Protein AF-0000000083445061 (afdb_homodimer)

InterPro domains:
  IPR053157 Sterol Uptake Control Transcription Regulator [PTHR47784] (8-337)

pLDDT: mean 85.83, std 21.48, range [18.27, 98.88]

Structure (mmCIF, N/CA/C/O backbone):
data_AF-0000000083445061-model_v1
#
loop_
_entity.id
_entity.type
_entity.pdbx_description
1 polymer 'Transcription factor domain-containing protein'
#
loop_
_atom_site.group_PDB
_atom_site.id
_atom_site.type_symbol
_atom_site.label_atom_id
_atom_site.label_alt_id
_atom_site.label_comp_id
_atom_site.label_asym_id
_atom_site.label_entity_id
_atom_site.label_seq_id
_atom_site.pdbx_PDB_ins_code
_atom_site.Cartn_x
_atom_site.Cartn_y
_atom_site.Cartn_z
_atom_site.occupancy
_atom_site.B_iso_or_equiv
_atom_site.auth_seq_id
_atom_site.auth_comp_id
_atom_site.auth_asym_id
_atom_site.auth_atom_id
_atom_site.pdbx_PDB_model_num
ATOM 1 N N . MET A 1 1 ? -41.375 -51.656 -10.367 1 18.27 1 MET A N 1
ATOM 2 C CA . MET A 1 1 ? -41.656 -51.438 -8.953 1 18.27 1 MET A CA 1
ATOM 3 C C . MET A 1 1 ? -40.438 -51.781 -8.094 1 18.27 1 MET A C 1
ATOM 5 O O . MET A 1 1 ? -39.906 -50.906 -7.402 1 18.27 1 MET A O 1
ATOM 9 N N . PRO A 1 2 ? -40.5 -52.906 -7.297 1 19.75 2 PRO A N 1
ATOM 10 C CA . PRO A 1 2 ? -40.156 -53.312 -5.926 1 19.75 2 PRO A CA 1
ATOM 11 C C . PRO A 1 2 ? -38.719 -53.844 -5.793 1 19.75 2 PRO A C 1
ATOM 13 O O . PRO A 1 2 ? -38.25 -54.062 -4.68 1 19.75 2 PRO A O 1
ATOM 16 N N . ASP A 1 3 ? -38.281 -54.5 -6.926 1 23.25 3 ASP A N 1
ATOM 17 C CA . ASP A 1 3 ? -37.469 -55.656 -6.5 1 23.25 3 ASP A CA 1
ATOM 18 C C . ASP A 1 3 ? -36.281 -55.219 -5.668 1 23.25 3 ASP A C 1
ATOM 20 O O . ASP A 1 3 ? -35.781 -54.094 -5.824 1 23.25 3 ASP A O 1
ATOM 24 N N . SER A 1 4 ? -35.875 -55.938 -4.727 1 22.22 4 SER A N 1
ATOM 25 C CA . SER A 1 4 ? -35.25 -56.062 -3.414 1 22.22 4 SER A CA 1
ATOM 26 C C . SER A 1 4 ? -33.719 -56 -3.514 1 22.22 4 SER A C 1
ATOM 28 O O . SER A 1 4 ? -33.031 -56.531 -2.654 1 22.22 4 SER A O 1
ATOM 30 N N . TYR A 1 5 ? -33.125 -55.531 -4.766 1 24 5 TYR A N 1
ATOM 31 C CA . TYR A 1 5 ? -31.75 -55.969 -4.902 1 24 5 TYR A CA 1
ATOM 32 C C . TYR A 1 5 ? -30.922 -55.5 -3.709 1 24 5 TYR A C 1
ATOM 34 O O . TYR A 1 5 ? -31.016 -54.344 -3.275 1 24 5 TYR A O 1
ATOM 42 N N . SER A 1 6 ? -30.531 -56.438 -2.863 1 22.02 6 SER A N 1
ATOM 43 C CA . SER A 1 6 ? -29.844 -56.562 -1.584 1 22.02 6 SER A CA 1
ATOM 44 C C . SER A 1 6 ? -28.453 -55.906 -1.642 1 22.02 6 SER A C 1
ATOM 46 O O . SER A 1 6 ? -27.516 -56.531 -2.137 1 22.02 6 SER A O 1
ATOM 48 N N . THR A 1 7 ? -28.312 -54.625 -2.148 1 20.91 7 THR A N 1
ATOM 49 C CA . THR A 1 7 ? -27.062 -54.031 -2.604 1 20.91 7 THR A CA 1
ATOM 50 C C . THR A 1 7 ? -26.078 -53.875 -1.446 1 20.91 7 THR A C 1
ATOM 52 O O . THR A 1 7 ? -26.328 -53.156 -0.49 1 20.91 7 THR A O 1
ATOM 55 N N . SER A 1 8 ? -25.312 -54.969 -1.183 1 23.09 8 SER A N 1
ATOM 56 C CA . SER A 1 8 ? -24.453 -55.062 -0.002 1 23.09 8 SER A CA 1
ATOM 57 C C . SER A 1 8 ? -23.438 -53.938 0.044 1 23.09 8 SER A C 1
ATOM 59 O O . SER A 1 8 ? -22.828 -53.594 -0.97 1 23.09 8 SER A O 1
ATOM 61 N N . PRO A 1 9 ? -23.312 -53.062 1.133 1 22.86 9 PRO A N 1
ATOM 62 C CA . PRO A 1 9 ? -22.719 -51.719 1.354 1 22.86 9 PRO A CA 1
ATOM 63 C C . PRO A 1 9 ? -21.203 -51.781 1.485 1 22.86 9 PRO A C 1
ATOM 65 O O . PRO A 1 9 ? -20.578 -50.812 1.97 1 22.86 9 PRO A O 1
ATOM 68 N N . GLN A 1 10 ? -20.438 -52.531 0.588 1 21.52 10 GLN A N 1
ATOM 69 C CA . GLN A 1 10 ? -19.109 -52.844 1.114 1 21.52 10 GLN A CA 1
ATOM 70 C C . GLN A 1 10 ? -18.344 -51.562 1.442 1 21.52 10 GLN A C 1
ATOM 72 O O . GLN A 1 10 ? -18.5 -50.531 0.769 1 21.52 10 GLN A O 1
ATOM 77 N N . ASN A 1 11 ? -17.5 -51.5 2.537 1 21.69 11 ASN A N 1
ATOM 78 C CA . ASN A 1 11 ? -16.766 -50.656 3.459 1 21.69 11 ASN A CA 1
ATOM 79 C C . ASN A 1 11 ? -15.516 -50.062 2.809 1 21.69 11 ASN A C 1
ATOM 81 O O . ASN A 1 11 ? -14.539 -50.781 2.59 1 21.69 11 ASN A O 1
ATOM 85 N N . SER A 1 12 ? -15.508 -49.5 1.594 1 22.77 12 SER A N 1
ATOM 86 C CA . SER A 1 12 ? -14.203 -49.188 1.012 1 22.77 12 SER A CA 1
ATOM 87 C C . SER A 1 12 ? -13.383 -48.312 1.938 1 22.77 12 SER A C 1
ATOM 89 O O . SER A 1 12 ? -13.859 -47.281 2.402 1 22.77 12 SER A O 1
ATOM 91 N N . PRO A 1 13 ? -12.211 -48.812 2.484 1 25.2 13 PRO A N 1
ATOM 92 C CA . PRO A 1 13 ? -11.328 -48.188 3.461 1 25.2 13 PRO A CA 1
ATOM 93 C C . PRO A 1 13 ? -10.82 -46.812 2.99 1 25.2 13 PRO A C 1
ATOM 95 O O . PRO A 1 13 ? -10.883 -46.5 1.796 1 25.2 13 PRO A O 1
ATOM 98 N N . GLY A 1 14 ? -10.453 -45.906 3.98 1 22.45 14 GLY A N 1
ATOM 99 C CA . GLY A 1 14 ? -10.117 -44.531 4.316 1 22.45 14 GLY A CA 1
ATOM 100 C C . GLY A 1 14 ? -8.812 -44.062 3.695 1 22.45 14 GLY A C 1
ATOM 101 O O . GLY A 1 14 ? -7.789 -44.75 3.811 1 22.45 14 GLY A O 1
ATOM 102 N N . VAL A 1 15 ? -8.797 -43.406 2.508 1 26.52 15 VAL A N 1
ATOM 103 C CA . VAL A 1 15 ? -7.68 -42.812 1.771 1 26.52 15 VAL A CA 1
ATOM 104 C C . VAL A 1 15 ? -6.867 -41.906 2.699 1 26.52 15 VAL A C 1
ATOM 106 O O . VAL A 1 15 ? -7.383 -40.906 3.223 1 26.52 15 VAL A O 1
ATOM 109 N N . SER A 1 16 ? -5.824 -42.469 3.4 1 24.41 16 SER A N 1
ATOM 110 C CA . SER A 1 16 ? -4.863 -41.781 4.262 1 24.41 16 SER A CA 1
ATOM 111 C C . SER A 1 16 ? -4.164 -40.656 3.525 1 24.41 16 SER A C 1
ATOM 113 O O . SER A 1 16 ? -3.576 -40.844 2.463 1 24.41 16 SER A O 1
ATOM 115 N N . SER A 1 17 ? -4.605 -39.406 3.57 1 28.38 17 SER A N 1
ATOM 116 C CA . SER A 1 17 ? -4.141 -38.156 3.01 1 28.38 17 SER A CA 1
ATOM 117 C C . SER A 1 17 ? -2.693 -37.875 3.398 1 28.38 17 SER A C 1
ATOM 119 O O . SER A 1 17 ? -2.369 -37.781 4.586 1 28.38 17 SER A O 1
ATOM 121 N N . PRO A 1 18 ? -1.629 -38.312 2.643 1 27.58 18 PRO A N 1
ATOM 122 C CA . PRO A 1 18 ? -0.259 -38.125 3.119 1 27.58 18 PRO A CA 1
ATOM 123 C C . PRO A 1 18 ? -0.029 -36.719 3.674 1 27.58 18 PRO A C 1
ATOM 125 O O . PRO A 1 18 ? -0.767 -35.781 3.336 1 27.58 18 PRO A O 1
ATOM 128 N N . PHE A 1 19 ? 0.883 -36.594 4.809 1 28.66 19 PHE A N 1
ATOM 129 C CA . PHE A 1 19 ? 1.709 -35.844 5.738 1 28.66 19 PHE A CA 1
ATOM 130 C C . PHE A 1 19 ? 2.711 -34.969 4.992 1 28.66 19 PHE A C 1
ATOM 132 O O . PHE A 1 19 ? 3.25 -35.375 3.961 1 28.66 19 PHE A O 1
ATOM 139 N N . VAL A 1 20 ? 2.582 -33.688 5.027 1 33.97 20 VAL A N 1
ATOM 140 C CA . VAL A 1 20 ? 3.605 -32.656 4.82 1 33.97 20 VAL A CA 1
ATOM 141 C C . VAL A 1 20 ? 4.914 -33.094 5.477 1 33.97 20 VAL A C 1
ATOM 143 O O . VAL A 1 20 ? 4.984 -33.25 6.699 1 33.97 20 VAL A O 1
ATOM 146 N N . ASP A 1 21 ? 5.645 -34 4.918 1 30.72 21 ASP A N 1
ATOM 147 C CA . ASP A 1 21 ? 6.941 -34.406 5.461 1 30.72 21 ASP A CA 1
ATOM 148 C C . ASP A 1 21 ? 7.812 -33.188 5.727 1 30.72 21 ASP A C 1
ATOM 150 O O . ASP A 1 21 ? 8.461 -32.656 4.816 1 30.72 21 ASP A O 1
ATOM 154 N N . THR A 1 22 ? 7.406 -32.312 6.637 1 32.12 22 THR A N 1
ATOM 155 C CA . THR A 1 22 ? 8.281 -31.234 7.117 1 32.12 22 THR A CA 1
ATOM 156 C C . THR A 1 22 ? 9.492 -31.812 7.844 1 32.12 22 THR A C 1
ATOM 158 O O . THR A 1 22 ? 9.344 -32.438 8.891 1 32.12 22 THR A O 1
ATOM 161 N N . HIS A 1 23 ? 10.492 -32.312 7.281 1 30.28 23 HIS A N 1
ATOM 162 C CA . HIS A 1 23 ? 11.734 -32.5 8.016 1 30.28 23 HIS A CA 1
ATOM 163 C C . HIS A 1 23 ? 11.984 -31.359 8.992 1 30.28 23 HIS A C 1
ATOM 165 O O . HIS A 1 23 ? 12.047 -30.203 8.578 1 30.28 23 HIS A O 1
ATOM 171 N N . HIS A 1 24 ? 11.594 -31.578 10.297 1 29.56 24 HIS A N 1
ATOM 172 C CA . HIS A 1 24 ? 11.727 -30.719 11.477 1 29.56 24 HIS A CA 1
ATOM 173 C C . HIS A 1 24 ? 13.188 -30.453 11.805 1 29.56 24 HIS A C 1
ATOM 175 O O . HIS A 1 24 ? 13.875 -31.312 12.359 1 29.56 24 HIS A O 1
ATOM 181 N N . ALA A 1 25 ? 14.102 -29.875 11.125 1 30.28 25 ALA A N 1
ATOM 182 C CA . ALA A 1 25 ? 15.289 -29.469 11.883 1 30.28 25 ALA A CA 1
ATOM 183 C C . ALA A 1 25 ? 14.898 -28.828 13.211 1 30.28 25 ALA A C 1
ATOM 185 O O . ALA A 1 25 ? 13.953 -28.031 13.266 1 30.28 25 ALA A O 1
ATOM 186 N N . GLU A 1 26 ? 15.242 -29.438 14.445 1 29.83 26 GLU A N 1
ATOM 187 C CA . GLU A 1 26 ? 15.172 -28.922 15.805 1 29.83 26 GLU A CA 1
ATOM 188 C C . GLU A 1 26 ? 15.68 -27.484 15.875 1 29.83 26 GLU A C 1
ATOM 190 O O . GLU A 1 26 ? 16.891 -27.234 15.906 1 29.83 26 GLU A O 1
ATOM 195 N N . SER A 1 27 ? 15.336 -26.641 14.953 1 31.47 27 SER A N 1
ATOM 196 C CA . SER A 1 27 ? 15.961 -25.328 15.109 1 31.47 27 SER A CA 1
ATOM 197 C C . SER A 1 27 ? 15.828 -24.812 16.547 1 31.47 27 SER A C 1
ATOM 199 O O . SER A 1 27 ? 14.844 -25.109 17.219 1 31.47 27 SER A O 1
ATOM 201 N N . PRO A 1 28 ? 16.969 -24.219 17.156 1 31.81 28 PRO A N 1
ATOM 202 C CA . PRO A 1 28 ? 16.984 -23.656 18.516 1 31.81 28 PRO A CA 1
ATOM 203 C C . PRO A 1 28 ? 15.68 -22.969 18.891 1 31.81 28 PRO A C 1
ATOM 205 O O . PRO A 1 28 ? 14.898 -22.594 18.016 1 31.81 28 PRO A O 1
ATOM 208 N N . GLU A 1 29 ? 15.438 -22.844 20.234 1 30.23 29 GLU A N 1
ATOM 209 C CA . GLU A 1 29 ? 14.391 -22.234 21.047 1 30.23 29 GLU A CA 1
ATOM 210 C C . GLU A 1 29 ? 14.016 -20.859 20.5 1 30.23 29 GLU A C 1
ATOM 212 O O . GLU A 1 29 ? 14.727 -19.875 20.719 1 30.23 29 GLU A O 1
ATOM 217 N N . ALA A 1 30 ? 13.789 -20.75 19.172 1 34.28 30 ALA A N 1
ATOM 218 C CA . ALA A 1 30 ? 13.242 -19.438 18.844 1 34.28 30 ALA A CA 1
ATOM 219 C C . ALA A 1 30 ? 12.242 -18.969 19.891 1 34.28 30 ALA A C 1
ATOM 221 O O . ALA A 1 30 ? 11.555 -19.781 20.516 1 34.28 30 ALA A O 1
ATOM 222 N N . SER A 1 31 ? 12.414 -17.875 20.547 1 36.56 31 SER A N 1
ATOM 223 C CA . SER A 1 31 ? 11.453 -17.25 21.469 1 36.56 31 SER A CA 1
ATOM 224 C C . SER A 1 31 ? 10.023 -17.656 21.125 1 36.56 31 SER A C 1
ATOM 226 O O . SER A 1 31 ? 9.688 -17.844 19.953 1 36.56 31 SER A O 1
ATOM 228 N N . PRO A 1 32 ? 9.25 -18.312 21.922 1 38.94 32 PRO A N 1
ATOM 229 C CA . PRO A 1 32 ? 7.828 -18.578 21.672 1 38.94 32 PRO A CA 1
ATOM 230 C C . PRO A 1 32 ? 7.176 -17.516 20.781 1 38.94 32 PRO A C 1
ATOM 232 O O . PRO A 1 32 ? 7.047 -16.359 21.203 1 38.94 32 PRO A O 1
ATOM 235 N N . THR A 1 33 ? 7.641 -17.219 19.516 1 43.69 33 THR A N 1
ATOM 236 C CA . THR A 1 33 ? 7 -16.344 18.531 1 43.69 33 THR A CA 1
ATOM 237 C C . THR A 1 33 ? 5.504 -16.234 18.812 1 43.69 33 THR A C 1
ATOM 239 O O . THR A 1 33 ? 4.801 -17.25 18.875 1 43.69 33 THR A O 1
ATOM 242 N N . ASN A 1 34 ? 5.094 -15.391 19.625 1 50.16 34 ASN A N 1
ATOM 243 C CA . ASN A 1 34 ? 3.723 -14.969 19.891 1 50.16 34 ASN A CA 1
ATOM 244 C C . ASN A 1 34 ? 2.832 -15.148 18.656 1 50.16 34 ASN A C 1
ATOM 246 O O . ASN A 1 34 ? 3.07 -14.531 17.625 1 50.16 34 ASN A O 1
ATOM 250 N N . SER A 1 35 ? 2.123 -16.359 18.484 1 65.31 35 SER A N 1
ATOM 251 C CA . SER A 1 35 ? 1.216 -16.969 17.516 1 65.31 35 SER A CA 1
ATOM 252 C C . SER A 1 35 ? 0.187 -15.961 17.016 1 65.31 35 SER A C 1
ATOM 254 O O . SER A 1 35 ? -0.322 -16.078 15.898 1 65.31 35 SER A O 1
ATOM 256 N N . GLU A 1 36 ? 0.001 -14.867 17.828 1 85.88 36 GLU A N 1
ATOM 257 C CA . GLU A 1 36 ? -1.103 -14.023 17.391 1 85.88 36 GLU A CA 1
ATOM 258 C C . GLU A 1 36 ? -0.606 -12.883 16.5 1 85.88 36 GLU A C 1
ATOM 260 O O . GLU A 1 36 ? 0.408 -12.25 16.797 1 85.88 36 GLU A O 1
ATOM 265 N N . LEU A 1 37 ? -1.188 -12.719 15.367 1 90.81 37 LEU A N 1
ATOM 266 C CA . LEU A 1 37 ? -0.859 -11.648 14.43 1 90.81 37 LEU A CA 1
ATOM 267 C C . LEU A 1 37 ? -1.071 -10.281 15.078 1 90.81 37 LEU A C 1
ATOM 269 O O . LEU A 1 37 ? -2.062 -10.07 15.781 1 90.81 37 LEU A O 1
ATOM 273 N N . PRO A 1 38 ? -0.061 -9.383 14.992 1 95.06 38 PRO A N 1
ATOM 274 C CA . PRO A 1 38 ? -0.251 -8.008 15.461 1 95.06 38 PRO A CA 1
ATOM 275 C C . PRO A 1 38 ? -1.195 -7.203 14.57 1 95.06 38 PRO A C 1
ATOM 277 O O . PRO A 1 38 ? -0.764 -6.266 13.898 1 95.06 38 PRO A O 1
ATOM 280 N N . LEU A 1 39 ? -2.498 -7.461 14.664 1 97.25 39 LEU A N 1
ATOM 281 C CA . LEU A 1 39 ? -3.486 -6.953 13.719 1 97.25 39 LEU A CA 1
ATOM 282 C C . LEU A 1 39 ? -3.607 -5.434 13.82 1 97.25 39 LEU A C 1
ATOM 284 O O . LEU A 1 39 ? -3.809 -4.754 12.812 1 97.25 39 LEU A O 1
ATOM 288 N N . ALA A 1 40 ? -3.488 -4.926 15.047 1 96.94 40 ALA A N 1
ATOM 289 C CA . ALA A 1 40 ? -3.648 -3.486 15.234 1 96.94 40 ALA A CA 1
ATOM 290 C C . ALA A 1 40 ? -2.604 -2.707 14.445 1 96.94 40 ALA A C 1
ATOM 292 O O . ALA A 1 40 ? -2.941 -1.784 13.695 1 96.94 40 ALA A O 1
ATOM 293 N N . ASP A 1 41 ? -1.333 -3.102 14.523 1 98.06 41 ASP A N 1
ATOM 294 C CA . ASP A 1 41 ? -0.247 -2.436 13.812 1 98.06 41 ASP A CA 1
ATOM 295 C C . ASP A 1 41 ? -0.343 -2.68 12.305 1 98.06 41 ASP A C 1
ATOM 297 O O . ASP A 1 41 ? -0.071 -1.782 11.508 1 98.06 41 ASP A O 1
ATOM 301 N N . LEU A 1 42 ? -0.747 -3.885 11.914 1 98.62 42 LEU A N 1
ATOM 302 C CA . LEU A 1 42 ? -0.881 -4.207 10.5 1 98.62 42 LEU A CA 1
ATOM 303 C C . LEU A 1 42 ? -1.97 -3.357 9.852 1 98.62 42 LEU A C 1
ATOM 305 O O . LEU A 1 42 ? -1.796 -2.867 8.734 1 98.62 42 LEU A O 1
ATOM 309 N N . ARG A 1 43 ? -3.09 -3.162 10.609 1 98.5 43 ARG A N 1
ATOM 310 C CA . ARG A 1 43 ? -4.18 -2.334 10.109 1 98.5 43 ARG A CA 1
ATOM 311 C C . ARG A 1 43 ? -3.729 -0.89 9.914 1 98.5 43 ARG A C 1
ATOM 313 O O . ARG A 1 43 ? -4.094 -0.247 8.93 1 98.5 43 ARG A O 1
ATOM 320 N N . LEU A 1 44 ? -2.934 -0.43 10.805 1 98.69 44 LEU A N 1
ATOM 321 C CA . LEU A 1 44 ? -2.469 0.951 10.734 1 98.69 44 LEU A CA 1
ATOM 322 C C . LEU A 1 44 ? -1.513 1.141 9.562 1 98.69 44 LEU A C 1
ATOM 324 O O . LEU A 1 44 ? -1.59 2.143 8.844 1 98.69 44 LEU A O 1
ATOM 328 N N . LEU A 1 45 ? -0.559 0.194 9.398 1 98.75 45 LEU A N 1
ATOM 329 C CA . LEU A 1 45 ? 0.361 0.294 8.266 1 98.75 45 LEU A CA 1
ATOM 330 C C . LEU A 1 45 ? -0.395 0.228 6.945 1 98.75 45 LEU A C 1
ATOM 332 O O . LEU A 1 45 ? -0.093 0.98 6.016 1 98.75 45 LEU A O 1
ATOM 336 N N . HIS A 1 46 ? -1.343 -0.689 6.879 1 98.62 46 HIS A N 1
ATOM 337 C CA . HIS A 1 46 ? -2.164 -0.803 5.68 1 98.62 46 HIS A CA 1
ATOM 338 C C . HIS A 1 46 ? -2.912 0.495 5.398 1 98.62 46 HIS A C 1
ATOM 340 O O . HIS A 1 46 ? -2.977 0.944 4.25 1 98.62 46 HIS A O 1
ATOM 346 N N . HIS A 1 47 ? -3.5 1.075 6.422 1 98.31 47 HIS A N 1
ATOM 347 C CA . HIS A 1 47 ? -4.215 2.338 6.277 1 98.31 47 HIS A CA 1
ATOM 348 C C . HIS A 1 47 ? -3.279 3.455 5.832 1 98.31 47 HIS A C 1
ATOM 350 O O . HIS A 1 47 ? -3.658 4.305 5.023 1 98.31 47 HIS A O 1
ATOM 356 N N . TRP A 1 48 ? -2.074 3.453 6.398 1 98.31 48 TRP A N 1
ATOM 357 C CA . TRP A 1 48 ? -1.085 4.438 5.973 1 98.31 48 TRP A CA 1
ATOM 358 C C . TRP A 1 48 ? -0.889 4.387 4.461 1 98.31 48 TRP A C 1
ATOM 360 O O . TRP A 1 48 ? -0.994 5.41 3.781 1 98.31 48 TRP A O 1
ATOM 370 N N . THR A 1 49 ? -0.644 3.201 3.961 1 96.44 49 THR A N 1
ATOM 371 C CA . THR A 1 49 ? -0.292 3.021 2.557 1 96.44 49 THR A CA 1
ATOM 372 C C . THR A 1 49 ? -1.506 3.254 1.661 1 96.44 49 THR A C 1
ATOM 374 O O . THR A 1 49 ? -1.39 3.859 0.594 1 96.44 49 THR A O 1
ATOM 377 N N . LYS A 1 50 ? -2.619 2.795 2.123 1 95.31 50 LYS A N 1
ATOM 378 C CA . LYS A 1 50 ? -3.832 2.828 1.311 1 95.31 50 LYS A CA 1
ATOM 379 C C . LYS A 1 50 ? -4.402 4.242 1.23 1 95.31 50 LYS A C 1
ATOM 381 O O . LYS A 1 50 ? -4.934 4.645 0.194 1 95.31 50 LYS A O 1
ATOM 386 N N . SER A 1 51 ? -4.285 5.027 2.348 1 95.5 51 SER A N 1
ATOM 387 C CA . SER A 1 51 ? -5.09 6.242 2.395 1 95.5 51 SER A CA 1
ATOM 388 C C . SER A 1 51 ? -4.309 7.398 3.014 1 95.5 51 SER A C 1
ATOM 390 O O . SER A 1 51 ? -4.211 8.477 2.422 1 95.5 51 SER A O 1
ATOM 392 N N . CYS A 1 52 ? -3.674 7.219 4.133 1 96.88 52 CYS A N 1
ATOM 393 C CA . CYS A 1 52 ? -3.117 8.312 4.922 1 96.88 52 CYS A CA 1
ATOM 394 C C . CYS A 1 52 ? -2.01 9.031 4.16 1 96.88 52 CYS A C 1
ATOM 396 O O . CYS A 1 52 ? -2.018 10.258 4.059 1 96.88 52 CYS A O 1
ATOM 398 N N . ALA A 1 53 ? -1.108 8.266 3.594 1 95.62 53 ALA A N 1
ATOM 399 C CA . ALA A 1 53 ? 0.045 8.844 2.908 1 95.62 53 ALA A CA 1
ATOM 400 C C . ALA A 1 53 ? -0.395 9.742 1.758 1 95.62 53 ALA A C 1
ATOM 402 O O . ALA A 1 53 ? 0.251 10.75 1.471 1 95.62 53 ALA A O 1
ATOM 403 N N . LYS A 1 54 ? -1.52 9.477 1.14 1 93.19 54 LYS A N 1
ATOM 404 C CA . LYS A 1 54 ? -2.014 10.219 -0.017 1 93.19 54 LYS A CA 1
ATOM 405 C C . LYS A 1 54 ? -2.781 11.469 0.416 1 93.19 54 LYS A C 1
ATOM 407 O O . LYS A 1 54 ? -3.033 12.359 -0.396 1 93.19 54 LYS A O 1
ATOM 412 N N . SER A 1 55 ? -3.137 11.5 1.646 1 94.25 55 SER A N 1
ATOM 413 C CA . SER A 1 55 ? -4.027 12.547 2.133 1 94.25 55 SER A CA 1
ATOM 414 C C . SER A 1 55 ? -3.242 13.688 2.775 1 94.25 55 SER A C 1
ATOM 416 O O . SER A 1 55 ? -3.822 14.688 3.193 1 94.25 55 SER A O 1
ATOM 418 N N . LEU A 1 56 ? -1.923 13.578 2.854 1 94 56 LEU A N 1
ATOM 419 C CA . LEU A 1 56 ? -1.113 14.492 3.648 1 94 56 LEU A CA 1
ATOM 420 C C . LEU A 1 56 ? -0.911 15.82 2.916 1 94 56 LEU A C 1
ATOM 422 O O . LEU A 1 56 ? -0.616 16.844 3.539 1 94 56 LEU A O 1
ATOM 426 N N . HIS A 1 57 ? -0.998 15.773 1.621 1 90.62 57 HIS A N 1
ATOM 427 C CA . HIS A 1 57 ? -0.755 16.953 0.795 1 90.62 57 HIS A CA 1
ATOM 428 C C . HIS A 1 57 ? -1.861 17.141 -0.237 1 90.62 57 HIS A C 1
ATOM 430 O O . HIS A 1 57 ? -2.559 16.188 -0.585 1 90.62 57 HIS A O 1
ATOM 436 N N . PRO A 1 58 ? -2.033 18.328 -0.667 1 87.06 58 PRO A N 1
ATOM 437 C CA . PRO A 1 58 ? -3.127 18.562 -1.611 1 87.06 58 PRO A CA 1
ATOM 438 C C . PRO A 1 58 ? -2.871 17.938 -2.982 1 87.06 58 PRO A C 1
ATOM 440 O O . PRO A 1 58 ? -3.816 17.578 -3.686 1 87.06 58 PRO A O 1
ATOM 443 N N . ASN A 1 59 ? -1.69 17.891 -3.494 1 77.25 59 ASN A N 1
ATOM 444 C CA . ASN A 1 59 ? -1.363 17.266 -4.77 1 77.25 59 ASN A CA 1
ATOM 445 C C . ASN A 1 59 ? -0.746 15.883 -4.566 1 77.25 59 ASN A C 1
ATOM 447 O O . ASN A 1 59 ? 0.433 15.766 -4.227 1 77.25 59 ASN A O 1
ATOM 451 N N . PRO A 1 60 ? -1.539 14.867 -4.715 1 64.69 60 PRO A N 1
ATOM 452 C CA . PRO A 1 60 ? -1.094 13.539 -4.309 1 64.69 60 PRO A CA 1
ATOM 453 C C . PRO A 1 60 ? -0.038 12.953 -5.246 1 64.69 60 PRO A C 1
ATOM 455 O O . PRO A 1 60 ? 0.838 12.203 -4.805 1 64.69 60 PRO A O 1
ATOM 458 N N . ALA A 1 61 ? 0.102 13.25 -6.48 1 63.25 61 ALA A N 1
ATOM 459 C CA . ALA A 1 61 ? 0.562 12.25 -7.441 1 63.25 61 ALA A CA 1
ATOM 460 C C . ALA A 1 61 ? 1.994 11.812 -7.141 1 63.25 61 ALA A C 1
ATOM 462 O O . ALA A 1 61 ? 2.24 10.656 -6.789 1 63.25 61 ALA A O 1
ATOM 463 N N . ILE A 1 62 ? 2.984 12.57 -7.242 1 62.22 62 ILE A N 1
ATOM 464 C CA . ILE A 1 62 ? 4.348 12.047 -7.227 1 62.22 62 ILE A CA 1
ATOM 465 C C . ILE A 1 62 ? 4.82 11.891 -5.785 1 62.22 62 ILE A C 1
ATOM 467 O O . ILE A 1 62 ? 5.418 10.875 -5.426 1 62.22 62 ILE A O 1
ATOM 471 N N . ARG A 1 63 ? 4.414 12.656 -4.949 1 77.25 63 ARG A N 1
ATOM 472 C CA . ARG A 1 63 ? 4.902 12.68 -3.572 1 77.25 63 ARG A CA 1
ATOM 473 C C . ARG A 1 63 ? 4.254 11.578 -2.74 1 77.25 63 ARG A C 1
ATOM 475 O O . ARG A 1 63 ? 4.895 11.008 -1.855 1 77.25 63 ARG A O 1
ATOM 482 N N . SER A 1 64 ? 3.217 11.117 -3.229 1 81.69 64 SER A N 1
ATOM 483 C CA . SER A 1 64 ? 2.475 10.141 -2.439 1 81.69 64 SER A CA 1
ATOM 484 C C . SER A 1 64 ? 3.141 8.773 -2.488 1 81.69 64 SER A C 1
ATOM 486 O O . SER A 1 64 ? 3.184 8.055 -1.482 1 81.69 64 SER A O 1
ATOM 488 N N . VAL A 1 65 ? 3.799 8.5 -3.58 1 87.81 65 VAL A N 1
ATOM 489 C CA . VAL A 1 65 ? 4.422 7.188 -3.73 1 87.81 65 VAL A CA 1
ATOM 490 C C . VAL A 1 65 ? 5.617 7.07 -2.787 1 87.81 65 VAL A C 1
ATOM 492 O O . VAL A 1 65 ? 5.84 6.02 -2.186 1 87.81 65 VAL A O 1
ATOM 495 N N . VAL A 1 66 ? 6.312 8.125 -2.615 1 92.44 66 VAL A N 1
ATOM 496 C CA . VAL A 1 66 ? 7.488 8.133 -1.748 1 92.44 66 VAL A CA 1
ATOM 497 C C . VAL A 1 66 ? 7.055 7.984 -0.291 1 92.44 66 VAL A C 1
ATOM 499 O O . VAL A 1 66 ? 7.637 7.195 0.459 1 92.44 66 VAL A O 1
ATOM 502 N N . TRP A 1 67 ? 6.016 8.664 0.107 1 94.69 67 TRP A N 1
ATOM 503 C CA . TRP A 1 67 ? 5.492 8.578 1.467 1 94.69 67 TRP A CA 1
ATOM 504 C C . TRP A 1 67 ? 4.934 7.191 1.75 1 94.69 67 TRP A C 1
ATOM 506 O O . TRP A 1 67 ? 5.082 6.668 2.857 1 94.69 67 TRP A O 1
ATOM 516 N N . GLN A 1 68 ? 4.414 6.578 0.718 1 94.69 68 GLN A N 1
ATOM 517 C CA . GLN A 1 68 ? 3.773 5.277 0.853 1 94.69 68 GLN A CA 1
ATOM 518 C C . GLN A 1 68 ? 4.809 4.168 1.008 1 94.69 68 GLN A C 1
ATOM 520 O O . GLN A 1 68 ? 4.562 3.17 1.69 1 94.69 68 GLN A O 1
ATOM 525 N N . ASN A 1 69 ? 5.902 4.367 0.333 1 94.75 69 ASN A N 1
ATOM 526 C CA . ASN A 1 69 ? 6.789 3.215 0.199 1 94.75 69 ASN A CA 1
ATOM 527 C C . ASN A 1 69 ? 8.172 3.502 0.772 1 94.75 69 ASN A C 1
ATOM 529 O O . ASN A 1 69 ? 8.562 2.926 1.791 1 94.75 69 ASN A O 1
ATOM 533 N N . GLU A 1 70 ? 8.883 4.473 0.243 1 95.38 70 GLU A N 1
ATOM 534 C CA . GLU A 1 70 ? 10.266 4.734 0.623 1 95.38 70 GLU A CA 1
ATOM 535 C C . GLU A 1 70 ? 10.367 5.172 2.08 1 95.38 70 GLU A C 1
ATOM 537 O O . GLU A 1 70 ? 11.266 4.746 2.803 1 95.38 70 GLU A O 1
ATOM 542 N N . PHE A 1 71 ? 9.445 5.988 2.488 1 97 71 PHE A N 1
ATOM 543 C CA . PHE A 1 71 ? 9.484 6.473 3.863 1 97 71 PHE A CA 1
ATOM 544 C C . PHE A 1 71 ? 9.195 5.344 4.848 1 97 71 PHE A C 1
ATOM 546 O O . PHE A 1 71 ? 9.781 5.301 5.934 1 97 71 PHE A O 1
ATOM 553 N N . ILE A 1 72 ? 8.312 4.43 4.469 1 98.12 72 ILE A N 1
ATOM 554 C CA . ILE A 1 72 ? 8.023 3.285 5.328 1 98.12 72 ILE A CA 1
ATOM 555 C C . ILE A 1 72 ? 9.25 2.377 5.402 1 98.12 72 ILE A C 1
ATOM 557 O O . ILE A 1 72 ? 9.57 1.846 6.469 1 98.12 72 ILE A O 1
ATOM 561 N N . GLU A 1 73 ? 9.984 2.221 4.281 1 97.5 73 GLU A N 1
ATOM 562 C CA . GLU A 1 73 ? 11.219 1.443 4.297 1 97.5 73 GLU A CA 1
ATOM 563 C C . GLU A 1 73 ? 12.242 2.045 5.262 1 97.5 73 GLU A C 1
ATOM 565 O O . GLU A 1 73 ? 12.906 1.317 5.996 1 97.5 73 GLU A O 1
ATOM 570 N N . LEU A 1 74 ? 12.336 3.357 5.254 1 97.31 74 LEU A N 1
ATOM 571 C CA . LEU A 1 74 ? 13.195 4.035 6.215 1 97.31 74 LEU A CA 1
ATOM 572 C C . LEU A 1 74 ? 12.703 3.805 7.641 1 97.31 74 LEU A C 1
ATOM 574 O O . LEU A 1 74 ? 13.516 3.646 8.562 1 97.31 74 LEU A O 1
ATOM 578 N N . GLY A 1 75 ? 11.375 3.82 7.781 1 98.19 75 GLY A N 1
ATOM 579 C CA . GLY A 1 75 ? 10.781 3.518 9.078 1 98.19 75 GLY A CA 1
ATOM 580 C C . GLY A 1 75 ? 11.164 2.146 9.602 1 98.19 75 GLY A C 1
ATOM 581 O O . GLY A 1 75 ? 11.305 1.957 10.812 1 98.19 75 GLY A O 1
ATOM 582 N N . PHE A 1 76 ? 11.312 1.176 8.727 1 98 76 PHE A N 1
ATOM 583 C CA . PHE A 1 76 ? 11.727 -0.161 9.141 1 98 76 PHE A CA 1
ATOM 584 C C . PHE A 1 76 ? 13.148 -0.15 9.672 1 98 76 PHE A C 1
ATOM 586 O O . PHE A 1 76 ? 13.5 -0.938 10.555 1 98 76 PHE A O 1
ATOM 593 N N . GLU A 1 77 ? 13.992 0.703 9.188 1 97.38 77 GLU A N 1
ATOM 594 C CA . GLU A 1 77 ? 15.367 0.85 9.664 1 97.38 77 GLU A CA 1
ATOM 595 C C . GLU A 1 77 ? 15.422 1.62 10.977 1 97.38 77 GLU A C 1
ATOM 597 O O . GLU A 1 77 ? 16.297 1.39 11.805 1 97.38 77 GLU A O 1
ATOM 602 N N . TYR A 1 78 ? 14.508 2.549 11.125 1 97.62 78 TYR A N 1
ATOM 603 C CA . TYR A 1 78 ? 14.406 3.371 12.328 1 97.62 78 TYR A CA 1
ATOM 604 C C . TYR A 1 78 ? 13.023 3.258 12.945 1 97.62 78 TYR A C 1
ATOM 606 O O . TYR A 1 78 ? 12.172 4.133 12.75 1 97.62 78 TYR A O 1
ATOM 614 N N . PRO A 1 79 ? 12.781 2.305 13.828 1 97.75 79 PRO A N 1
ATOM 615 C CA . PRO A 1 79 ? 11.445 1.971 14.32 1 97.75 79 PRO A CA 1
ATOM 616 C C . PRO A 1 79 ? 10.773 3.139 15.039 1 97.75 79 PRO A C 1
ATOM 618 O O . PRO A 1 79 ? 9.539 3.242 15.039 1 97.75 79 PRO A O 1
ATOM 621 N N . PHE A 1 80 ? 11.555 4.09 15.641 1 97.69 80 PHE A N 1
ATOM 622 C CA . PHE A 1 80 ? 10.93 5.246 16.266 1 97.69 80 PHE A CA 1
ATOM 623 C C . PHE A 1 80 ? 10.234 6.117 15.227 1 97.69 80 PHE A C 1
ATOM 625 O O . PHE A 1 80 ? 9.211 6.734 15.508 1 97.69 80 PHE A O 1
ATOM 632 N N . LEU A 1 81 ? 10.82 6.207 14.016 1 98.5 81 LEU A N 1
ATOM 633 C CA . LEU A 1 81 ? 10.188 6.914 12.914 1 98.5 81 LEU A CA 1
ATOM 634 C C . LEU A 1 81 ? 8.906 6.211 12.477 1 98.5 81 LEU A C 1
ATOM 636 O O . LEU A 1 81 ? 7.879 6.859 12.258 1 98.5 81 LEU A O 1
ATOM 640 N N . LEU A 1 82 ? 8.984 4.863 12.406 1 98.81 82 LEU A N 1
ATOM 641 C CA . LEU A 1 82 ? 7.809 4.082 12.016 1 98.81 82 LEU A CA 1
ATOM 642 C C . LEU A 1 82 ? 6.664 4.297 13 1 98.81 82 LEU A C 1
ATOM 644 O O . LEU A 1 82 ? 5.5 4.379 12.594 1 98.81 82 LEU A O 1
ATOM 648 N N . ARG A 1 83 ? 6.992 4.391 14.258 1 98.69 83 ARG A N 1
ATOM 649 C CA . ARG A 1 83 ? 5.977 4.652 15.273 1 98.69 83 ARG A CA 1
ATOM 650 C C . ARG A 1 83 ? 5.289 5.988 15.023 1 98.69 83 ARG A C 1
ATOM 652 O O . ARG A 1 83 ? 4.086 6.129 15.266 1 98.69 83 ARG A O 1
ATOM 659 N N . GLY A 1 84 ? 6.074 6.961 14.578 1 98.75 84 GLY A N 1
ATOM 660 C CA . GLY A 1 84 ? 5.469 8.227 14.203 1 98.75 84 GLY A CA 1
ATOM 661 C C . GLY A 1 84 ? 4.449 8.094 13.086 1 98.75 84 GLY A C 1
ATOM 662 O O . GLY A 1 84 ? 3.352 8.648 13.164 1 98.75 84 GLY A O 1
ATOM 663 N N . PHE A 1 85 ? 4.844 7.289 12.055 1 98.81 85 PHE A N 1
ATOM 664 C CA . PHE A 1 85 ? 3.938 7.055 10.938 1 98.81 85 PHE A CA 1
ATOM 665 C C . PHE A 1 85 ? 2.678 6.336 11.406 1 98.81 85 PHE A C 1
ATOM 667 O O . PHE A 1 85 ? 1.568 6.684 10.992 1 98.81 85 PHE A O 1
ATOM 674 N N . LEU A 1 86 ? 2.844 5.355 12.25 1 98.88 86 LEU A N 1
ATOM 675 C CA . LEU A 1 86 ? 1.702 4.582 12.727 1 98.88 86 LEU A CA 1
ATOM 676 C C . LEU A 1 86 ? 0.789 5.441 13.594 1 98.88 86 LEU A C 1
ATOM 678 O O . LEU A 1 86 ? -0.437 5.328 13.516 1 98.88 86 LEU A O 1
ATOM 682 N N . ALA A 1 87 ? 1.372 6.32 14.383 1 98.88 87 ALA A N 1
ATOM 683 C CA . ALA A 1 87 ? 0.581 7.238 15.195 1 98.88 87 ALA A CA 1
ATOM 684 C C . ALA A 1 87 ? -0.255 8.164 14.32 1 98.88 87 ALA A C 1
ATOM 686 O O . ALA A 1 87 ? -1.453 8.344 14.555 1 98.88 87 ALA A O 1
ATOM 687 N N . LEU A 1 88 ? 0.404 8.711 13.328 1 98.81 88 LEU A N 1
ATOM 688 C CA . LEU A 1 88 ? -0.298 9.617 12.422 1 98.81 88 LEU A CA 1
ATOM 689 C C . LEU A 1 88 ? -1.375 8.875 11.641 1 98.81 88 LEU A C 1
ATOM 691 O O . LEU A 1 88 ? -2.461 9.406 11.406 1 98.81 88 LEU A O 1
ATOM 695 N N . SER A 1 89 ? -1.05 7.652 11.273 1 98.81 89 SER A N 1
ATOM 696 C CA . SER A 1 89 ? -2.025 6.805 10.594 1 98.81 89 SER A CA 1
ATOM 697 C C . SER A 1 89 ? -3.258 6.574 11.461 1 98.81 89 SER A C 1
ATOM 699 O O . SER A 1 89 ? -4.387 6.613 10.969 1 98.81 89 SER A O 1
ATOM 701 N N . ALA A 1 90 ? -3.053 6.316 12.711 1 98.81 90 ALA A N 1
ATOM 702 C CA . ALA A 1 90 ? -4.156 6.105 13.648 1 98.81 90 ALA A CA 1
ATOM 703 C C . ALA A 1 90 ? -5.023 7.355 13.766 1 98.81 90 ALA A C 1
ATOM 705 O O . ALA A 1 90 ? -6.254 7.27 13.742 1 98.81 90 ALA A O 1
ATOM 706 N N . VAL A 1 91 ? -4.398 8.508 13.812 1 98.69 91 VAL A N 1
ATOM 707 C CA . VAL A 1 91 ? -5.129 9.758 13.93 1 98.69 91 VAL A CA 1
ATOM 708 C C . VAL A 1 91 ? -5.93 10.016 12.656 1 98.69 91 VAL A C 1
ATOM 710 O O . VAL A 1 91 ? -7.094 10.422 12.719 1 98.69 91 VAL A O 1
ATOM 713 N N . HIS A 1 92 ? -5.297 9.812 11.547 1 98.62 92 HIS A N 1
ATOM 714 C CA . HIS A 1 92 ? -6 9.977 10.273 1 98.62 92 HIS A CA 1
ATOM 715 C C . HIS A 1 92 ? -7.195 9.039 10.18 1 98.62 92 HIS A C 1
ATOM 717 O O . HIS A 1 92 ? -8.289 9.453 9.797 1 98.62 92 HIS A O 1
ATOM 723 N N . LYS A 1 93 ? -6.965 7.793 10.539 1 98.62 93 LYS A N 1
ATOM 724 C CA . LYS A 1 93 ? -8.055 6.82 10.5 1 98.62 93 LYS A CA 1
ATOM 725 C C . LYS A 1 93 ? -9.188 7.234 11.43 1 98.62 93 LYS A C 1
ATOM 727 O O . LYS A 1 93 ? -10.367 7.129 11.07 1 98.62 93 LYS A O 1
ATOM 732 N N . ALA A 1 94 ? -8.875 7.676 12.586 1 98.31 94 ALA A N 1
ATOM 733 C CA . ALA A 1 94 ? -9.867 8.141 13.547 1 98.31 94 ALA A CA 1
ATOM 734 C C . ALA A 1 94 ? -10.68 9.305 12.984 1 98.31 94 ALA A C 1
ATOM 736 O O . ALA A 1 94 ? -11.875 9.43 13.25 1 98.31 94 ALA A O 1
ATOM 737 N N . SER A 1 95 ? -10.008 10.18 12.195 1 97.31 95 SER A N 1
ATOM 738 C CA . SER A 1 95 ? -10.664 11.359 11.648 1 97.31 95 SER A CA 1
ATOM 739 C C . SER A 1 95 ? -11.758 10.977 10.656 1 97.31 95 SER A C 1
ATOM 741 O O . SER A 1 95 ? -12.641 11.781 10.352 1 97.31 95 SER A O 1
ATOM 743 N N . LEU A 1 96 ? -11.703 9.742 10.148 1 97 96 LEU A N 1
ATOM 744 C CA . LEU A 1 96 ? -12.656 9.266 9.156 1 97 96 LEU A CA 1
ATOM 745 C C . LEU A 1 96 ? -13.828 8.555 9.828 1 97 96 LEU A C 1
ATOM 747 O O . LEU A 1 96 ? -14.781 8.148 9.156 1 97 96 LEU A O 1
ATOM 751 N N . LEU A 1 97 ? -13.773 8.414 11.133 1 96.44 97 LEU A N 1
ATOM 752 C CA . LEU A 1 97 ? -14.773 7.652 11.867 1 96.44 97 LEU A CA 1
ATOM 753 C C . LEU A 1 97 ? -15.617 8.57 12.75 1 96.44 97 LEU A C 1
ATOM 755 O O . LEU A 1 97 ? -15.227 9.703 13.023 1 96.44 97 LEU A O 1
ATOM 759 N N . ALA A 1 98 ? -16.797 7.988 13.203 1 94.75 98 ALA A N 1
ATOM 760 C CA . ALA A 1 98 ? -17.609 8.688 14.195 1 94.75 98 ALA A CA 1
ATOM 761 C C . ALA A 1 98 ? -16.906 8.719 15.555 1 94.75 98 ALA A C 1
ATOM 763 O O . ALA A 1 98 ? -16.125 7.82 15.883 1 94.75 98 ALA A O 1
ATOM 764 N N . PRO A 1 99 ? -17.188 9.719 16.344 1 93.5 99 PRO A N 1
ATOM 765 C CA . PRO A 1 99 ? -16.5 9.883 17.625 1 93.5 99 PRO A CA 1
ATOM 766 C C . PRO A 1 99 ? -16.609 8.648 18.516 1 93.5 99 PRO A C 1
ATOM 768 O O . PRO A 1 99 ? -15.648 8.297 19.203 1 93.5 99 PRO A O 1
ATOM 771 N N . SER A 1 100 ? -17.656 7.918 18.422 1 93.19 100 SER A N 1
ATOM 772 C CA . SER A 1 100 ? -17.891 6.766 19.297 1 93.19 100 SER A CA 1
ATOM 773 C C . SER A 1 100 ? -17 5.594 18.891 1 93.19 100 SER A C 1
ATOM 775 O O . SER A 1 100 ? -16.797 4.664 19.688 1 93.19 100 SER A O 1
ATOM 777 N N . GLU A 1 101 ? -16.391 5.707 17.766 1 94.75 101 GLU A N 1
ATOM 778 C CA . GLU A 1 101 ? -15.617 4.578 17.25 1 94.75 101 GLU A CA 1
ATOM 779 C C . GLU A 1 101 ? -14.117 4.875 17.266 1 94.75 101 GLU A C 1
ATOM 781 O O . GLU A 1 101 ? -13.32 4.07 16.781 1 94.75 101 GLU A O 1
ATOM 786 N N . ARG A 1 102 ? -13.68 5.969 17.906 1 96.31 102 ARG A N 1
ATOM 787 C CA . ARG A 1 102 ? -12.32 6.465 17.734 1 96.31 102 ARG A CA 1
ATOM 788 C C . ARG A 1 102 ? -11.422 6.023 18.891 1 96.31 102 ARG A C 1
ATOM 790 O O . ARG A 1 102 ? -10.195 6.074 18.781 1 96.31 102 ARG A O 1
ATOM 797 N N . GLN A 1 103 ? -12.016 5.605 19.938 1 96.06 103 GLN A N 1
ATOM 798 C CA . GLN A 1 103 ? -11.297 5.473 21.203 1 96.06 103 GLN A CA 1
ATOM 799 C C . GLN A 1 103 ? -10.102 4.539 21.062 1 96.06 103 GLN A C 1
ATOM 801 O O . GLN A 1 103 ? -8.992 4.867 21.5 1 96.06 103 GLN A O 1
ATOM 806 N N . ASN A 1 104 ? -10.344 3.379 20.484 1 96.88 104 ASN A N 1
ATOM 807 C CA . ASN A 1 104 ? -9.258 2.416 20.328 1 96.88 104 ASN A CA 1
ATOM 808 C C . ASN A 1 104 ? -8.133 2.975 19.469 1 96.88 104 ASN A C 1
ATOM 810 O O . ASN A 1 104 ? -6.953 2.771 19.766 1 96.88 104 ASN A O 1
ATOM 814 N N . LEU A 1 105 ? -8.438 3.625 18.406 1 97.88 105 LEU A N 1
ATOM 815 C CA . LEU A 1 105 ? -7.453 4.215 17.516 1 97.88 105 LEU A CA 1
ATOM 816 C C . LEU A 1 105 ? -6.66 5.312 18.219 1 97.88 105 LEU A C 1
ATOM 818 O O . LEU A 1 105 ? -5.445 5.418 18.047 1 97.88 105 LEU A O 1
ATOM 822 N N . LEU A 1 106 ? -7.324 6.113 19.016 1 97.56 106 LEU A N 1
ATOM 823 C CA . LEU A 1 106 ? -6.664 7.191 19.75 1 97.56 106 LEU A CA 1
ATOM 824 C C . LEU A 1 106 ? -5.691 6.633 20.781 1 97.56 106 LEU A C 1
ATOM 826 O O . LEU A 1 106 ? -4.613 7.191 20.984 1 97.56 106 LEU A O 1
ATOM 830 N N . LEU A 1 107 ? -6.094 5.539 21.406 1 97.75 107 LEU A N 1
ATOM 831 C CA . LEU A 1 107 ? -5.191 4.871 22.344 1 97.75 107 LEU A CA 1
ATOM 832 C C . LEU A 1 107 ? -3.951 4.355 21.625 1 97.75 107 LEU A C 1
ATOM 834 O O . LEU A 1 107 ? -2.836 4.473 22.125 1 97.75 107 LEU A O 1
ATOM 838 N N . GLN A 1 108 ? -4.152 3.791 20.438 1 97.75 108 GLN A N 1
ATOM 839 C CA . GLN A 1 108 ? -3.027 3.326 19.625 1 97.75 108 GLN A CA 1
ATOM 840 C C . GLN A 1 108 ? -2.117 4.484 19.234 1 97.75 108 GLN A C 1
ATOM 842 O O . GLN A 1 108 ? -0.892 4.379 19.312 1 97.75 108 GLN A O 1
ATOM 847 N N . ALA A 1 109 ? -2.744 5.555 18.797 1 98.44 109 ALA A N 1
ATOM 848 C CA . ALA A 1 109 ? -1.987 6.746 18.406 1 98.44 109 ALA A CA 1
ATOM 849 C C . ALA A 1 109 ? -1.129 7.242 19.578 1 98.44 109 ALA A C 1
ATOM 851 O O . ALA A 1 109 ? 0.066 7.496 19.406 1 98.44 109 ALA A O 1
ATOM 852 N N . ASP A 1 110 ? -1.701 7.312 20.734 1 97.75 110 ASP A N 1
ATOM 853 C CA . ASP A 1 110 ? -1.014 7.793 21.938 1 97.75 110 ASP A CA 1
ATOM 854 C C . ASP A 1 110 ? 0.15 6.875 22.297 1 97.75 110 ASP A C 1
ATOM 856 O O . ASP A 1 110 ? 1.222 7.344 22.688 1 97.75 110 ASP A O 1
ATOM 860 N N . SER A 1 111 ? -0.127 5.617 22.172 1 97.94 111 SER A N 1
ATOM 861 C CA . SER A 1 111 ? 0.923 4.648 22.484 1 97.94 111 SER A CA 1
ATOM 862 C C . SER A 1 111 ? 2.105 4.797 21.531 1 97.94 111 SER A C 1
ATOM 864 O O . SER A 1 111 ? 3.254 4.887 21.969 1 97.94 111 SER A O 1
ATOM 866 N N . HIS A 1 112 ? 1.854 4.84 20.266 1 98.44 112 HIS A N 1
ATOM 867 C CA . HIS A 1 112 ? 2.912 4.926 19.266 1 98.44 112 HIS A CA 1
ATOM 868 C C . HIS A 1 112 ? 3.672 6.246 19.375 1 98.44 112 HIS A C 1
ATOM 870 O O . HIS A 1 112 ? 4.902 6.258 19.375 1 98.44 112 HIS A O 1
ATOM 876 N N . ILE A 1 113 ? 2.953 7.336 19.547 1 98.31 113 ILE A N 1
ATOM 877 C CA . ILE A 1 113 ? 3.615 8.633 19.562 1 98.31 113 ILE A CA 1
ATOM 878 C C . ILE A 1 113 ? 4.441 8.789 20.844 1 98.31 113 ILE A C 1
ATOM 880 O O . ILE A 1 113 ? 5.516 9.391 20.828 1 98.31 113 ILE A O 1
ATOM 884 N N . SER A 1 114 ? 3.932 8.242 21.922 1 98.06 114 SER A N 1
ATOM 885 C CA . SER A 1 114 ? 4.668 8.305 23.188 1 98.06 114 SER A CA 1
ATOM 886 C C . SER A 1 114 ? 5.992 7.555 23.094 1 98.06 114 SER A C 1
ATOM 888 O O . SER A 1 114 ? 7.031 8.062 23.516 1 98.06 114 SER A O 1
ATOM 890 N N . HIS A 1 115 ? 5.938 6.395 22.484 1 97.62 115 HIS A N 1
ATOM 891 C CA . HIS A 1 115 ? 7.164 5.621 22.312 1 97.62 115 HIS A CA 1
ATOM 892 C C . HIS A 1 115 ? 8.117 6.312 21.344 1 97.62 115 HIS A C 1
ATOM 894 O O . HIS A 1 115 ? 9.328 6.305 21.547 1 97.62 115 HIS A O 1
ATOM 900 N N . ALA A 1 116 ? 7.559 6.863 20.297 1 97.94 116 ALA A N 1
ATOM 901 C CA . ALA A 1 116 ? 8.383 7.602 19.344 1 97.94 116 ALA A CA 1
ATOM 902 C C . ALA A 1 116 ? 9.078 8.781 20.016 1 97.94 116 ALA A C 1
ATOM 904 O O . ALA A 1 116 ? 10.273 9 19.828 1 97.94 116 ALA A O 1
ATOM 905 N N . LEU A 1 117 ? 8.344 9.477 20.859 1 97.38 117 LEU A N 1
ATOM 906 C CA . LEU A 1 117 ? 8.852 10.672 21.531 1 97.38 117 LEU A CA 1
ATOM 907 C C . LEU A 1 117 ? 9.93 10.305 22.547 1 97.38 117 LEU A C 1
ATOM 909 O O . LEU A 1 117 ? 10.906 11.039 22.703 1 97.38 117 LEU A O 1
ATOM 913 N N . ASP A 1 118 ? 9.742 9.195 23.203 1 96.75 118 ASP A N 1
ATOM 914 C CA . ASP A 1 118 ? 10.75 8.734 24.156 1 96.75 118 ASP A CA 1
ATOM 915 C C . ASP A 1 118 ? 12.102 8.539 23.469 1 96.75 118 ASP A C 1
ATOM 917 O O . ASP A 1 118 ? 13.125 9.031 23.953 1 96.75 118 ASP A O 1
ATOM 921 N N . THR A 1 119 ? 12.07 7.867 22.375 1 95.94 119 THR A N 1
ATOM 922 C CA . THR A 1 119 ? 13.297 7.633 21.625 1 95.94 119 THR A CA 1
ATOM 923 C C . THR A 1 119 ? 13.828 8.93 21.031 1 95.94 119 THR A C 1
ATOM 925 O O . THR A 1 119 ? 15.031 9.164 21.016 1 95.94 119 THR A O 1
ATOM 928 N N . TYR A 1 120 ? 12.977 9.758 20.578 1 95.44 120 TYR A N 1
ATOM 929 C CA . TYR A 1 120 ? 13.328 11.047 20 1 95.44 120 TYR A CA 1
ATOM 930 C C . TYR A 1 120 ? 14.102 11.906 21 1 95.44 120 TYR A C 1
ATOM 932 O O . TYR A 1 120 ? 15.148 12.461 20.672 1 95.44 120 TYR A O 1
ATOM 940 N N . ARG A 1 121 ? 13.625 11.961 22.125 1 95 121 ARG A N 1
ATOM 941 C CA . ARG A 1 121 ? 14.258 12.75 23.188 1 95 121 ARG A CA 1
ATOM 942 C C . ARG A 1 121 ? 15.641 12.203 23.516 1 95 121 ARG A C 1
ATOM 944 O O . ARG A 1 121 ? 16.578 12.969 23.719 1 95 121 ARG A O 1
ATOM 951 N N . LYS A 1 122 ? 15.734 10.945 23.594 1 95.06 122 LYS A N 1
ATOM 952 C CA . LYS A 1 122 ? 17.031 10.312 23.844 1 95.06 122 LYS A CA 1
ATOM 953 C C . LYS A 1 122 ? 18.031 10.648 22.75 1 95.06 122 LYS A C 1
ATOM 955 O O . LYS A 1 122 ? 19.188 10.938 23.031 1 95.06 122 LYS A O 1
ATOM 960 N N . ASN A 1 123 ? 17.547 10.625 21.516 1 93 123 ASN A N 1
ATOM 961 C CA . ASN A 1 123 ? 18.422 10.898 20.375 1 93 123 ASN A CA 1
ATOM 962 C C . ASN A 1 123 ? 18.844 12.367 20.328 1 93 123 ASN A C 1
ATOM 964 O O . ASN A 1 123 ? 19.922 12.695 19.828 1 93 123 ASN A O 1
ATOM 968 N N . LEU A 1 124 ? 18 13.273 20.812 1 91.12 124 LEU A N 1
ATOM 969 C CA . LEU A 1 124 ? 18.312 14.695 20.875 1 91.12 124 LEU A CA 1
ATOM 970 C C . LEU A 1 124 ? 19.438 14.961 21.859 1 91.12 124 LEU A C 1
ATOM 972 O O . LEU A 1 124 ? 20.234 15.875 21.672 1 91.12 124 LEU A O 1
ATOM 976 N N . GLU A 1 125 ? 19.5 14.141 22.859 1 91.19 125 GLU A N 1
ATOM 977 C CA . GLU A 1 125 ? 20.516 14.297 23.891 1 91.19 125 GLU A CA 1
ATOM 978 C C . GLU A 1 125 ? 21.875 13.789 23.406 1 91.19 125 GLU A C 1
ATOM 980 O O . GLU A 1 125 ? 22.922 14.242 23.875 1 91.19 125 GLU A O 1
ATOM 985 N N . THR A 1 126 ? 21.844 12.875 22.531 1 89.06 126 THR A N 1
ATOM 986 C CA . THR A 1 126 ? 23.062 12.312 21.953 1 89.06 126 THR A CA 1
ATOM 987 C C . THR A 1 126 ? 23.031 12.383 20.422 1 89.06 126 THR A C 1
ATOM 989 O O . THR A 1 126 ? 22.781 11.375 19.766 1 89.06 126 THR A O 1
ATOM 992 N N . PRO A 1 127 ? 23.438 13.57 19.984 1 80.5 127 PRO A N 1
ATOM 993 C CA . PRO A 1 127 ? 23.266 13.758 18.531 1 80.5 127 PRO A CA 1
ATOM 994 C C . PRO A 1 127 ? 24.203 12.875 17.719 1 80.5 127 PRO A C 1
ATOM 996 O O . PRO A 1 127 ? 25.359 12.672 18.094 1 80.5 127 PRO A O 1
ATOM 999 N N . ASN A 1 128 ? 23.641 12.25 16.812 1 87.5 128 ASN A N 1
ATOM 1000 C CA . ASN A 1 128 ? 24.312 11.414 15.82 1 87.5 128 ASN A CA 1
ATOM 1001 C C . ASN A 1 128 ? 23.938 11.828 14.398 1 87.5 128 ASN A C 1
ATOM 1003 O O . ASN A 1 128 ? 22.75 11.93 14.062 1 87.5 128 ASN A O 1
ATOM 1007 N N . VAL A 1 129 ? 24.938 12.008 13.641 1 88.62 129 VAL A N 1
ATOM 1008 C CA . VAL A 1 129 ? 24.75 12.516 12.281 1 88.62 129 VAL A CA 1
ATOM 1009 C C . VAL A 1 129 ? 23.938 11.516 11.469 1 88.62 129 VAL A C 1
ATOM 1011 O O . VAL A 1 129 ? 23.156 11.906 10.594 1 88.62 129 VAL A O 1
ATOM 1014 N N . GLU A 1 130 ? 24 10.25 11.789 1 91.38 130 GLU A N 1
ATOM 1015 C CA . GLU A 1 130 ? 23.297 9.203 11.062 1 91.38 130 GLU A CA 1
ATOM 1016 C C . GLU A 1 130 ? 21.781 9.297 11.273 1 91.38 130 GLU A C 1
ATOM 1018 O O . GLU A 1 130 ? 21 8.797 10.461 1 91.38 130 GLU A O 1
ATOM 1023 N N . LEU A 1 131 ? 21.469 10 12.336 1 94.38 131 LEU A N 1
ATOM 1024 C CA . LEU A 1 131 ? 20.047 10.07 12.688 1 94.38 131 LEU A CA 1
ATOM 1025 C C . LEU A 1 131 ? 19.438 11.383 12.219 1 94.38 131 LEU A C 1
ATOM 1027 O O . LEU A 1 131 ? 18.25 11.625 12.43 1 94.38 131 LEU A O 1
ATOM 1031 N N . ALA A 1 132 ? 20.188 12.195 11.531 1 94.56 132 ALA A N 1
ATOM 1032 C CA . ALA A 1 132 ? 19.734 13.523 11.156 1 94.56 132 ALA A CA 1
ATOM 1033 C C . ALA A 1 132 ? 18.453 13.453 10.328 1 94.56 132 ALA A C 1
ATOM 1035 O O . ALA A 1 132 ? 17.469 14.133 10.625 1 94.56 132 ALA A O 1
ATOM 1036 N N . ILE A 1 133 ? 18.422 12.547 9.352 1 95.44 133 ILE A N 1
ATOM 1037 C CA . ILE A 1 133 ? 17.297 12.453 8.414 1 95.44 133 ILE A CA 1
ATOM 1038 C C . ILE A 1 133 ? 16.078 11.867 9.133 1 95.44 133 ILE A C 1
ATOM 1040 O O . ILE A 1 133 ? 15.008 12.477 9.133 1 95.44 133 ILE A O 1
ATOM 1044 N N . PRO A 1 134 ? 16.219 10.734 9.844 1 96.75 134 PRO A N 1
ATOM 1045 C CA . PRO A 1 134 ? 15.031 10.211 10.523 1 96.75 134 PRO A CA 1
ATOM 1046 C C . PRO A 1 134 ? 14.531 11.133 11.633 1 96.75 134 PRO A C 1
ATOM 1048 O O . PRO A 1 134 ? 13.328 11.195 11.891 1 96.75 134 PRO A O 1
ATOM 1051 N N . MET A 1 135 ? 15.406 11.859 12.227 1 96.38 135 MET A N 1
ATOM 1052 C CA . MET A 1 135 ? 14.992 12.82 13.25 1 96.38 135 MET A CA 1
ATOM 1053 C C . MET A 1 135 ? 14.219 13.977 12.633 1 96.38 135 MET A C 1
ATOM 1055 O O . MET A 1 135 ? 13.211 14.422 13.188 1 96.38 135 MET A O 1
ATOM 1059 N N . PHE A 1 136 ? 14.734 14.445 11.578 1 96.31 136 PHE A N 1
ATOM 1060 C CA . PHE A 1 136 ? 14.023 15.477 10.836 1 96.31 136 PHE A CA 1
ATOM 1061 C C . PHE A 1 136 ? 12.633 14.992 10.422 1 96.31 136 PHE A C 1
ATOM 1063 O O . PHE A 1 136 ? 11.641 15.695 10.609 1 96.31 136 PHE A O 1
ATOM 1070 N N . MET A 1 137 ? 12.516 13.789 9.922 1 97.31 137 MET A N 1
ATOM 1071 C CA . MET A 1 137 ? 11.25 13.219 9.469 1 97.31 137 MET A CA 1
ATOM 1072 C C . MET A 1 137 ? 10.273 13.086 10.633 1 97.31 137 MET A C 1
ATOM 1074 O O . MET A 1 137 ? 9.109 13.484 10.516 1 97.31 137 MET A O 1
ATOM 1078 N N . LEU A 1 138 ? 10.75 12.555 11.719 1 98.06 138 LEU A N 1
ATOM 1079 C CA . LEU A 1 138 ? 9.859 12.352 12.859 1 98.06 138 LEU A CA 1
ATOM 1080 C C . LEU A 1 138 ? 9.352 13.68 13.398 1 98.06 138 LEU A C 1
ATOM 1082 O O . LEU A 1 138 ? 8.172 13.812 13.727 1 98.06 138 LEU A O 1
ATOM 1086 N N . SER A 1 139 ? 10.242 14.656 13.492 1 97 139 SER A N 1
ATOM 1087 C CA . SER A 1 139 ? 9.812 15.953 13.992 1 97 139 SER A CA 1
ATOM 1088 C C . SER A 1 139 ? 8.727 16.562 13.109 1 97 139 SER A C 1
ATOM 1090 O O . SER A 1 139 ? 7.766 17.156 13.609 1 97 139 SER A O 1
ATOM 1092 N N . SER A 1 140 ? 8.859 16.375 11.797 1 96.56 140 SER A N 1
ATOM 1093 C CA . SER A 1 140 ? 7.848 16.844 10.859 1 96.56 140 SER A CA 1
ATOM 1094 C C . SER A 1 140 ? 6.539 16.078 11.031 1 96.56 140 SER A C 1
ATOM 1096 O O . SER A 1 140 ? 5.457 16.672 10.984 1 96.56 140 SER A O 1
ATOM 1098 N N . VAL A 1 141 ? 6.629 14.781 11.25 1 97.94 141 VAL A N 1
ATOM 1099 C CA . VAL A 1 141 ? 5.457 13.938 11.461 1 97.94 141 VAL A CA 1
ATOM 1100 C C . VAL A 1 141 ? 4.758 14.336 12.758 1 97.94 141 VAL A C 1
ATOM 1102 O O . VAL A 1 141 ? 3.527 14.352 12.828 1 97.94 141 VAL A O 1
ATOM 1105 N N . ILE A 1 142 ? 5.527 14.641 13.75 1 98.06 142 ILE A N 1
ATOM 1106 C CA . ILE A 1 142 ? 4.977 15.055 15.039 1 98.06 142 ILE A CA 1
ATOM 1107 C C . ILE A 1 142 ? 4.176 16.344 14.867 1 98.06 142 ILE A C 1
ATOM 1109 O O . ILE A 1 142 ? 3.111 16.516 15.461 1 98.06 142 ILE A O 1
ATOM 1113 N N . LEU A 1 143 ? 4.68 17.234 14.07 1 97.62 143 LEU A N 1
ATOM 1114 C CA . LEU A 1 143 ? 3.959 18.469 13.789 1 97.62 143 LEU A CA 1
ATOM 1115 C C . LEU A 1 143 ? 2.602 18.188 13.156 1 97.62 143 LEU A C 1
ATOM 1117 O O . LEU A 1 143 ? 1.572 18.656 13.641 1 97.62 143 LEU A O 1
ATOM 1121 N N . THR A 1 144 ? 2.557 17.375 12.094 1 97.62 144 THR A N 1
ATOM 1122 C CA . THR A 1 144 ? 1.318 17.016 11.414 1 97.62 144 THR A CA 1
ATOM 1123 C C . THR A 1 144 ? 0.385 16.25 12.352 1 97.62 144 THR A C 1
ATOM 1125 O O . THR A 1 144 ? -0.831 16.453 12.328 1 97.62 144 THR A O 1
ATOM 1128 N N . TYR A 1 145 ? 1.007 15.414 13.125 1 98.19 145 TYR A N 1
ATOM 1129 C CA . TYR A 1 145 ? 0.259 14.664 14.125 1 98.19 145 TYR A CA 1
ATOM 1130 C C . TYR A 1 145 ? -0.487 15.602 15.07 1 98.19 145 TYR A C 1
ATOM 1132 O O . TYR A 1 145 ? -1.661 15.375 15.375 1 98.19 145 TYR A O 1
ATOM 1140 N N . ASN A 1 146 ? 0.169 16.625 15.57 1 97.69 146 ASN A N 1
ATOM 1141 C CA . ASN A 1 146 ? -0.443 17.562 16.5 1 97.69 146 ASN A CA 1
ATOM 1142 C C . ASN A 1 146 ? -1.575 18.344 15.836 1 97.69 146 ASN A C 1
ATOM 1144 O O . ASN A 1 146 ? -2.652 18.5 16.422 1 97.69 146 ASN A O 1
ATOM 1148 N N . PHE A 1 147 ? -1.332 18.797 14.625 1 97.81 147 PHE A N 1
ATOM 1149 C CA . PHE A 1 147 ? -2.389 19.484 13.883 1 97.81 147 PHE A CA 1
ATOM 1150 C C 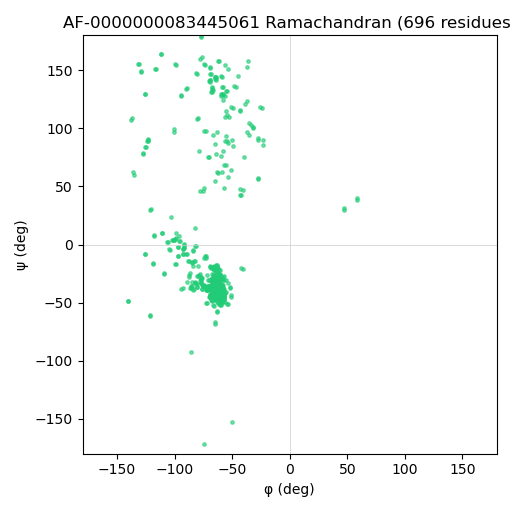. PHE A 1 147 ? -3.572 18.547 13.648 1 97.81 147 PHE A C 1
ATOM 1152 O O . PHE A 1 147 ? -4.727 18.938 13.82 1 97.81 147 PHE A O 1
ATOM 1159 N N . GLY A 1 148 ? -3.25 17.328 13.297 1 97.31 148 GLY A N 1
ATOM 1160 C CA . GLY A 1 148 ? -4.289 16.344 13.016 1 97.31 148 GLY A CA 1
ATOM 1161 C C . GLY A 1 148 ? -5.082 15.938 14.242 1 97.31 148 GLY A C 1
ATOM 1162 O O . GLY A 1 148 ? -6.309 15.805 14.18 1 97.31 148 GLY A O 1
ATOM 1163 N N . SER A 1 149 ? -4.387 15.727 15.328 1 96.88 149 SER A N 1
ATOM 1164 C CA . SER A 1 149 ? -5.039 15.336 16.578 1 96.88 149 SER A CA 1
ATOM 1165 C C . SER A 1 149 ? -6.016 16.406 17.047 1 96.88 149 SER A C 1
ATOM 1167 O O . SER A 1 149 ? -7.062 16.094 17.609 1 96.88 149 SER A O 1
ATOM 1169 N N . ALA A 1 150 ? -5.695 17.625 16.797 1 96.19 150 ALA A N 1
ATOM 1170 C CA . ALA A 1 150 ? -6.559 18.734 17.188 1 96.19 150 ALA A CA 1
ATOM 1171 C C . ALA A 1 150 ? -7.887 18.672 16.438 1 96.19 150 ALA A C 1
ATOM 1173 O O . ALA A 1 150 ? -8.914 19.125 16.953 1 96.19 150 ALA A O 1
ATOM 1174 N N . GLN A 1 151 ? -7.883 18.109 15.195 1 94.94 151 GLN A N 1
ATOM 1175 C CA . GLN A 1 151 ? -9.102 18.016 14.406 1 94.94 151 GLN A CA 1
ATOM 1176 C C . GLN A 1 151 ? -10.117 17.078 15.062 1 94.94 151 GLN A C 1
ATOM 1178 O O . GLN A 1 151 ? -11.32 17.188 14.805 1 94.94 151 GLN A O 1
ATOM 1183 N N . LEU A 1 152 ? -9.648 16.141 15.836 1 95.5 152 LEU A N 1
ATOM 1184 C CA . LEU A 1 152 ? -10.5 15.148 16.484 1 95.5 152 LEU A CA 1
ATOM 1185 C C . LEU A 1 152 ? -11.156 15.719 17.734 1 95.5 152 LEU A C 1
ATOM 1187 O O . LEU A 1 152 ? -12.297 15.375 18.047 1 95.5 152 LEU A O 1
ATOM 1191 N N . GLU A 1 153 ? -10.43 16.516 18.391 1 92.19 153 GLU A N 1
ATOM 1192 C CA . GLU A 1 153 ? -10.922 17.234 19.547 1 92.19 153 GLU A CA 1
ATOM 1193 C C . GLU A 1 153 ? -10.445 18.688 19.547 1 92.19 153 GLU A C 1
ATOM 1195 O O . GLU A 1 153 ? -9.297 18.969 19.875 1 92.19 153 GLU A O 1
ATOM 1200 N N . ARG A 1 154 ? -11.383 19.562 19.266 1 93.56 154 ARG A N 1
ATOM 1201 C CA . ARG A 1 154 ? -11.031 20.984 19.203 1 93.56 154 ARG A CA 1
ATOM 1202 C C . ARG A 1 154 ? -10.344 21.438 20.484 1 93.56 154 ARG A C 1
ATOM 1204 O O . ARG A 1 154 ? -10.836 21.172 21.578 1 93.56 154 ARG A O 1
ATOM 1211 N N . PRO A 1 155 ? -9.258 22.125 20.297 1 95.94 155 PRO A N 1
ATOM 1212 C CA . PRO A 1 155 ? -8.602 22.656 21.484 1 95.94 155 PRO A CA 1
ATOM 1213 C C . PRO A 1 155 ? -9.453 23.688 22.234 1 95.94 155 PRO A C 1
ATOM 1215 O O . PRO A 1 155 ? -10.133 24.484 21.594 1 95.94 155 PRO A O 1
ATOM 1218 N N . GLU A 1 156 ? -9.406 23.641 23.547 1 96.44 156 GLU A N 1
ATOM 1219 C CA . GLU A 1 156 ? -10.102 24.625 24.359 1 96.44 156 GLU A CA 1
ATOM 1220 C C . GLU A 1 156 ? -9.609 26.047 24.062 1 96.44 156 GLU A C 1
ATOM 1222 O O . GLU A 1 156 ? -10.391 27 24.047 1 96.44 156 GLU A O 1
ATOM 1227 N N . ASP A 1 157 ? -8.359 26.172 23.844 1 98 157 ASP A N 1
ATOM 1228 C CA . ASP A 1 157 ? -7.676 27.406 23.484 1 98 157 ASP A CA 1
ATOM 1229 C C . ASP A 1 157 ? -6.918 27.266 22.172 1 98 157 ASP A C 1
ATOM 1231 O O . ASP A 1 157 ? -5.727 26.953 22.172 1 98 157 ASP A O 1
ATOM 1235 N N . PRO A 1 158 ? -7.578 27.578 21.062 1 98 158 PRO A N 1
ATOM 1236 C CA . PRO A 1 158 ? -6.961 27.375 19.734 1 98 158 PRO A CA 1
ATOM 1237 C C . PRO A 1 158 ? -5.688 28.203 19.562 1 98 158 PRO A C 1
ATOM 1239 O O . PRO A 1 158 ? -4.754 27.766 18.875 1 98 158 PRO A O 1
ATOM 1242 N N . ILE A 1 159 ? -5.613 29.391 20.109 1 97.88 159 ILE A N 1
ATOM 1243 C CA . ILE A 1 159 ? -4.441 30.25 19.984 1 97.88 159 ILE A CA 1
ATOM 1244 C C . ILE A 1 159 ? -3.246 29.609 20.688 1 97.88 159 ILE A C 1
ATOM 1246 O O . ILE A 1 159 ? -2.156 29.531 20.109 1 97.88 159 ILE A O 1
ATOM 1250 N N . ARG A 1 160 ? -3.447 29.141 21.875 1 97.62 160 ARG A N 1
ATOM 1251 C CA . ARG A 1 160 ? -2.387 28.469 22.609 1 97.62 160 ARG A CA 1
ATOM 1252 C C . ARG A 1 160 ? -1.952 27.188 21.891 1 97.62 160 ARG A C 1
ATOM 1254 O O . ARG A 1 160 ? -0.762 26.875 21.844 1 97.62 160 ARG A O 1
ATOM 1261 N N . ALA A 1 161 ? -2.951 26.453 21.422 1 97.56 161 ALA A N 1
ATOM 1262 C CA . ALA A 1 161 ? -2.65 25.234 20.688 1 97.56 161 ALA A CA 1
ATOM 1263 C C . ALA A 1 161 ? -1.823 25.516 19.438 1 97.56 161 ALA A C 1
ATOM 1265 O O . ALA A 1 161 ? -0.892 24.766 19.125 1 97.56 161 ALA A O 1
ATOM 1266 N N . LEU A 1 162 ? -2.184 26.531 18.734 1 98.06 162 LEU A N 1
ATOM 1267 C CA . LEU A 1 162 ? -1.41 26.922 17.547 1 98.06 162 LEU A CA 1
ATOM 1268 C C . LEU A 1 162 ? 0.006 27.328 17.938 1 98.06 162 LEU A C 1
ATOM 1270 O O . LEU A 1 162 ? 0.967 27 17.234 1 98.06 162 LEU A O 1
ATOM 1274 N N . HIS A 1 163 ? 0.083 28.125 19.016 1 97.81 163 HIS A N 1
ATOM 1275 C CA . HIS A 1 163 ? 1.395 28.484 19.531 1 97.81 163 HIS A CA 1
ATOM 1276 C C . HIS A 1 163 ? 2.27 27.266 19.75 1 97.81 163 HIS A C 1
ATOM 1278 O O . HIS A 1 163 ? 3.451 27.266 19.391 1 97.81 163 HIS A O 1
ATOM 1284 N N . HIS A 1 164 ? 1.676 26.281 20.297 1 97 164 HIS A N 1
ATOM 1285 C CA . HIS A 1 164 ? 2.398 25.031 20.516 1 97 164 HIS A CA 1
ATOM 1286 C C . HIS A 1 164 ? 2.875 24.422 19.203 1 97 164 HIS A C 1
ATOM 1288 O O . HIS A 1 164 ? 4.016 23.969 19.094 1 97 164 HIS A O 1
ATOM 1294 N N . CYS A 1 165 ? 2.051 24.359 18.219 1 97.25 165 CYS A N 1
ATOM 1295 C CA . CYS A 1 165 ? 2.422 23.859 16.891 1 97.25 165 CYS A CA 1
ATOM 1296 C C . CYS A 1 165 ? 3.568 24.672 16.297 1 97.25 165 CYS A C 1
ATOM 1298 O O . CYS A 1 165 ? 4.496 24.109 15.719 1 97.25 165 CYS A O 1
ATOM 1300 N N . PHE A 1 166 ? 3.498 25.984 16.516 1 97.38 166 PHE A N 1
ATOM 1301 C CA . PHE A 1 166 ? 4.57 26.828 16.016 1 97.38 166 PHE A CA 1
ATOM 1302 C C . PHE A 1 166 ? 5.879 26.516 16.734 1 97.38 166 PHE A C 1
ATOM 1304 O O . PHE A 1 166 ? 6.949 26.547 16.125 1 97.38 166 PHE A O 1
ATOM 1311 N N . MET A 1 167 ? 5.754 26.203 18 1 96.25 167 MET A N 1
ATOM 1312 C CA . MET A 1 167 ? 6.938 25.844 18.781 1 96.25 167 MET A CA 1
ATOM 1313 C C . MET A 1 167 ? 7.535 24.531 18.266 1 96.25 167 MET A C 1
ATOM 1315 O O . MET A 1 167 ? 8.758 24.359 18.25 1 96.25 167 MET A O 1
ATOM 1319 N N . LEU A 1 168 ? 6.715 23.625 17.859 1 95.75 168 LEU A N 1
ATOM 1320 C CA . LEU A 1 168 ? 7.195 22.391 17.266 1 95.75 168 LEU A CA 1
ATOM 1321 C C . LEU A 1 168 ? 7.988 22.656 15.984 1 95.75 168 LEU A C 1
ATOM 1323 O O . LEU A 1 168 ? 8.984 21.984 15.711 1 95.75 168 LEU A O 1
ATOM 1327 N N . LEU A 1 169 ? 7.52 23.578 15.258 1 95.88 169 LEU A N 1
ATOM 1328 C CA . LEU A 1 169 ? 8.234 23.969 14.039 1 95.88 169 LEU A CA 1
ATOM 1329 C C . LEU A 1 169 ? 9.617 24.516 14.375 1 95.88 169 LEU A C 1
ATOM 1331 O O . LEU A 1 169 ? 10.586 24.25 13.656 1 95.88 169 LEU A O 1
ATOM 1335 N N . GLN A 1 170 ? 9.711 25.266 15.453 1 93.5 170 GLN A N 1
ATOM 1336 C CA . GLN A 1 170 ? 11.016 25.719 15.922 1 93.5 170 GLN A CA 1
ATOM 1337 C C . GLN A 1 170 ? 11.898 24.547 16.312 1 93.5 170 GLN A C 1
ATOM 1339 O O . GLN A 1 170 ? 13.109 24.562 16.094 1 93.5 170 GLN A O 1
ATOM 1344 N N . GLY A 1 171 ? 11.289 23.562 16.922 1 91.31 171 GLY A N 1
ATOM 1345 C CA . GLY A 1 171 ? 12 22.344 17.25 1 91.31 171 GLY A CA 1
ATOM 1346 C C . GLY A 1 171 ? 12.586 21.641 16.031 1 91.31 171 GLY A C 1
ATOM 1347 O O . GLY A 1 171 ? 13.703 21.125 16.078 1 91.31 171 GLY A O 1
ATOM 1348 N N . ILE A 1 172 ? 11.844 21.625 14.938 1 93.94 172 ILE A N 1
ATOM 1349 C CA . ILE A 1 172 ? 12.328 21.047 13.688 1 93.94 172 ILE A CA 1
ATOM 1350 C C . ILE A 1 172 ? 13.586 21.781 13.227 1 93.94 172 ILE A C 1
ATOM 1352 O O . ILE A 1 172 ? 14.562 21.156 12.812 1 93.94 172 ILE A O 1
ATOM 1356 N N . LYS A 1 173 ? 13.594 23.047 13.391 1 91 173 LYS A N 1
ATOM 1357 C CA . LYS A 1 173 ? 14.75 23.859 13 1 91 173 LYS A CA 1
ATOM 1358 C C . LYS A 1 173 ? 15.984 23.469 13.812 1 91 173 LYS A C 1
ATOM 1360 O O . LYS A 1 173 ? 17.078 23.359 13.273 1 91 173 LYS A O 1
ATOM 1365 N N . ILE A 1 174 ? 15.75 23.266 15 1 88.31 174 ILE A N 1
ATOM 1366 C CA . ILE A 1 174 ? 16.844 22.938 15.914 1 88.31 174 ILE A CA 1
ATOM 1367 C C . ILE A 1 174 ? 17.469 21.609 15.5 1 88.31 174 ILE A C 1
ATOM 1369 O O . ILE A 1 174 ? 18.688 21.438 15.609 1 88.31 174 ILE A O 1
ATOM 1373 N N . VAL A 1 175 ? 16.703 20.75 14.984 1 89.38 175 VAL A N 1
ATOM 1374 C CA . VAL A 1 175 ? 17.188 19.438 14.586 1 89.38 175 VAL A CA 1
ATOM 1375 C C . VAL A 1 175 ? 17.844 19.516 13.211 1 89.38 175 VAL A C 1
ATOM 1377 O O . VAL A 1 175 ? 18.828 18.812 12.938 1 89.38 175 VAL A O 1
ATOM 1380 N N . VAL A 1 176 ? 17.344 20.375 12.352 1 89.38 176 VAL A N 1
ATOM 1381 C CA . VAL A 1 176 ? 17.719 20.406 10.945 1 89.38 176 VAL A CA 1
ATOM 1382 C C . VAL A 1 176 ? 18.969 21.25 10.75 1 89.38 176 VAL A C 1
ATOM 1384 O O . VAL A 1 176 ? 19.875 20.891 9.992 1 89.38 176 VAL A O 1
ATOM 1387 N N . ILE A 1 177 ? 19.109 22.312 11.453 1 88.56 177 ILE A N 1
ATOM 1388 C CA . ILE A 1 177 ? 20.094 23.344 11.164 1 88.56 177 ILE A CA 1
ATOM 1389 C C . ILE A 1 177 ? 21.5 22.797 11.367 1 88.56 177 ILE A C 1
ATOM 1391 O O . ILE A 1 177 ? 22.375 22.969 10.508 1 88.56 177 ILE A O 1
ATOM 1395 N N . PRO A 1 178 ? 21.75 22.062 12.492 1 90.31 178 PRO A N 1
ATOM 1396 C CA . PRO A 1 178 ? 23.109 21.531 12.672 1 90.31 178 PRO A CA 1
ATOM 1397 C C . PRO A 1 178 ? 23.516 20.578 11.57 1 90.31 178 PRO A C 1
ATOM 1399 O O . PRO A 1 178 ? 24.719 20.359 11.344 1 90.31 178 PRO A O 1
ATOM 1402 N N . HIS A 1 179 ? 22.578 20.016 10.891 1 91.25 179 HIS A N 1
ATOM 1403 C CA . HIS A 1 179 ? 22.875 19.031 9.859 1 91.25 179 HIS A CA 1
ATOM 1404 C C . HIS A 1 179 ? 22.328 19.484 8.5 1 91.25 179 HIS A C 1
ATOM 1406 O O . HIS A 1 179 ? 21.969 18.641 7.672 1 91.25 179 HIS A O 1
ATOM 1412 N N . TRP A 1 180 ? 22.266 20.734 8.297 1 90.69 180 TRP A N 1
ATOM 1413 C CA . TRP A 1 180 ? 21.609 21.297 7.129 1 90.69 180 TRP A CA 1
ATOM 1414 C C . TRP A 1 180 ? 22.281 20.844 5.84 1 90.69 180 TRP A C 1
ATOM 1416 O O . TRP A 1 180 ? 21.609 20.531 4.859 1 90.69 180 TRP A O 1
ATOM 1426 N N . ASP A 1 181 ? 23.531 20.75 5.824 1 89.62 181 ASP A N 1
ATOM 1427 C CA . ASP A 1 181 ? 24.281 20.391 4.625 1 89.62 181 ASP A CA 1
ATOM 1428 C C . ASP A 1 181 ? 23.922 18.984 4.156 1 89.62 181 ASP A C 1
ATOM 1430 O O . ASP A 1 181 ? 23.906 18.703 2.953 1 89.62 181 ASP A O 1
ATOM 1434 N N . ARG A 1 182 ? 23.594 18.203 5.082 1 90.31 182 ARG A N 1
ATOM 1435 C CA . ARG A 1 182 ? 23.234 16.812 4.766 1 90.31 182 ARG A CA 1
ATOM 1436 C C . ARG A 1 182 ? 21.75 16.719 4.395 1 90.31 182 ARG A C 1
ATOM 1438 O O . ARG A 1 182 ? 21.391 15.977 3.473 1 90.31 182 ARG A O 1
ATOM 1445 N N . ILE A 1 183 ? 20.953 17.469 5 1 91.62 183 ILE A N 1
ATOM 1446 C CA . ILE A 1 183 ? 19.5 17.312 4.898 1 91.62 183 ILE A CA 1
ATOM 1447 C C . ILE A 1 183 ? 19 18.016 3.637 1 91.62 183 ILE A C 1
ATOM 1449 O O . ILE A 1 183 ? 18.203 17.469 2.891 1 91.62 183 ILE A O 1
ATOM 1453 N N . LYS A 1 184 ? 19.594 19.172 3.334 1 88.12 184 LYS A N 1
ATOM 1454 C CA . LYS A 1 184 ? 19.047 20.031 2.277 1 88.12 184 LYS A CA 1
ATOM 1455 C C . LYS A 1 184 ? 19.156 19.344 0.917 1 88.12 184 LYS A C 1
ATOM 1457 O O . LYS A 1 184 ? 18.312 19.562 0.038 1 88.12 184 LYS A O 1
ATOM 1462 N N . ASP A 1 185 ? 20.094 18.469 0.746 1 87.75 185 ASP A N 1
ATOM 1463 C CA . ASP A 1 185 ? 20.344 17.844 -0.547 1 87.75 185 ASP A CA 1
ATOM 1464 C C . ASP A 1 185 ? 19.766 16.422 -0.58 1 87.75 185 ASP A C 1
ATOM 1466 O O . ASP A 1 185 ? 19.875 15.727 -1.589 1 87.75 185 ASP A O 1
ATOM 1470 N N . SER A 1 186 ? 19.125 16.062 0.45 1 90.5 186 SER A N 1
ATOM 1471 C CA . SER A 1 186 ? 18.578 14.711 0.506 1 90.5 186 SER A CA 1
ATOM 1472 C C . SER A 1 186 ? 17.25 14.625 -0.253 1 90.5 186 SER A C 1
ATOM 1474 O O . SER A 1 186 ? 16.516 15.609 -0.341 1 90.5 186 SER A O 1
ATOM 1476 N N . SER A 1 187 ? 16.969 13.484 -0.853 1 89.62 187 SER A N 1
ATOM 1477 C CA . SER A 1 187 ? 15.68 13.242 -1.51 1 89.62 187 SER A CA 1
ATOM 1478 C C . SER A 1 187 ? 14.531 13.32 -0.517 1 89.62 187 SER A C 1
ATOM 1480 O O . SER A 1 187 ? 13.43 13.742 -0.872 1 89.62 187 SER A O 1
ATOM 1482 N N . VAL A 1 188 ? 14.781 12.969 0.703 1 90.19 188 VAL A N 1
ATOM 1483 C CA . VAL A 1 188 ? 13.766 12.984 1.747 1 90.19 188 VAL A CA 1
ATOM 1484 C C . VAL A 1 188 ? 13.281 14.414 1.986 1 90.19 188 VAL A C 1
ATOM 1486 O O . VAL A 1 188 ? 12.078 14.672 2.033 1 90.19 188 VAL A O 1
ATOM 1489 N N . PHE A 1 189 ? 14.281 15.305 2.076 1 88.62 189 PHE A N 1
ATOM 1490 C CA . PHE A 1 189 ? 13.93 16.703 2.297 1 88.62 189 PHE A CA 1
ATOM 1491 C C . PHE A 1 189 ? 13.055 17.234 1.169 1 88.62 189 PHE A C 1
ATOM 1493 O O . PHE A 1 189 ? 12.039 17.891 1.418 1 88.62 189 PHE A O 1
ATOM 1500 N N . ALA A 1 190 ? 13.398 16.922 0.014 1 86.38 190 ALA A N 1
ATOM 1501 C CA . ALA A 1 190 ? 12.656 17.375 -1.157 1 86.38 190 ALA A CA 1
ATOM 1502 C C . ALA A 1 190 ? 11.219 16.844 -1.128 1 86.38 190 ALA A C 1
ATOM 1504 O O . ALA A 1 190 ? 10.273 17.609 -1.363 1 86.38 190 ALA A O 1
ATOM 1505 N N . HIS A 1 191 ? 11.031 15.625 -0.747 1 85.81 191 HIS A N 1
ATOM 1506 C CA . HIS A 1 191 ? 9.711 15.008 -0.772 1 85.81 191 HIS A CA 1
ATOM 1507 C C . HIS A 1 191 ? 8.891 15.414 0.448 1 85.81 191 HI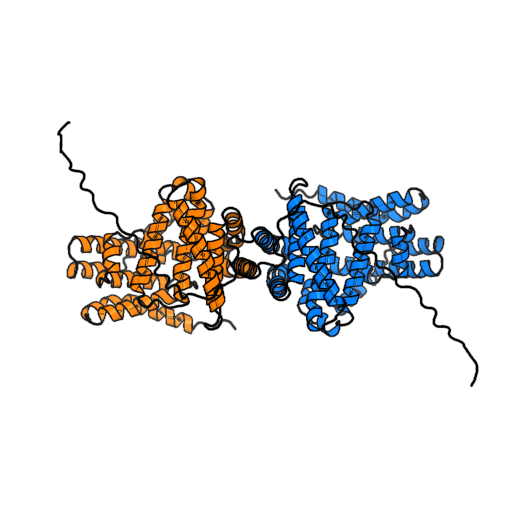S A C 1
ATOM 1509 O O . HIS A 1 191 ? 7.664 15.492 0.377 1 85.81 191 HIS A O 1
ATOM 1515 N N . MET A 1 192 ? 9.578 15.727 1.537 1 86.88 192 MET A N 1
ATOM 1516 C CA . MET A 1 192 ? 8.883 16.109 2.76 1 86.88 192 MET A CA 1
ATOM 1517 C C . MET A 1 192 ? 8.352 17.531 2.654 1 86.88 192 MET A C 1
ATOM 1519 O O . MET A 1 192 ? 7.254 17.828 3.129 1 86.88 192 MET A O 1
ATOM 1523 N N . THR A 1 193 ? 9.086 18.406 2.055 1 82.81 193 THR A N 1
ATOM 1524 C CA . THR A 1 193 ? 8.766 19.828 2.148 1 82.81 193 THR A CA 1
ATOM 1525 C C . THR A 1 193 ? 8.25 20.359 0.813 1 82.81 193 THR A C 1
ATOM 1527 O O . THR A 1 193 ? 7.492 21.328 0.775 1 82.81 193 THR A O 1
ATOM 1530 N N . ASP A 1 194 ? 8.609 19.734 -0.278 1 79.75 194 ASP A N 1
ATOM 1531 C CA . ASP A 1 194 ? 8.312 20.297 -1.591 1 79.75 194 ASP A CA 1
ATOM 1532 C C . ASP A 1 194 ? 8.695 21.781 -1.649 1 79.75 194 ASP A C 1
ATOM 1534 O O . ASP A 1 194 ? 7.949 22.594 -2.191 1 79.75 194 ASP A O 1
ATOM 1538 N N . MET A 1 195 ? 9.68 22.094 -0.928 1 76.38 195 MET A N 1
ATOM 1539 C CA . MET A 1 195 ? 10.078 23.5 -0.833 1 76.38 195 MET A CA 1
ATOM 1540 C C . MET A 1 195 ? 10.633 24 -2.162 1 76.38 195 MET A C 1
ATOM 1542 O O . MET A 1 195 ? 11.422 23.312 -2.811 1 76.38 195 MET A O 1
ATOM 1546 N N . ALA A 1 196 ? 10.148 25.125 -2.525 1 72.06 196 ALA A N 1
ATOM 1547 C CA . ALA A 1 196 ? 10.688 25.766 -3.717 1 72.06 196 ALA A CA 1
ATOM 1548 C C . ALA A 1 196 ? 12.125 26.219 -3.494 1 72.06 196 ALA A C 1
ATOM 1550 O O . ALA A 1 196 ? 12.461 26.734 -2.426 1 72.06 196 ALA A O 1
ATOM 1551 N N . PRO A 1 197 ? 12.906 25.938 -4.453 1 77.44 197 PRO A N 1
ATOM 1552 C CA . PRO A 1 197 ? 14.266 26.469 -4.332 1 77.44 197 PRO A CA 1
ATOM 1553 C C . PRO A 1 197 ? 14.312 27.984 -4.285 1 77.44 197 PRO A C 1
ATOM 1555 O O . PRO A 1 197 ? 13.344 28.656 -4.68 1 77.44 197 PRO A O 1
ATOM 1558 N N . PRO A 1 198 ? 15.398 28.453 -3.736 1 79.62 198 PRO A N 1
ATOM 1559 C CA . PRO A 1 198 ? 15.523 29.906 -3.609 1 79.62 198 PRO A CA 1
ATOM 1560 C C . PRO A 1 198 ? 15.281 30.641 -4.93 1 79.62 198 PRO A C 1
ATOM 1562 O O . PRO A 1 198 ? 14.664 31.703 -4.945 1 79.62 198 PRO A O 1
ATOM 1565 N N . GLU A 1 199 ? 15.734 30.031 -5.957 1 82 199 GLU A N 1
ATOM 1566 C CA . GLU A 1 199 ? 15.539 30.656 -7.266 1 82 199 GLU A CA 1
ATOM 1567 C C . GLU A 1 199 ? 14.062 30.766 -7.609 1 82 199 GLU A C 1
ATOM 1569 O O . GLU A 1 199 ? 13.633 31.766 -8.195 1 82 199 GLU A O 1
ATOM 1574 N N . ALA A 1 200 ? 13.406 29.828 -7.211 1 79.31 200 ALA A N 1
ATOM 1575 C CA . ALA A 1 200 ? 11.969 29.828 -7.469 1 79.31 200 ALA A CA 1
ATOM 1576 C C . ALA A 1 200 ? 11.266 30.875 -6.602 1 79.31 200 ALA A C 1
ATOM 1578 O O . ALA A 1 200 ? 10.336 31.547 -7.055 1 79.31 200 ALA A O 1
ATOM 1579 N N . LEU A 1 201 ? 11.703 31 -5.402 1 83.38 201 LEU A N 1
ATOM 1580 C CA . LEU A 1 201 ? 11.141 32 -4.512 1 83.38 201 LEU A CA 1
ATOM 1581 C C . LEU A 1 201 ? 11.438 33.406 -5.023 1 83.38 201 LEU A C 1
ATOM 1583 O O . LEU A 1 201 ? 10.57 34.281 -4.984 1 83.38 201 LEU A O 1
ATOM 1587 N N . ASP A 1 202 ? 12.633 33.531 -5.512 1 84.19 202 ASP A N 1
ATOM 1588 C CA . ASP A 1 202 ? 12.992 34.812 -6.113 1 84.19 202 ASP A CA 1
ATOM 1589 C C . ASP A 1 202 ? 12.102 35.156 -7.309 1 84.19 202 ASP A C 1
ATOM 1591 O O . ASP A 1 202 ? 11.727 36.312 -7.52 1 84.19 202 ASP A O 1
ATOM 1595 N N . ALA A 1 203 ? 11.867 34.156 -8.047 1 81.5 203 ALA A N 1
ATOM 1596 C CA . ALA A 1 203 ? 10.992 34.344 -9.203 1 81.5 203 ALA A CA 1
ATOM 1597 C C . ALA A 1 203 ? 9.594 34.781 -8.766 1 81.5 203 ALA A C 1
ATOM 1599 O O . ALA A 1 203 ? 8.969 35.625 -9.414 1 81.5 203 ALA A O 1
ATOM 1600 N N . LEU A 1 204 ? 9.133 34.25 -7.719 1 82.38 204 LEU A N 1
ATOM 1601 C CA . LEU A 1 204 ? 7.832 34.656 -7.188 1 82.38 204 LEU A CA 1
ATOM 1602 C C . LEU A 1 204 ? 7.848 36.094 -6.727 1 82.38 204 LEU A C 1
ATOM 1604 O O . LEU A 1 204 ? 6.879 36.844 -6.949 1 82.38 204 LEU A O 1
ATOM 1608 N N . ASP A 1 205 ? 8.938 36.438 -6.168 1 85 205 ASP A N 1
ATOM 1609 C CA . ASP A 1 205 ? 9.078 37.812 -5.73 1 85 205 ASP A CA 1
ATOM 1610 C C . ASP A 1 205 ? 9.031 38.781 -6.918 1 85 205 ASP A C 1
ATOM 1612 O O . ASP A 1 205 ? 8.43 39.844 -6.828 1 85 205 ASP A O 1
ATOM 1616 N N . THR A 1 206 ? 9.641 38.344 -7.961 1 83.62 206 THR A N 1
ATOM 1617 C CA . THR A 1 206 ? 9.664 39.188 -9.172 1 83.62 206 THR A CA 1
ATOM 1618 C C . THR A 1 206 ? 8.258 39.312 -9.75 1 83.62 206 THR A C 1
ATOM 1620 O O . THR A 1 206 ? 7.863 40.406 -10.188 1 83.62 206 THR A O 1
ATOM 1623 N N . LEU A 1 207 ? 7.582 38.281 -9.758 1 83.38 207 LEU A N 1
ATOM 1624 C CA . LEU A 1 207 ? 6.227 38.312 -10.289 1 83.38 207 LEU A CA 1
ATOM 1625 C C . LEU A 1 207 ? 5.32 39.219 -9.453 1 83.38 207 LEU A C 1
ATOM 1627 O O . LEU A 1 207 ? 4.414 39.844 -9.992 1 83.38 207 LEU A O 1
ATOM 1631 N N . ALA A 1 208 ? 5.637 39.25 -8.172 1 83.38 208 ALA A N 1
ATOM 1632 C CA . ALA A 1 208 ? 4.773 39.969 -7.238 1 83.38 208 ALA A CA 1
ATOM 1633 C C . ALA A 1 208 ? 5.234 41.438 -7.066 1 83.38 208 ALA A C 1
ATOM 1635 O O . ALA A 1 208 ? 4.625 42.188 -6.324 1 83.38 208 ALA A O 1
ATOM 1636 N N . ARG A 1 209 ? 6.246 41.844 -7.715 1 81.5 209 ARG A N 1
ATOM 1637 C CA . ARG A 1 209 ? 6.934 43.094 -7.469 1 81.5 209 ARG A CA 1
ATOM 1638 C C . ARG A 1 209 ? 5.988 44.281 -7.664 1 81.5 209 ARG A C 1
ATOM 1640 O O . ARG A 1 209 ? 6.062 45.25 -6.93 1 81.5 209 ARG A O 1
ATOM 1647 N N . GLU A 1 210 ? 5.074 44.062 -8.531 1 82.81 210 GLU A N 1
ATOM 1648 C CA . GLU A 1 210 ? 4.227 45.188 -8.859 1 82.81 210 GLU A CA 1
ATOM 1649 C C . GLU A 1 210 ? 2.965 45.219 -8 1 82.81 210 GLU A C 1
ATOM 1651 O O . GLU A 1 210 ? 2.225 46.188 -7.988 1 82.81 210 GLU A O 1
ATOM 1656 N N . GLU A 1 211 ? 2.768 44.219 -7.277 1 84.69 211 GLU A N 1
ATOM 1657 C CA . GLU A 1 211 ? 1.587 44.156 -6.426 1 84.69 211 GLU A CA 1
ATOM 1658 C C . GLU A 1 211 ? 1.86 44.75 -5.051 1 84.69 211 GLU A C 1
ATOM 1660 O O . GLU A 1 211 ? 2.947 44.562 -4.496 1 84.69 211 GLU A O 1
ATOM 1665 N N . ASN A 1 212 ? 0.863 45.594 -4.648 1 81.94 212 ASN A N 1
ATOM 1666 C CA . ASN A 1 212 ? 1.032 46.156 -3.316 1 81.94 212 ASN A CA 1
ATOM 1667 C C . ASN A 1 212 ? -0.272 46.125 -2.525 1 81.94 212 ASN A C 1
ATOM 1669 O O . ASN A 1 212 ? -0.768 47.188 -2.104 1 81.94 212 ASN A O 1
ATOM 1673 N N . PRO A 1 213 ? -0.73 44.938 -2.309 1 86 213 PRO A N 1
ATOM 1674 C CA . PRO A 1 213 ? -1.931 44.875 -1.473 1 86 213 PRO A CA 1
ATOM 1675 C C . PRO A 1 213 ? -1.686 45.344 -0.044 1 86 213 PRO A C 1
ATOM 1677 O O . PRO A 1 213 ? -0.612 45.125 0.515 1 86 213 PRO A O 1
ATOM 1680 N N . GLN A 1 214 ? -2.707 46 0.483 1 89.31 214 GLN A N 1
ATOM 1681 C CA . GLN A 1 214 ? -2.488 46.688 1.742 1 89.31 214 GLN A CA 1
ATOM 1682 C C . GLN A 1 214 ? -3.096 45.938 2.914 1 89.31 214 GLN A C 1
ATOM 1684 O O . GLN A 1 214 ? -2.869 46.281 4.074 1 89.31 214 GLN A O 1
ATOM 1689 N N . GLU A 1 215 ? -3.785 44.875 2.646 1 93.19 215 GLU A N 1
ATOM 1690 C CA . GLU A 1 215 ? -4.57 44.188 3.672 1 93.19 215 GLU A CA 1
ATOM 1691 C C . GLU A 1 215 ? -3.689 43.75 4.836 1 93.19 215 GLU A C 1
ATOM 1693 O O . GLU A 1 215 ? -4.094 43.812 5.996 1 93.19 215 GLU A O 1
ATOM 1698 N N . ILE A 1 216 ? -2.488 43.312 4.531 1 96.06 216 ILE A N 1
ATOM 1699 C CA . ILE A 1 216 ? -1.587 42.844 5.566 1 96.06 216 ILE A CA 1
ATOM 1700 C C . ILE A 1 216 ? -0.68 43.969 6.043 1 96.06 216 ILE A C 1
ATOM 1702 O O . ILE A 1 216 ? -0.489 44.156 7.246 1 96.06 216 ILE A O 1
ATOM 1706 N N . LEU A 1 217 ? -0.222 44.844 5.203 1 95.62 217 LEU A N 1
ATOM 1707 C CA . LEU A 1 217 ? 0.724 45.906 5.535 1 95.62 217 LEU A CA 1
ATOM 1708 C C . LEU A 1 217 ? 0.082 46.938 6.453 1 95.62 217 LEU A C 1
ATOM 1710 O O . LEU A 1 217 ? 0.764 47.562 7.277 1 95.62 217 LEU A O 1
ATOM 1714 N N . ARG A 1 218 ? -1.18 47.094 6.324 1 95.88 218 ARG A N 1
ATOM 1715 C CA . ARG A 1 218 ? -1.882 48.094 7.129 1 95.88 218 ARG A CA 1
ATOM 1716 C C . ARG A 1 218 ? -1.788 47.75 8.617 1 95.88 218 ARG A C 1
ATOM 1718 O O . ARG A 1 218 ? -1.982 48.625 9.469 1 95.88 218 ARG A O 1
ATOM 1725 N N . LEU A 1 219 ? -1.502 46.5 8.984 1 97.56 219 LEU A N 1
ATOM 1726 C CA . LEU A 1 219 ? -1.391 46.062 10.367 1 97.56 219 LEU A CA 1
ATOM 1727 C C . LEU A 1 219 ? -0.247 46.812 11.078 1 97.56 219 LEU A C 1
ATOM 1729 O O . LEU A 1 219 ? -0.201 46.844 12.305 1 97.56 219 LEU A O 1
ATOM 1733 N N . LYS A 1 220 ? 0.621 47.344 10.328 1 96.19 220 LYS A N 1
ATOM 1734 C CA . LYS A 1 220 ? 1.712 48.125 10.914 1 96.19 220 LYS A CA 1
ATOM 1735 C C . LYS A 1 220 ? 1.179 49.312 11.711 1 96.19 220 LYS A C 1
ATOM 1737 O O . LYS A 1 220 ? 1.771 49.688 12.719 1 96.19 220 LYS A O 1
ATOM 1742 N N . GLU A 1 221 ? 0.1 49.844 11.234 1 95.62 221 GLU A N 1
ATOM 1743 C CA . GLU A 1 221 ? -0.551 50.938 11.961 1 95.62 221 GLU A CA 1
ATOM 1744 C C . GLU A 1 221 ? -0.975 50.5 13.359 1 95.62 221 GLU A C 1
ATOM 1746 O O . GLU A 1 221 ? -0.847 51.25 14.32 1 95.62 221 GLU A O 1
ATOM 1751 N N . LEU A 1 222 ? -1.482 49.375 13.406 1 94.19 222 LEU A N 1
ATOM 1752 C CA . LEU A 1 222 ? -1.928 48.781 14.664 1 94.19 222 LEU A CA 1
ATOM 1753 C C . LEU A 1 222 ? -0.757 48.625 15.633 1 94.19 222 LEU A C 1
ATOM 1755 O O . LEU A 1 222 ? -0.885 48.906 16.828 1 94.19 222 LEU A O 1
ATOM 1759 N N . THR A 1 223 ? 0.383 48.188 15.109 1 94 223 THR A N 1
ATOM 1760 C CA . THR A 1 223 ? 1.57 47.969 15.938 1 94 223 THR A CA 1
ATOM 1761 C C . THR A 1 223 ? 2.074 49.281 16.5 1 94 223 THR A C 1
ATOM 1763 O O . THR A 1 223 ? 2.49 49.375 17.656 1 94 223 THR A O 1
ATOM 1766 N N . GLU A 1 224 ? 2.031 50.344 15.711 1 91.25 224 GLU A N 1
ATOM 1767 C CA . GLU A 1 224 ? 2.467 51.656 16.141 1 91.25 224 GLU A CA 1
ATOM 1768 C C . GLU A 1 224 ? 1.568 52.219 17.234 1 91.25 224 GLU A C 1
ATOM 1770 O O . GLU A 1 224 ? 2.043 52.875 18.156 1 91.25 224 GLU A O 1
ATOM 1775 N N . LEU A 1 225 ? 0.379 51.875 17.203 1 88.62 225 LEU A N 1
ATOM 1776 C CA . LEU A 1 225 ? -0.626 52.406 18.109 1 88.62 225 LEU A CA 1
ATOM 1777 C C . LEU A 1 225 ? -0.587 51.719 19.469 1 88.62 225 LEU A C 1
ATOM 1779 O O . LEU A 1 225 ? -0.78 52.344 20.5 1 88.62 225 LEU A O 1
ATOM 1783 N N . LEU A 1 226 ? -0.263 50.438 19.469 1 90.75 226 LEU A N 1
ATOM 1784 C CA . LEU A 1 226 ? -0.604 49.656 20.656 1 90.75 226 LEU A CA 1
ATOM 1785 C C . LEU A 1 226 ? 0.648 49.094 21.312 1 90.75 226 LEU A C 1
ATOM 1787 O O . LEU A 1 226 ? 0.616 48.688 22.484 1 90.75 226 LEU A O 1
ATOM 1791 N N . LEU A 1 227 ? 1.783 49.094 20.594 1 92.62 227 LEU A N 1
ATOM 1792 C CA . LEU A 1 227 ? 2.896 48.312 21.094 1 92.62 227 LEU A CA 1
ATOM 1793 C C . LEU A 1 227 ? 4.09 49.188 21.438 1 92.62 227 LEU A C 1
ATOM 1795 O O . LEU A 1 227 ? 4.262 50.25 20.828 1 92.62 227 LEU A O 1
ATOM 1799 N N . ASP A 1 228 ? 4.859 48.656 22.453 1 91.88 228 ASP A N 1
ATOM 1800 C CA . ASP A 1 228 ? 6.129 49.312 22.734 1 91.88 228 ASP A CA 1
ATOM 1801 C C . ASP A 1 228 ? 7.184 48.938 21.688 1 91.88 228 ASP A C 1
ATOM 1803 O O . ASP A 1 228 ? 6.922 48.156 20.781 1 91.88 228 ASP A O 1
ATOM 1807 N N . SER A 1 229 ? 8.359 49.5 21.859 1 90.19 229 SER A N 1
ATOM 1808 C CA . SER A 1 229 ? 9.383 49.469 20.812 1 90.19 229 SER A CA 1
ATOM 1809 C C . SER A 1 229 ? 9.789 48.062 20.484 1 90.19 229 SER A C 1
ATOM 1811 O O . SER A 1 229 ? 9.797 47.656 19.328 1 90.19 229 SER A O 1
ATOM 1813 N N . GLN A 1 230 ? 10.148 47.219 21.469 1 92.12 230 GLN A N 1
ATOM 1814 C CA . GLN A 1 230 ? 10.602 45.844 21.219 1 92.12 230 GLN A CA 1
ATOM 1815 C C . GLN A 1 230 ? 9.484 45 20.609 1 92.12 230 GLN A C 1
ATOM 1817 O O . GLN A 1 230 ? 9.719 44.25 19.656 1 92.12 230 GLN A O 1
ATOM 1822 N N . ASP A 1 231 ? 8.312 45.125 21.188 1 96.31 231 ASP A N 1
ATOM 1823 C CA . ASP A 1 231 ? 7.148 44.406 20.688 1 96.31 231 ASP A CA 1
ATOM 1824 C C . ASP A 1 231 ? 6.781 44.844 19.281 1 96.31 231 ASP A C 1
ATOM 1826 O O . ASP A 1 231 ? 6.426 44.031 18.422 1 96.31 231 ASP A O 1
ATOM 1830 N N . LYS A 1 232 ? 6.949 46.125 19.109 1 96.56 232 LYS A N 1
ATOM 1831 C CA . LYS A 1 232 ? 6.652 46.719 17.797 1 96.56 232 LYS A CA 1
ATOM 1832 C C . LYS A 1 232 ? 7.578 46.156 16.719 1 96.56 232 LYS A C 1
ATOM 1834 O O . LYS A 1 232 ? 7.133 45.844 15.617 1 96.56 232 LYS A O 1
ATOM 1839 N N . GLU A 1 233 ? 8.82 46.062 17 1 96.5 233 GLU A N 1
ATOM 1840 C CA . GLU A 1 233 ? 9.789 45.562 16.047 1 96.5 233 GLU A CA 1
ATOM 1841 C C . GLU A 1 233 ? 9.492 44.094 15.68 1 96.5 233 GLU A C 1
ATOM 1843 O O . GLU A 1 233 ? 9.523 43.719 14.508 1 96.5 233 GLU A O 1
ATOM 1848 N N . ALA A 1 234 ? 9.242 43.281 16.688 1 97.56 234 ALA A N 1
ATOM 1849 C CA . ALA A 1 234 ? 8.93 41.875 16.469 1 97.56 234 ALA A CA 1
ATOM 1850 C C . ALA A 1 234 ? 7.688 41.719 15.594 1 97.56 234 ALA A C 1
ATOM 1852 O O . ALA A 1 234 ? 7.688 40.938 14.648 1 97.56 234 ALA A O 1
ATOM 1853 N N . CYS A 1 235 ? 6.621 42.469 15.852 1 98.19 235 CYS A N 1
ATOM 1854 C CA . CYS A 1 235 ? 5.367 42.375 15.109 1 98.19 235 CYS A CA 1
ATOM 1855 C C . CYS A 1 235 ? 5.512 42.969 13.711 1 98.19 235 CYS A C 1
ATOM 1857 O O . CYS A 1 235 ? 4.961 42.438 12.75 1 98.19 235 CYS A O 1
ATOM 1859 N N . SER A 1 236 ? 6.273 44.062 13.648 1 97.5 236 SER A N 1
ATOM 1860 C CA . SER A 1 236 ? 6.488 44.688 12.344 1 97.5 236 SER A CA 1
ATOM 1861 C C . SER A 1 236 ? 7.227 43.75 11.406 1 97.5 236 SER A C 1
ATOM 1863 O O . SER A 1 236 ? 6.871 43.625 10.234 1 97.5 236 SER A O 1
ATOM 1865 N N . THR A 1 237 ? 8.234 43.125 11.883 1 97.62 237 THR A N 1
ATOM 1866 C CA . THR A 1 237 ? 8.969 42.125 11.094 1 97.62 237 THR A CA 1
ATOM 1867 C C . THR A 1 237 ? 8.062 40.969 10.688 1 97.62 237 THR A C 1
ATOM 1869 O O . THR A 1 237 ? 8.125 40.531 9.547 1 97.62 237 THR A O 1
ATOM 1872 N N . ALA A 1 238 ? 7.266 40.469 11.602 1 98.5 238 ALA A N 1
ATOM 1873 C CA . ALA A 1 238 ? 6.324 39.375 11.32 1 98.5 238 ALA A CA 1
ATOM 1874 C C . ALA A 1 238 ? 5.348 39.781 10.219 1 98.5 238 ALA A C 1
ATOM 1876 O O . ALA A 1 238 ? 5.02 38.969 9.352 1 98.5 238 ALA A O 1
ATOM 1877 N N . ILE A 1 239 ? 4.863 41 10.25 1 98.25 239 ILE A N 1
ATOM 1878 C CA . ILE A 1 239 ? 3.922 41.531 9.266 1 98.25 239 ILE A CA 1
ATOM 1879 C C . ILE A 1 239 ? 4.59 41.562 7.891 1 98.25 239 ILE A C 1
ATOM 1881 O O . ILE A 1 239 ? 4.004 41.156 6.891 1 98.25 239 ILE A O 1
ATOM 1885 N N . ASP A 1 240 ? 5.812 42.062 7.844 1 96.5 240 ASP A N 1
ATOM 1886 C CA . ASP A 1 240 ? 6.559 42.156 6.59 1 96.5 240 ASP A CA 1
ATOM 1887 C C . ASP A 1 240 ? 6.727 40.75 5.977 1 96.5 240 ASP A C 1
ATOM 1889 O O . ASP A 1 240 ? 6.504 40.562 4.781 1 96.5 240 ASP A O 1
ATOM 1893 N N . GLU A 1 241 ? 7.125 39.812 6.809 1 96.88 241 GLU A N 1
ATOM 1894 C CA . GLU A 1 241 ? 7.332 38.469 6.336 1 96.88 241 GLU A CA 1
ATOM 1895 C C . GLU A 1 241 ? 6.02 37.844 5.863 1 96.88 241 GLU A C 1
ATOM 1897 O O . GLU A 1 241 ? 6 37.094 4.887 1 96.88 241 GLU A O 1
ATOM 1902 N N . LEU A 1 242 ? 4.941 38.062 6.594 1 98 242 LEU A N 1
ATOM 1903 C CA . LEU A 1 242 ? 3.635 37.562 6.207 1 98 242 LEU A CA 1
ATOM 1904 C C . LEU A 1 242 ? 3.195 38.125 4.863 1 98 242 LEU A C 1
ATOM 1906 O O . LEU A 1 242 ? 2.615 37.406 4.043 1 98 242 LEU A O 1
ATOM 1910 N N . HIS A 1 243 ? 3.467 39.406 4.711 1 96.12 243 HIS A N 1
ATOM 1911 C CA . HIS A 1 243 ? 3.129 40.062 3.455 1 96.12 243 HIS A CA 1
ATOM 1912 C C . HIS A 1 243 ? 3.875 39.438 2.285 1 96.12 243 HIS A C 1
ATOM 1914 O O . HIS A 1 243 ? 3.281 39.156 1.241 1 96.12 243 HIS A O 1
ATOM 1920 N N . VAL A 1 244 ? 5.137 39.219 2.43 1 93.44 244 VAL A N 1
ATOM 1921 C CA . VAL A 1 244 ? 5.953 38.594 1.396 1 93.44 244 VAL A CA 1
ATOM 1922 C C . VAL A 1 244 ? 5.418 37.188 1.097 1 93.44 244 VAL A C 1
ATOM 1924 O O . VAL A 1 244 ? 5.312 36.812 -0.067 1 93.44 244 VAL A O 1
ATOM 1927 N N . THR A 1 245 ? 5.125 36.469 2.148 1 94.56 245 THR A N 1
ATOM 1928 C CA . THR A 1 245 ? 4.578 35.125 2.002 1 94.56 245 THR A CA 1
ATOM 1929 C C . THR A 1 245 ? 3.266 35.156 1.223 1 94.56 245 THR A C 1
ATOM 1931 O O . THR A 1 245 ? 3.029 34.312 0.359 1 94.56 245 THR A O 1
ATOM 1934 N N . TRP A 1 246 ? 2.424 36.125 1.557 1 95.12 246 TRP A N 1
ATOM 1935 C CA . TRP A 1 246 ? 1.143 36.281 0.877 1 95.12 246 TRP A CA 1
ATOM 1936 C C . TRP A 1 246 ? 1.344 36.531 -0.612 1 95.12 246 TRP A C 1
ATOM 1938 O O . TRP A 1 246 ? 0.652 35.938 -1.45 1 95.12 246 TRP A O 1
ATOM 1948 N N . LEU A 1 247 ? 2.27 37.375 -0.929 1 93.19 247 LEU A N 1
ATOM 1949 C CA . LEU A 1 247 ? 2.551 37.688 -2.324 1 93.19 247 LEU A CA 1
ATOM 1950 C C . LEU A 1 247 ? 3.037 36.469 -3.08 1 93.19 247 LEU A C 1
ATOM 1952 O O . LEU A 1 247 ? 2.6 36.219 -4.203 1 93.19 247 LEU A O 1
ATOM 1956 N N . ARG A 1 248 ? 3.889 35.75 -2.471 1 91.94 248 ARG A N 1
ATOM 1957 C CA . ARG A 1 248 ? 4.383 34.531 -3.082 1 91.94 248 ARG A CA 1
ATOM 1958 C C . ARG A 1 248 ? 3.252 33.5 -3.273 1 91.94 248 ARG A C 1
ATOM 1960 O O . ARG A 1 248 ? 3.168 32.844 -4.312 1 91.94 248 ARG A O 1
ATOM 1967 N N . PHE A 1 249 ? 2.455 33.438 -2.27 1 93 249 PHE A N 1
ATOM 1968 C CA . PHE A 1 249 ? 1.331 32.5 -2.25 1 93 249 PHE A CA 1
ATOM 1969 C C . PHE A 1 249 ? 0.406 32.75 -3.436 1 93 249 PHE A C 1
ATOM 1971 O O . PHE A 1 249 ? -0.092 31.797 -4.047 1 93 249 PHE A O 1
ATOM 1978 N N . ARG A 1 250 ? 0.217 33.906 -3.779 1 90.94 250 ARG A N 1
ATOM 1979 C CA . ARG A 1 250 ? -0.695 34.281 -4.852 1 90.94 250 ARG A CA 1
ATOM 1980 C C . ARG A 1 250 ? -0.179 33.812 -6.203 1 90.94 250 ARG A C 1
ATOM 1982 O O . ARG A 1 250 ? -0.954 33.656 -7.148 1 90.94 250 ARG A O 1
ATOM 1989 N N . HIS A 1 251 ? 1.091 33.531 -6.301 1 89.81 251 HIS A N 1
ATOM 1990 C CA . HIS A 1 251 ? 1.682 33.188 -7.59 1 89.81 251 HIS A CA 1
ATOM 1991 C C . HIS A 1 251 ? 2.246 31.766 -7.582 1 89.81 251 HIS A C 1
ATOM 1993 O O . HIS A 1 251 ? 2.906 31.359 -8.539 1 89.81 251 HIS A O 1
ATOM 1999 N N . ILE A 1 252 ? 1.987 31.078 -6.547 1 87.94 252 ILE A N 1
ATOM 2000 C CA . ILE A 1 252 ? 2.531 29.734 -6.441 1 87.94 252 ILE A CA 1
ATOM 2001 C C . ILE A 1 252 ? 1.843 28.812 -7.453 1 87.94 252 ILE A C 1
ATOM 2003 O O . ILE A 1 252 ? 0.64 28.938 -7.691 1 87.94 252 ILE A O 1
ATOM 2007 N N . SER A 1 253 ? 2.617 27.953 -8.055 1 85.31 253 SER A N 1
ATOM 2008 C CA . SER A 1 253 ? 2.072 27 -9.016 1 85.31 253 SER A CA 1
ATOM 2009 C C . SER A 1 253 ? 1.096 26.031 -8.352 1 85.31 253 SER A C 1
ATOM 2011 O O . SER A 1 253 ? 1.326 25.594 -7.219 1 85.31 253 SER A O 1
ATOM 2013 N N . PRO A 1 254 ? 0.042 25.672 -9.07 1 81.44 254 PRO A N 1
ATOM 2014 C CA . PRO A 1 254 ? -0.947 24.734 -8.523 1 81.44 254 PRO A CA 1
ATOM 2015 C C . PRO A 1 254 ? -0.363 23.359 -8.25 1 81.44 254 PRO A C 1
ATOM 2017 O O . PRO A 1 254 ? -0.947 22.578 -7.496 1 81.44 254 PRO A O 1
ATOM 2020 N N . ASP A 1 255 ? 0.751 23.062 -8.82 1 81.25 255 ASP A N 1
ATOM 2021 C CA . ASP A 1 255 ? 1.366 21.75 -8.648 1 81.25 255 ASP A CA 1
ATOM 2022 C C . ASP A 1 255 ? 2.197 21.703 -7.363 1 81.25 255 ASP A C 1
ATOM 2024 O O . ASP A 1 255 ? 2.629 20.625 -6.941 1 81.25 255 ASP A O 1
ATOM 2028 N N . ARG A 1 256 ? 2.283 22.859 -6.727 1 84 256 ARG A N 1
ATOM 2029 C CA . ARG A 1 256 ? 3.109 22.938 -5.527 1 84 256 ARG A CA 1
ATOM 2030 C C . ARG A 1 256 ? 2.254 22.844 -4.27 1 84 256 ARG A C 1
ATOM 2032 O O . ARG A 1 256 ? 1.048 23.094 -4.312 1 84 256 ARG A O 1
ATOM 2039 N N . ASP A 1 257 ? 2.898 22.406 -3.211 1 88.44 257 ASP A N 1
ATOM 2040 C CA . ASP A 1 257 ? 2.256 22.359 -1.901 1 88.44 257 ASP A CA 1
ATOM 2041 C C . ASP A 1 257 ? 2.266 23.719 -1.232 1 88.44 257 ASP A C 1
ATOM 2043 O O . ASP A 1 257 ? 3.303 24.172 -0.735 1 88.44 257 ASP A O 1
ATOM 2047 N N . GLU A 1 258 ? 1.172 24.375 -1.135 1 91.06 258 GLU A N 1
ATOM 2048 C CA . GLU A 1 258 ? 1.04 25.719 -0.596 1 91.06 258 GLU A CA 1
ATOM 2049 C C . GLU A 1 258 ? 1.376 25.766 0.892 1 91.06 258 GLU A C 1
ATOM 2051 O O . GLU A 1 258 ? 1.856 26.781 1.4 1 91.06 258 GLU A O 1
ATOM 2056 N N . TYR A 1 259 ? 1.165 24.672 1.568 1 92.44 259 TYR A N 1
ATOM 2057 C CA . TYR A 1 259 ? 1.377 24.641 3.01 1 92.44 259 TYR A CA 1
ATOM 2058 C C . TYR A 1 259 ? 2.857 24.766 3.348 1 92.44 259 TYR A C 1
ATOM 2060 O O . TYR A 1 259 ? 3.217 25.391 4.348 1 92.44 259 TYR A O 1
ATOM 2068 N N . SER A 1 260 ? 3.676 24.203 2.504 1 89.94 260 SER A N 1
ATOM 2069 C CA . SER A 1 260 ? 5.113 24.328 2.709 1 89.94 260 SER A CA 1
ATOM 2070 C C . SER A 1 260 ? 5.551 25.781 2.703 1 89.94 260 SER A C 1
ATOM 2072 O O . SER A 1 260 ? 6.402 26.188 3.5 1 89.94 260 SER A O 1
ATOM 2074 N N . LEU A 1 261 ? 4.996 26.516 1.809 1 91.69 261 LEU A N 1
ATOM 2075 C CA . LEU A 1 261 ? 5.301 27.938 1.724 1 91.69 261 LEU A CA 1
ATOM 2076 C C . LEU A 1 261 ? 4.742 28.688 2.928 1 91.69 261 LEU A C 1
ATOM 2078 O O . LEU A 1 261 ? 5.441 29.5 3.537 1 91.69 261 LEU A O 1
ATOM 2082 N N . LEU A 1 262 ? 3.531 28.422 3.297 1 95.44 262 LEU A N 1
ATOM 2083 C CA . LEU A 1 262 ? 2.855 29.172 4.352 1 95.44 262 LEU A CA 1
ATOM 2084 C C . LEU A 1 262 ? 3.506 28.922 5.703 1 95.44 262 LEU A C 1
ATOM 2086 O O . LEU A 1 262 ? 3.615 29.828 6.531 1 95.44 262 LEU A O 1
ATOM 2090 N N . PHE A 1 263 ? 4.023 27.734 5.895 1 94.94 263 PHE A N 1
ATOM 2091 C CA . PHE A 1 263 ? 4.578 27.391 7.199 1 94.94 263 PHE A CA 1
ATOM 2092 C C . PHE A 1 263 ? 6 27.922 7.34 1 94.94 263 PHE A C 1
ATOM 2094 O O . PHE A 1 263 ? 6.594 27.844 8.422 1 94.94 263 PHE A O 1
ATOM 2101 N N . LEU A 1 264 ? 6.496 28.547 6.316 1 92.5 264 LEU A N 1
ATOM 2102 C CA . LEU A 1 264 ? 7.754 29.266 6.445 1 92.5 264 LEU A CA 1
ATOM 2103 C C . LEU A 1 264 ? 7.586 30.484 7.352 1 92.5 264 LEU A C 1
ATOM 2105 O O . LEU A 1 264 ? 8.523 30.875 8.062 1 92.5 264 LEU A O 1
ATOM 2109 N N . TRP A 1 265 ? 6.441 31 7.305 1 96.75 265 TRP A N 1
ATOM 2110 C CA . TRP A 1 265 ? 6.199 32.219 8.078 1 96.75 265 TRP A CA 1
ATOM 2111 C C . TRP A 1 265 ? 6.363 31.953 9.57 1 96.75 265 TRP A C 1
ATOM 2113 O O . TRP A 1 265 ? 7.188 32.594 10.227 1 96.75 265 TRP A O 1
ATOM 2123 N N . PRO A 1 266 ? 5.598 30.984 10.172 1 97.31 266 PRO A N 1
ATOM 2124 C CA . PRO A 1 266 ? 5.812 30.75 11.602 1 97.31 266 PRO A CA 1
ATOM 2125 C C . PRO A 1 266 ? 7.238 30.297 11.914 1 97.31 266 PRO A C 1
ATOM 2127 O O . PRO A 1 266 ? 7.738 30.531 13.016 1 97.31 266 PRO A O 1
ATOM 2130 N N . ALA A 1 267 ? 7.883 29.688 10.938 1 93.75 267 ALA A N 1
ATOM 2131 C CA . ALA A 1 267 ? 9.258 29.266 11.156 1 93.75 267 ALA A CA 1
ATOM 2132 C C . ALA A 1 267 ? 10.203 30.453 11.289 1 93.75 267 ALA A C 1
ATOM 2134 O O . ALA A 1 267 ? 11.289 30.328 11.859 1 93.75 267 ALA A O 1
ATOM 2135 N N . ARG A 1 268 ? 9.828 31.625 10.828 1 94.44 268 ARG A N 1
ATOM 2136 C CA . ARG A 1 268 ? 10.703 32.781 10.773 1 94.44 268 ARG A CA 1
ATOM 2137 C C . ARG A 1 268 ? 10.328 33.812 11.852 1 94.44 268 ARG A C 1
ATOM 2139 O O . ARG A 1 268 ? 10.961 34.844 11.977 1 94.44 268 ARG A O 1
ATOM 2146 N N . LEU A 1 269 ? 9.383 33.531 12.648 1 97.31 269 LEU A N 1
ATOM 2147 C CA . LEU A 1 269 ? 8.93 34.438 13.703 1 97.31 269 LEU A CA 1
ATOM 2148 C C . LEU A 1 269 ? 9.992 34.562 14.797 1 97.31 269 LEU A C 1
ATOM 2150 O O . LEU A 1 269 ? 10.719 33.625 15.07 1 97.31 269 LEU A O 1
ATOM 2154 N N . SER A 1 270 ? 10.055 35.781 15.391 1 96.69 270 SER A N 1
ATOM 2155 C CA . SER A 1 270 ? 11 36.031 16.484 1 96.69 270 SER A CA 1
ATOM 2156 C C . SER A 1 270 ? 10.5 35.406 17.797 1 96.69 270 SER A C 1
ATOM 2158 O O . SER A 1 270 ? 9.305 35.156 17.953 1 96.69 270 SER A O 1
ATOM 2160 N N . ASN A 1 271 ? 11.438 35.219 18.766 1 96.38 271 ASN A N 1
ATOM 2161 C CA . ASN A 1 271 ? 11.078 34.719 20.094 1 96.38 271 ASN A CA 1
ATOM 2162 C C . ASN A 1 271 ? 10.117 35.656 20.812 1 96.38 271 ASN A C 1
ATOM 2164 O O . ASN A 1 271 ? 9.219 35.219 21.531 1 96.38 271 ASN A O 1
ATOM 2168 N N . ARG A 1 272 ? 10.359 36.906 20.531 1 97.31 272 ARG A N 1
ATOM 2169 C CA . ARG A 1 272 ? 9.492 37.875 21.172 1 97.31 272 ARG A CA 1
ATOM 2170 C C . ARG A 1 272 ? 8.062 37.75 20.672 1 97.31 272 ARG A C 1
ATOM 2172 O O . ARG A 1 272 ? 7.113 37.875 21.453 1 97.31 272 ARG A O 1
ATOM 2179 N N . PHE A 1 273 ? 7.875 37.594 19.391 1 97.94 273 PHE A N 1
ATOM 2180 C CA . PHE A 1 273 ? 6.539 37.375 18.844 1 97.94 273 PHE A CA 1
ATOM 2181 C C . PHE A 1 273 ? 5.879 36.156 19.5 1 97.94 273 PHE A C 1
ATOM 2183 O O . PHE A 1 273 ? 4.699 36.188 19.844 1 97.94 273 PHE A O 1
ATOM 2190 N N . PHE A 1 274 ? 6.633 35.062 19.719 1 97.75 274 PHE A N 1
ATOM 2191 C CA . PHE A 1 274 ? 6.125 33.875 20.344 1 97.75 274 PHE A CA 1
ATOM 2192 C C . PHE A 1 274 ? 5.652 34.156 21.766 1 97.75 274 PHE A C 1
ATOM 2194 O O . PHE A 1 274 ? 4.582 33.688 22.172 1 97.75 274 PHE A O 1
ATOM 2201 N N . ASP A 1 275 ? 6.441 34.906 22.453 1 97.56 275 ASP A N 1
ATOM 2202 C CA . ASP A 1 275 ? 6.09 35.25 23.828 1 97.56 275 ASP A CA 1
ATOM 2203 C C . ASP A 1 275 ? 4.781 36.031 23.875 1 97.56 275 ASP A C 1
ATOM 2205 O O . ASP A 1 275 ? 3.932 35.781 24.734 1 97.56 275 ASP A O 1
ATOM 2209 N N . LEU A 1 276 ? 4.664 36.938 22.953 1 97.94 276 LEU A N 1
ATOM 2210 C CA . LEU A 1 276 ? 3.461 37.781 22.891 1 97.94 276 LEU A CA 1
ATOM 2211 C C . LEU A 1 276 ? 2.24 36.938 22.547 1 97.94 276 LEU A C 1
ATOM 2213 O O . LEU A 1 276 ? 1.17 37.094 23.125 1 97.94 276 LEU A O 1
ATOM 2217 N N . LEU A 1 277 ? 2.414 36.062 21.625 1 98.25 277 LEU A N 1
ATOM 2218 C CA . LEU A 1 277 ? 1.315 35.188 21.219 1 98.25 277 LEU A CA 1
ATOM 2219 C C . LEU A 1 277 ? 0.897 34.25 22.344 1 98.25 277 LEU A C 1
ATOM 2221 O O . LEU A 1 277 ? -0.295 34.031 22.547 1 98.25 277 LEU A O 1
ATOM 2225 N N . ALA A 1 278 ? 1.845 33.75 23.047 1 97.56 278 ALA A N 1
ATOM 2226 C CA . ALA A 1 278 ? 1.589 32.875 24.188 1 97.56 278 ALA A CA 1
ATOM 2227 C C . ALA A 1 278 ? 0.723 33.562 25.234 1 97.56 278 ALA A C 1
ATOM 2229 O O . ALA A 1 278 ? -0.065 32.906 25.922 1 97.56 278 ALA A O 1
ATOM 2230 N N . CYS A 1 279 ? 0.836 34.844 25.25 1 97.12 279 CYS A N 1
ATOM 2231 C CA . CYS A 1 279 ? 0.098 35.656 26.234 1 97.12 279 CYS A CA 1
ATOM 2232 C C . CYS A 1 279 ? -1.183 36.188 25.625 1 97.12 279 CYS A C 1
ATOM 2234 O O . CYS A 1 279 ? -1.849 37.031 26.234 1 97.12 279 CYS A O 1
ATOM 2236 N N . HIS A 1 280 ? -1.55 35.812 24.516 1 97.5 280 HIS A N 1
ATOM 2237 C CA . HIS A 1 280 ? -2.754 36.25 23.812 1 97.5 280 HIS A CA 1
ATOM 2238 C C . HIS A 1 280 ? -2.744 37.75 23.609 1 97.5 280 HIS A C 1
ATOM 2240 O O . HIS A 1 280 ? -3.754 38.438 23.828 1 97.5 280 HIS A O 1
ATOM 2246 N N . ASN A 1 281 ? -1.522 38.25 23.281 1 96.88 281 ASN A N 1
ATOM 2247 C CA . ASN A 1 281 ? -1.479 39.656 22.906 1 96.88 281 ASN A CA 1
ATOM 2248 C C . ASN A 1 281 ? -2.398 39.938 21.719 1 96.88 281 ASN A C 1
ATOM 2250 O O . ASN A 1 281 ? -2.332 39.25 20.703 1 96.88 281 ASN A O 1
ATOM 2254 N N . PRO A 1 282 ? -3.287 40.938 21.812 1 96.81 282 PRO A N 1
ATOM 2255 C CA . PRO A 1 282 ? -4.289 41.156 20.781 1 96.81 282 PRO A CA 1
ATOM 2256 C C . PRO A 1 282 ? -3.672 41.406 19.406 1 96.81 282 PRO A C 1
ATOM 2258 O O . PRO A 1 282 ? -4.195 40.938 18.391 1 96.81 282 PRO A O 1
ATOM 2261 N N . VAL A 1 283 ? -2.557 42.094 19.344 1 97.5 283 VAL A N 1
ATOM 2262 C CA . VAL A 1 283 ? -1.928 42.438 18.078 1 97.5 283 VAL A CA 1
ATOM 2263 C C . VAL A 1 283 ? -1.402 41.188 17.406 1 97.5 283 VAL A C 1
ATOM 2265 O O . VAL A 1 283 ? -1.642 40.969 16.219 1 97.5 283 VAL A O 1
ATOM 2268 N N . THR A 1 284 ? -0.68 40.312 18.141 1 98.25 284 THR A N 1
ATOM 2269 C CA . THR A 1 284 ? -0.141 39.062 17.594 1 98.25 284 THR A CA 1
ATOM 2270 C C . THR A 1 284 ? -1.267 38.125 17.188 1 98.25 284 THR A C 1
ATOM 2272 O O . THR A 1 284 ? -1.149 37.406 16.188 1 98.25 284 THR A O 1
ATOM 2275 N N . CYS A 1 285 ? -2.365 38.125 17.906 1 98.31 285 CYS A N 1
ATOM 2276 C CA . CYS A 1 285 ? -3.518 37.281 17.562 1 98.31 285 CYS A CA 1
ATOM 2277 C C . CYS A 1 285 ? -4.137 37.75 16.25 1 98.31 285 CYS A C 1
ATOM 2279 O O . CYS A 1 285 ? -4.516 36.938 15.414 1 98.31 285 CYS A O 1
ATOM 2281 N N . ILE A 1 286 ? -4.254 39.062 16.094 1 98.5 286 ILE A N 1
ATOM 2282 C CA . ILE A 1 286 ? -4.797 39.625 14.867 1 98.5 286 ILE A CA 1
ATOM 2283 C C . ILE A 1 286 ? -3.898 39.25 13.688 1 98.5 286 ILE A C 1
ATOM 2285 O O . ILE A 1 286 ? -4.383 38.781 12.648 1 98.5 286 ILE A O 1
ATOM 2289 N N . ILE A 1 287 ? -2.551 39.406 13.836 1 98.69 287 ILE A N 1
ATOM 2290 C CA . ILE A 1 287 ? -1.592 39.062 12.797 1 98.69 287 ILE A CA 1
ATOM 2291 C C . ILE A 1 287 ? -1.709 37.562 12.461 1 98.69 287 ILE A C 1
ATOM 2293 O O . ILE A 1 287 ? -1.769 37.188 11.281 1 98.69 287 ILE A O 1
ATOM 2297 N N . THR A 1 288 ? -1.79 36.75 13.461 1 98.69 288 THR A N 1
ATOM 2298 C CA . THR A 1 288 ? -1.89 35.312 13.289 1 98.69 288 THR A CA 1
ATOM 2299 C C . THR A 1 288 ? -3.191 34.938 12.586 1 98.69 288 THR A C 1
ATOM 2301 O O . THR A 1 288 ? -3.225 34 11.789 1 98.69 288 THR A O 1
ATOM 2304 N N . THR A 1 289 ? -4.277 35.625 12.875 1 98.62 289 THR A N 1
ATOM 2305 C CA . THR A 1 289 ? -5.547 35.375 12.203 1 98.62 289 THR A CA 1
ATOM 2306 C C . THR A 1 289 ? -5.445 35.719 10.711 1 98.62 289 THR A C 1
ATOM 2308 O O . THR A 1 289 ? -6.105 35.094 9.883 1 98.62 289 THR A O 1
ATOM 2311 N N . HIS A 1 290 ? -4.66 36.719 10.359 1 98.69 290 HIS A N 1
ATOM 2312 C CA . HIS A 1 290 ? -4.406 36.969 8.945 1 98.69 290 HIS A CA 1
ATOM 2313 C C . HIS A 1 290 ? -3.674 35.812 8.281 1 98.69 290 HIS A C 1
ATOM 2315 O O . HIS A 1 290 ? -3.945 35.5 7.125 1 98.69 290 HIS A O 1
ATOM 2321 N N . PHE A 1 291 ? -2.756 35.25 9.008 1 98.5 291 PHE A N 1
ATOM 2322 C CA . PHE A 1 291 ? -2.129 34.031 8.539 1 98.5 291 PHE A CA 1
ATOM 2323 C C . PHE A 1 291 ? -3.17 32.938 8.328 1 98.5 291 PHE A C 1
ATOM 2325 O O . PHE A 1 291 ? -3.135 32.219 7.324 1 98.5 291 PHE A O 1
ATOM 2332 N N . ALA A 1 292 ? -4.066 32.812 9.258 1 98.31 292 ALA A N 1
ATOM 2333 C CA . ALA A 1 292 ? -5.145 31.828 9.156 1 98.31 292 ALA A CA 1
ATOM 2334 C C . ALA A 1 292 ? -5.984 32.062 7.902 1 98.31 292 ALA A C 1
ATOM 2336 O O . ALA A 1 292 ? -6.477 31.109 7.289 1 98.31 292 ALA A O 1
ATOM 2337 N N . ALA A 1 293 ? -6.16 33.281 7.555 1 98.12 293 ALA A N 1
ATOM 2338 C CA . ALA A 1 293 ? -6.891 33.594 6.332 1 98.12 293 ALA A CA 1
ATOM 2339 C C . ALA A 1 293 ? -6.168 33.062 5.105 1 98.12 293 ALA A C 1
ATOM 2341 O O . ALA A 1 293 ? -6.809 32.594 4.16 1 98.12 293 ALA A O 1
ATOM 2342 N N . LEU A 1 294 ? -4.844 33.125 5.121 1 97.38 294 LEU A N 1
ATOM 2343 C CA . LEU A 1 294 ? -4.082 32.531 4.027 1 97.38 294 LEU A CA 1
ATOM 2344 C C . LEU A 1 294 ? -4.254 31.031 3.998 1 97.38 294 LEU A C 1
ATOM 2346 O O . LEU A 1 294 ? -4.43 30.438 2.93 1 97.38 294 LEU A O 1
ATOM 2350 N N . LEU A 1 295 ? -4.23 30.391 5.152 1 96.88 295 LEU A N 1
ATOM 2351 C CA . LEU A 1 295 ? -4.445 28.953 5.258 1 96.88 295 LEU A CA 1
ATOM 2352 C C . LEU A 1 295 ? -5.801 28.562 4.68 1 96.88 295 LEU A C 1
ATOM 2354 O O . LEU A 1 295 ? -5.918 27.531 4.008 1 96.88 295 LEU A O 1
ATOM 2358 N N . ALA A 1 296 ? -6.766 29.391 4.926 1 96.94 296 ALA A N 1
ATOM 2359 C CA . ALA A 1 296 ? -8.133 29.109 4.48 1 96.94 296 ALA A CA 1
ATOM 2360 C C . ALA A 1 296 ? -8.219 29.109 2.957 1 96.94 296 ALA A C 1
ATOM 2362 O O . ALA A 1 296 ? -9.133 28.5 2.387 1 96.94 296 ALA A O 1
ATOM 2363 N N . GLN A 1 297 ? -7.285 29.75 2.324 1 95.38 297 GLN A N 1
ATOM 2364 C CA . GLN A 1 297 ? -7.316 29.859 0.869 1 95.38 297 GLN A CA 1
ATOM 2365 C C . GLN A 1 297 ? -6.57 28.688 0.215 1 95.38 297 GLN A C 1
ATOM 2367 O O . GLN A 1 297 ? -6.59 28.547 -1.009 1 95.38 297 GLN A O 1
ATOM 2372 N N . CYS A 1 298 ? -5.895 27.875 1.026 1 94.31 298 CYS A N 1
ATOM 2373 C CA . CYS A 1 298 ? -5.191 26.719 0.511 1 94.31 298 CYS A CA 1
ATOM 2374 C C . CYS A 1 298 ? -6.172 25.609 0.133 1 94.31 298 CYS A C 1
ATOM 2376 O O . CYS A 1 298 ? -7.312 25.594 0.605 1 94.31 298 CYS A O 1
ATOM 2378 N N . ARG A 1 299 ? -5.695 24.734 -0.817 1 93 299 ARG A N 1
ATOM 2379 C CA . ARG A 1 299 ? -6.449 23.5 -1.007 1 93 299 ARG A CA 1
ATOM 2380 C C . ARG A 1 299 ? -6.535 22.703 0.292 1 93 299 ARG A C 1
ATOM 2382 O O . ARG A 1 299 ? -5.527 22.516 0.981 1 93 299 ARG A O 1
ATOM 2389 N N . PRO A 1 300 ? -7.684 22.234 0.562 1 92.44 300 PRO A N 1
ATOM 2390 C CA . PRO A 1 300 ? -7.906 21.688 1.898 1 92.44 300 PRO A CA 1
ATOM 2391 C C . PRO A 1 300 ? -7.133 20.391 2.139 1 92.44 300 PRO A C 1
ATOM 2393 O O . PRO A 1 300 ? -7.016 19.562 1.232 1 92.44 300 PRO A O 1
ATOM 2396 N N . VAL A 1 301 ? -6.621 20.234 3.334 1 93.88 301 VAL A N 1
ATOM 2397 C CA . VAL A 1 301 ? -6.051 19 3.869 1 93.88 301 VAL A CA 1
ATOM 2398 C C . VAL A 1 301 ? -6.668 18.703 5.23 1 93.88 301 VAL A C 1
ATOM 2400 O O . VAL A 1 301 ? -7.012 19.609 5.984 1 93.88 301 VAL A O 1
ATOM 2403 N N . TRP A 1 302 ? -6.793 17.422 5.586 1 96 302 TRP A N 1
ATOM 2404 C CA . TRP A 1 302 ? -7.609 16.984 6.711 1 96 302 TRP A CA 1
ATOM 2405 C C . TRP A 1 302 ? -7.043 17.5 8.031 1 96 302 TRP A C 1
ATOM 2407 O O . TRP A 1 302 ? -7.785 17.734 8.984 1 96 302 TRP A O 1
ATOM 2417 N N . TRP A 1 303 ? -5.734 17.703 8.086 1 96.94 303 TRP A N 1
ATOM 2418 C CA . TRP A 1 303 ? -5.125 17.984 9.383 1 96.94 303 TRP A CA 1
ATOM 2419 C C . TRP A 1 303 ? -5.062 19.484 9.648 1 96.94 303 TRP A C 1
ATOM 2421 O O . TRP A 1 303 ? -4.668 19.906 10.734 1 96.94 303 TRP A O 1
ATOM 2431 N N . VAL A 1 304 ? -5.5 20.391 8.695 1 96.75 304 VAL A N 1
ATOM 2432 C CA . VAL A 1 304 ? -5.418 21.828 8.922 1 96.75 304 VAL A CA 1
ATOM 2433 C C . VAL A 1 304 ? -6.793 22.453 8.719 1 96.75 304 VAL A C 1
ATOM 2435 O O . VAL A 1 304 ? -7.031 23.594 9.148 1 96.75 304 VAL A O 1
ATOM 2438 N N . VAL A 1 305 ? -7.762 21.875 8.281 1 94.81 305 VAL A N 1
ATOM 2439 C CA . VAL A 1 305 ? -8.961 22.391 7.625 1 94.81 305 VAL A CA 1
ATOM 2440 C C . VAL A 1 305 ? -9.781 23.219 8.609 1 94.81 305 VAL A C 1
ATOM 2442 O O . VAL A 1 305 ? -10.375 24.234 8.242 1 94.81 305 VAL A O 1
ATOM 2445 N N . LYS A 1 306 ? -9.812 22.984 9.859 1 96 306 LYS A N 1
ATOM 2446 C CA . LYS A 1 306 ? -10.703 23.656 10.797 1 96 306 LYS A CA 1
ATOM 2447 C C . LYS A 1 306 ? -9.992 24.812 11.5 1 96 306 LYS A C 1
ATOM 2449 O O . LYS A 1 306 ? -10.633 25.641 12.148 1 96 306 LYS A O 1
ATOM 2454 N N . TRP A 1 307 ? -8.75 24.906 11.336 1 97.25 307 TRP A N 1
ATOM 2455 C CA . TRP A 1 307 ? -7.922 25.828 12.117 1 97.25 307 TRP A CA 1
ATOM 2456 C C . TRP A 1 307 ? -8.25 27.266 11.789 1 97.25 307 TRP A C 1
ATOM 2458 O O . TRP A 1 307 ? -8.375 28.109 12.688 1 97.25 307 TRP A O 1
ATOM 2468 N N . PRO A 1 308 ? -8.445 27.609 10.492 1 97.81 308 PRO A N 1
ATOM 2469 C CA . PRO A 1 308 ? -8.758 29.016 10.203 1 97.81 308 PRO A CA 1
ATOM 2470 C C . PRO A 1 308 ? -9.992 29.5 10.945 1 97.81 308 PRO A C 1
ATOM 2472 O O . PRO A 1 308 ? -9.961 30.562 11.586 1 97.81 308 PRO A O 1
ATOM 2475 N N . GLN A 1 309 ? -11.008 28.75 10.977 1 97.38 309 GLN A N 1
ATOM 2476 C CA . GLN A 1 309 ? -12.242 29.141 11.656 1 97.38 309 GLN A CA 1
ATOM 2477 C C . GLN A 1 309 ? -12.047 29.203 13.164 1 97.38 309 GLN A C 1
ATOM 2479 O O . GLN A 1 309 ? -12.555 30.109 13.828 1 97.38 309 GLN A O 1
ATOM 2484 N N . TRP A 1 310 ? -11.383 28.234 13.711 1 97.75 310 TRP A N 1
ATOM 2485 C CA . TRP A 1 310 ? -11.117 28.203 15.148 1 97.75 310 TRP A CA 1
ATOM 2486 C C . TRP A 1 310 ? -10.367 29.453 15.594 1 97.75 310 TRP A C 1
ATOM 2488 O O . TRP A 1 310 ? -10.688 30.047 16.625 1 97.75 310 TRP A O 1
ATOM 2498 N N . LEU A 1 311 ? -9.375 29.828 14.82 1 98.12 311 LEU A N 1
ATOM 2499 C CA . LEU A 1 311 ? -8.523 30.953 15.172 1 98.12 311 LEU A CA 1
ATOM 2500 C C . LEU A 1 311 ? -9.289 32.281 15.031 1 98.12 311 LEU A C 1
ATOM 2502 O O . LEU A 1 311 ? -9.125 33.188 15.859 1 98.12 311 LEU A O 1
ATOM 2506 N N . LEU A 1 312 ? -10.102 32.344 14.008 1 98.31 312 LEU A N 1
ATOM 2507 C CA . LEU A 1 312 ? -10.922 33.531 13.836 1 98.31 312 LEU A CA 1
ATOM 2508 C C . LEU A 1 312 ? -11.867 33.719 15.016 1 98.31 312 LEU A C 1
ATOM 2510 O O . LEU A 1 312 ? -11.906 34.812 15.625 1 98.31 312 LEU A O 1
ATOM 2514 N N . VAL A 1 313 ? -12.539 32.688 15.375 1 97.75 313 VAL A N 1
ATOM 2515 C CA . VAL A 1 313 ? -13.5 32.75 16.469 1 97.75 313 VAL A CA 1
ATOM 2516 C C . VAL A 1 313 ? -12.789 33.062 17.766 1 97.75 313 VAL A C 1
ATOM 2518 O O . VAL A 1 313 ? -13.258 33.906 18.562 1 97.75 313 VAL A O 1
ATOM 2521 N N . ALA A 1 314 ? -11.695 32.438 18.016 1 98 314 ALA A N 1
ATOM 2522 C CA . ALA A 1 314 ? -10.922 32.688 19.234 1 98 314 ALA A CA 1
ATOM 2523 C C . ALA A 1 314 ? -10.453 34.125 19.312 1 98 314 ALA A C 1
ATOM 2525 O O . ALA A 1 314 ? -10.5 34.75 20.375 1 98 314 ALA A O 1
ATOM 2526 N N . SER A 1 315 ? -10 34.656 18.219 1 98.06 315 SER A N 1
ATOM 2527 C CA . SER A 1 315 ? -9.539 36.031 18.172 1 98.06 315 SER A CA 1
ATOM 2528 C C . SER A 1 315 ? -10.688 37 18.391 1 98.06 315 SER A C 1
ATOM 2530 O O . SER A 1 315 ? -10.539 38.031 19.078 1 98.06 315 SER A O 1
ATOM 2532 N N . GLU A 1 316 ? -11.789 36.688 17.781 1 97.88 316 GLU A N 1
ATOM 2533 C CA . GLU A 1 316 ? -12.977 37.531 17.969 1 97.88 316 GLU A CA 1
ATOM 2534 C C . GLU A 1 316 ? -13.406 37.531 19.438 1 97.88 316 GLU A C 1
ATOM 2536 O O . GLU A 1 316 ? -13.766 38.594 19.969 1 97.88 316 GLU A O 1
ATOM 2541 N N . GLN A 1 317 ? -13.375 36.438 20.016 1 97.31 317 GLN A N 1
ATOM 2542 C CA . GLN A 1 317 ? -13.727 36.312 21.438 1 97.31 317 GLN A CA 1
ATOM 2543 C C . GLN A 1 317 ? -12.742 37.094 22.297 1 97.31 317 GLN A C 1
ATOM 2545 O O . GLN A 1 317 ? -13.148 37.781 23.25 1 97.31 317 GLN A O 1
ATOM 2550 N N . LEU A 1 318 ? -11.508 36.938 21.969 1 96.31 318 LEU A N 1
ATOM 2551 C CA . LEU A 1 318 ? -10.461 37.656 22.688 1 96.31 318 LEU A CA 1
ATOM 2552 C C . LEU A 1 318 ? -10.648 39.156 22.609 1 96.31 318 LEU A C 1
ATOM 2554 O O . LEU A 1 318 ? -10.438 39.875 23.594 1 96.31 318 LEU A O 1
ATOM 2558 N N . LEU A 1 319 ? -11.141 39.656 21.484 1 96.12 319 LEU A N 1
ATOM 2559 C CA . LEU A 1 319 ? -11.227 41.094 21.234 1 96.12 319 LEU A CA 1
ATOM 2560 C C . LEU A 1 319 ? -12.609 41.625 21.578 1 96.12 319 LEU A C 1
ATOM 2562 O O . LEU A 1 319 ? -12.883 42.812 21.406 1 96.12 319 LEU A O 1
ATOM 2566 N N . ALA A 1 320 ? -13.406 40.781 22.062 1 92.81 320 ALA A N 1
ATOM 2567 C CA . ALA A 1 320 ? -14.773 41.188 22.391 1 92.81 320 ALA A CA 1
ATOM 2568 C C . ALA A 1 320 ? -14.773 42.344 23.375 1 92.81 320 ALA A C 1
ATOM 2570 O O . ALA A 1 320 ? -15.648 43.219 23.328 1 92.81 320 ALA A O 1
ATOM 2571 N N . ALA A 1 321 ? -13.773 42.406 24.219 1 90.38 321 ALA A N 1
ATOM 2572 C CA . ALA A 1 321 ? -13.703 43.438 25.234 1 90.38 321 ALA A CA 1
ATOM 2573 C C . ALA A 1 321 ? -13.117 44.75 24.656 1 90.38 321 ALA A C 1
ATOM 2575 O O . ALA A 1 321 ? -13.18 45.781 25.281 1 90.38 321 ALA A O 1
ATOM 2576 N N . THR A 1 322 ? -12.523 44.656 23.484 1 91.38 322 THR A N 1
ATOM 2577 C CA . THR A 1 322 ? -11.953 45.812 22.797 1 91.38 322 THR A CA 1
ATOM 2578 C C . THR A 1 322 ? -12.484 45.906 21.375 1 91.38 322 THR A C 1
ATOM 2580 O O . THR A 1 322 ? -11.727 45.719 20.406 1 91.38 322 THR A O 1
ATOM 2583 N N . PRO A 1 323 ? -13.656 46.375 21.25 1 90.25 323 PRO A N 1
ATOM 2584 C CA . PRO A 1 323 ? -14.367 46.312 19.969 1 90.25 323 PRO A CA 1
ATOM 2585 C C . PRO A 1 323 ? -13.672 47.125 18.875 1 90.25 323 PRO A C 1
ATOM 2587 O O . PRO A 1 323 ? -13.797 46.812 17.688 1 90.25 323 PRO A O 1
ATOM 2590 N N . ASP A 1 324 ? -12.93 48.125 19.312 1 92.56 324 ASP A N 1
ATOM 2591 C CA . ASP A 1 324 ? -12.242 48.969 18.344 1 92.56 324 ASP A CA 1
ATOM 2592 C C . ASP A 1 324 ? -11.211 48.156 17.547 1 92.56 324 ASP A C 1
ATOM 2594 O O . ASP A 1 324 ? -10.828 48.562 16.438 1 92.56 324 ASP A O 1
ATOM 2598 N N . LEU A 1 325 ? -10.789 47.094 18.094 1 95.62 325 LEU A N 1
ATOM 2599 C CA . LEU A 1 325 ? -9.766 46.281 17.438 1 95.62 325 LEU A CA 1
ATOM 2600 C C . LEU A 1 325 ? -10.391 45.281 16.484 1 95.62 325 LEU A C 1
ATOM 2602 O O . LEU A 1 325 ? -9.695 44.688 15.648 1 95.62 325 LEU A O 1
ATOM 2606 N N . LEU A 1 326 ? -11.711 45.031 16.547 1 96.38 326 LEU A N 1
ATOM 2607 C CA . LEU A 1 326 ? -12.398 44.031 15.766 1 96.38 326 LEU A CA 1
ATOM 2608 C C . LEU A 1 326 ? -12.336 44.344 14.273 1 96.38 326 LEU A C 1
ATOM 2610 O O . LEU A 1 326 ? -12.328 43.438 13.438 1 96.38 326 LEU A O 1
ATOM 2614 N N . LYS A 1 327 ? -12.305 45.594 13.969 1 95.69 327 LYS A N 1
ATOM 2615 C CA . LYS A 1 327 ? -12.273 46.031 12.578 1 95.69 327 LYS A CA 1
ATOM 2616 C C . LYS A 1 327 ? -11.039 45.5 11.859 1 95.69 327 LYS A C 1
ATOM 2618 O O . LYS A 1 327 ? -11.055 45.281 10.641 1 95.69 327 LYS A O 1
ATOM 2623 N N . TRP A 1 328 ? -9.984 45.219 12.602 1 96.94 328 TRP A N 1
ATOM 2624 C CA . TRP A 1 328 ? -8.742 44.719 12.023 1 96.94 328 TRP A CA 1
ATOM 2625 C C . TRP A 1 328 ? -8.883 43.25 11.594 1 96.94 328 TRP A C 1
ATOM 2627 O O . TRP A 1 328 ? -8.031 42.75 10.875 1 96.94 328 TRP A O 1
ATOM 2637 N N . LEU A 1 329 ? -9.977 42.625 11.977 1 97.81 329 LEU A N 1
ATOM 2638 C CA . LEU A 1 329 ? -10.234 41.25 11.594 1 97.81 329 LEU A CA 1
ATOM 2639 C C . LEU A 1 329 ? -11.18 41.188 10.398 1 97.81 329 LEU A C 1
ATOM 2641 O O . LEU A 1 329 ? -11.531 40.094 9.953 1 97.81 329 LEU A O 1
ATOM 2645 N N . ASP A 1 330 ? -11.539 42.25 9.82 1 96.81 330 ASP A N 1
ATOM 2646 C CA . ASP A 1 330 ? -12.523 42.281 8.742 1 96.81 330 ASP A CA 1
ATOM 2647 C C . ASP A 1 330 ? -12.07 41.438 7.559 1 96.81 330 ASP A C 1
ATOM 2649 O O . ASP A 1 330 ? -12.828 40.625 7.047 1 96.81 330 ASP A O 1
ATOM 2653 N N . TRP A 1 331 ? -10.836 41.656 7.172 1 97.25 331 TRP A N 1
ATOM 2654 C CA . TRP A 1 331 ? -10.336 40.969 5.992 1 97.25 331 TRP A CA 1
ATOM 2655 C C . TRP A 1 331 ? -10.25 39.469 6.238 1 97.25 331 TRP A C 1
ATOM 2657 O O . TRP A 1 331 ? -10.773 38.656 5.449 1 97.25 331 TRP A O 1
ATOM 2667 N N . PRO A 1 332 ? -9.586 39 7.32 1 97.81 332 PRO A N 1
ATOM 2668 C CA . PRO A 1 332 ? -9.594 37.562 7.578 1 97.81 332 PRO A CA 1
ATOM 2669 C C . PRO A 1 332 ? -11 37 7.672 1 97.81 332 PRO A C 1
ATOM 2671 O O . PRO A 1 332 ? -11.242 35.875 7.219 1 97.81 332 PRO A O 1
ATOM 2674 N N . GLN A 1 333 ? -11.891 37.719 8.312 1 97.62 333 GLN A N 1
ATOM 2675 C CA . GLN A 1 333 ? -13.273 37.281 8.422 1 97.62 333 GLN A CA 1
ATOM 2676 C C . GLN A 1 333 ? -13.891 37.062 7.047 1 97.62 333 GLN A C 1
ATOM 2678 O O . GLN A 1 333 ? -14.547 36.031 6.812 1 97.62 333 GLN A O 1
ATOM 2683 N N . GLN A 1 334 ? -13.719 37.938 6.195 1 96.94 334 GLN A N 1
ATOM 2684 C CA . GLN A 1 334 ? -14.25 37.875 4.84 1 96.94 334 GLN A CA 1
ATOM 2685 C C . GLN A 1 334 ? -13.68 36.656 4.102 1 96.94 334 GLN A C 1
ATOM 2687 O O . GLN A 1 334 ? -14.422 35.906 3.455 1 96.94 334 GLN A O 1
ATOM 2692 N N . ILE A 1 335 ? -12.398 36.469 4.211 1 96.44 335 ILE A N 1
ATOM 2693 C CA . ILE A 1 335 ? -11.711 35.406 3.498 1 96.44 335 ILE A CA 1
ATOM 2694 C C . ILE A 1 335 ? -12.156 34.062 4.047 1 96.44 335 ILE A C 1
ATOM 2696 O O . ILE A 1 335 ? -12.5 33.156 3.281 1 96.44 335 ILE A O 1
ATOM 2700 N N . ILE A 1 336 ? -12.164 33.875 5.336 1 97.06 336 ILE A N 1
ATOM 2701 C CA . ILE A 1 336 ? -12.453 32.625 5.984 1 97.06 336 ILE A CA 1
ATOM 2702 C C . ILE A 1 336 ? -13.922 32.25 5.77 1 97.06 336 ILE A C 1
ATOM 2704 O O . ILE A 1 336 ? -14.242 31.094 5.492 1 97.06 336 ILE A O 1
ATOM 2708 N N . HIS A 1 337 ? -14.797 33.25 5.82 1 93.38 337 HIS A 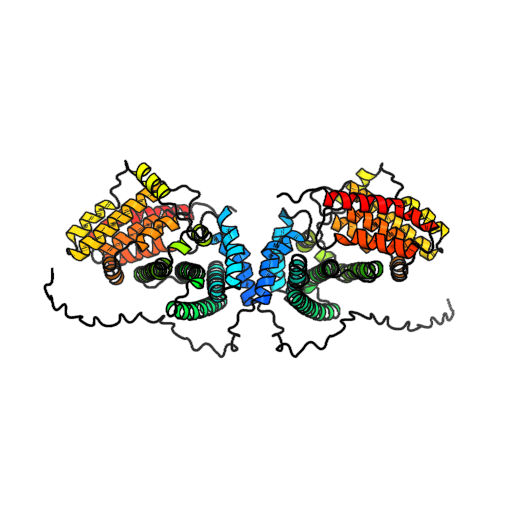N 1
ATOM 2709 C CA . HIS A 1 337 ? -16.219 33 5.605 1 93.38 337 HIS A CA 1
ATOM 2710 C C . HIS A 1 337 ? -16.5 32.656 4.145 1 93.38 337 HIS A C 1
ATOM 2712 O O . HIS A 1 337 ? -17.391 31.859 3.85 1 93.38 337 HIS A O 1
ATOM 2718 N N . ALA A 1 338 ? -15.82 33.25 3.273 1 89.06 338 ALA A N 1
ATOM 2719 C CA . ALA A 1 338 ? -16 32.938 1.854 1 89.06 338 ALA A CA 1
ATOM 2720 C C . ALA A 1 338 ? -15.617 31.5 1.54 1 89.06 338 ALA A C 1
ATOM 2722 O O . ALA A 1 338 ? -16.266 30.844 0.719 1 89.06 338 ALA A O 1
ATOM 2723 N N . GLN A 1 339 ? -14.617 31.094 2.15 1 83.06 339 GLN A N 1
ATOM 2724 C CA . GLN A 1 339 ? -14.133 29.75 1.894 1 83.06 339 GLN A CA 1
ATOM 2725 C C . GLN A 1 339 ? -15.039 28.703 2.545 1 83.06 339 GLN A C 1
ATOM 2727 O O . GLN A 1 339 ? -15.172 27.578 2.037 1 83.06 339 GLN A O 1
ATOM 2732 N N . ALA A 1 340 ? -15.578 28.969 3.66 1 75.69 340 ALA A N 1
ATOM 2733 C CA . ALA A 1 340 ? -16.516 28.062 4.32 1 75.69 340 ALA A CA 1
ATOM 2734 C C . ALA A 1 340 ? -17.766 27.859 3.475 1 75.69 340 ALA A C 1
ATOM 2736 O O . ALA A 1 340 ? -18.312 26.75 3.428 1 75.69 340 ALA A O 1
ATOM 2737 N N . TRP A 1 341 ? -18.125 28.922 2.807 1 66.44 341 TRP A N 1
ATOM 2738 C CA . TRP A 1 341 ? -19.312 28.875 1.953 1 66.44 341 TRP A CA 1
ATOM 2739 C C . TRP A 1 341 ? -19.047 28.031 0.708 1 66.44 341 TRP A C 1
ATOM 2741 O O . TRP A 1 341 ? -19.906 27.25 0.29 1 66.44 341 TRP A O 1
ATOM 2751 N N . THR A 1 342 ? -17.891 28.125 0.189 1 61.72 342 THR A N 1
ATOM 2752 C CA . THR A 1 342 ? -17.562 27.375 -1.018 1 61.72 342 THR A CA 1
ATOM 2753 C C . THR A 1 342 ? -17.484 25.875 -0.721 1 61.72 342 THR A C 1
ATOM 2755 O O . THR A 1 342 ? -17.875 25.062 -1.552 1 61.72 342 THR A O 1
ATOM 2758 N N . ALA A 1 343 ? -17 25.5 0.339 1 61.28 343 ALA A N 1
ATOM 2759 C CA . ALA A 1 343 ? -16.906 24.094 0.708 1 61.28 343 ALA A CA 1
ATOM 2760 C C . ALA A 1 343 ? -18.297 23.484 0.897 1 61.28 343 ALA A C 1
ATOM 2762 O O . ALA A 1 343 ? -18.5 22.297 0.644 1 61.28 343 ALA A O 1
ATOM 2763 N N . THR A 1 344 ? -19.297 24.25 1.391 1 53.19 344 THR A N 1
ATOM 2764 C CA . THR A 1 344 ? -20.656 23.781 1.611 1 53.19 344 THR A CA 1
ATOM 2765 C C . THR A 1 344 ? -21.422 23.719 0.294 1 53.19 344 THR A C 1
ATOM 2767 O O . THR A 1 344 ? -22.328 22.891 0.139 1 53.19 344 THR A O 1
ATOM 2770 N N . THR A 1 345 ? -21.109 24.578 -0.68 1 51.09 345 THR A N 1
ATOM 2771 C CA . THR A 1 345 ? -21.859 24.641 -1.931 1 51.09 345 THR A CA 1
ATOM 2772 C C . THR A 1 345 ? -21.297 23.641 -2.947 1 51.09 345 THR A C 1
ATOM 2774 O O . THR A 1 345 ? -21.906 23.406 -3.99 1 51.09 345 THR A O 1
ATOM 2777 N N . THR A 1 346 ? -20.078 23.281 -2.867 1 44.28 346 THR A N 1
ATOM 2778 C CA . THR A 1 346 ? -19.609 22.25 -3.789 1 44.28 346 THR A CA 1
ATOM 2779 C C . THR A 1 346 ? -20.156 20.891 -3.408 1 44.28 346 THR A C 1
ATOM 2781 O O . THR A 1 346 ? -19.859 20.359 -2.334 1 44.28 346 THR A O 1
ATOM 2784 N N . PRO A 1 347 ? -21.25 20.375 -4.008 1 37.56 347 PRO A N 1
ATOM 2785 C CA . PRO A 1 347 ? -21.875 19.062 -3.738 1 37.56 347 PRO A CA 1
ATOM 2786 C C . PRO A 1 347 ? -20.859 17.922 -3.75 1 37.56 347 PRO A C 1
ATOM 2788 O O . PRO A 1 347 ? -19.875 17.969 -4.492 1 37.56 347 PRO A O 1
ATOM 2791 N N . ALA A 1 348 ? -20.656 17.219 -2.613 1 36.31 348 ALA A N 1
ATOM 2792 C CA . ALA A 1 348 ? -19.984 15.922 -2.723 1 36.31 348 ALA A CA 1
ATOM 2793 C C . ALA A 1 348 ? -20.328 15.25 -4.051 1 36.31 348 ALA A C 1
ATOM 2795 O O . ALA A 1 348 ? -21.5 15.125 -4.41 1 36.31 348 ALA A O 1
ATOM 2796 N N . ALA A 1 349 ? -19.391 15.328 -5.02 1 30.66 349 ALA A N 1
ATOM 2797 C CA . ALA A 1 349 ? -19.703 14.477 -6.164 1 30.66 349 ALA A CA 1
ATOM 2798 C C . ALA A 1 349 ? -20.406 13.203 -5.723 1 30.66 349 ALA A C 1
ATOM 2800 O O . ALA A 1 349 ? -19.891 12.445 -4.902 1 30.66 349 ALA A O 1
ATOM 2801 N N . SER A 1 350 ? -21.672 13.016 -5.852 1 26.09 350 SER A N 1
ATOM 2802 C CA . SER A 1 350 ? -22.406 11.75 -5.891 1 26.09 350 SER A CA 1
ATOM 2803 C C . SER A 1 350 ? -21.656 10.711 -6.723 1 26.09 350 SER A C 1
ATOM 2805 O O . SER A 1 350 ? -21.172 11.008 -7.812 1 26.09 350 SER A O 1
ATOM 2807 N N . MET B 1 1 ? 44.656 50.469 29.016 1 18.95 1 MET B N 1
ATOM 2808 C CA . MET B 1 1 ? 45.062 49.156 29.547 1 18.95 1 MET B CA 1
ATOM 2809 C C . MET B 1 1 ? 43.938 48.531 30.359 1 18.95 1 MET B C 1
ATOM 2811 O O . MET B 1 1 ? 43.625 47.344 30.234 1 18.95 1 MET B O 1
ATOM 2815 N N . PRO B 1 2 ? 43.5 49.125 31.547 1 18.86 2 PRO B N 1
ATOM 2816 C CA . PRO B 1 2 ? 43.375 48.531 32.875 1 18.86 2 PRO B CA 1
ATOM 2817 C C . PRO B 1 2 ? 42.031 47.812 33.094 1 18.86 2 PRO B C 1
ATOM 2819 O O . PRO B 1 2 ? 42 46.656 33.5 1 18.86 2 PRO B O 1
ATOM 2822 N N . ASP B 1 3 ? 41.062 48.594 33.656 1 21.22 3 ASP B N 1
ATOM 2823 C CA . ASP B 1 3 ? 40.438 48.188 34.906 1 21.22 3 ASP B CA 1
ATOM 2824 C C . ASP B 1 3 ? 39.438 47.031 34.719 1 21.22 3 ASP B C 1
ATOM 2826 O O . ASP B 1 3 ? 39.031 46.75 33.594 1 21.22 3 ASP B O 1
ATOM 2830 N N . SER B 1 4 ? 38.656 46.688 35.812 1 22.39 4 SER B N 1
ATOM 2831 C CA . SER B 1 4 ? 38.25 45.656 36.75 1 22.39 4 SER B CA 1
ATOM 2832 C C . SER B 1 4 ? 36.875 45.125 36.375 1 22.39 4 SER B C 1
ATOM 2834 O O . SER B 1 4 ? 35.875 45.406 37.062 1 22.39 4 SER B O 1
ATOM 2836 N N . TYR B 1 5 ? 36.438 45.25 35.094 1 22.89 5 TYR B N 1
ATOM 2837 C CA . TYR B 1 5 ? 35 45.062 34.844 1 22.89 5 TYR B CA 1
ATOM 2838 C C . TYR B 1 5 ? 34.562 43.688 35.312 1 22.89 5 TYR B C 1
ATOM 2840 O O . TYR B 1 5 ? 35.031 42.656 34.844 1 22.89 5 TYR B O 1
ATOM 2848 N N . SER B 1 6 ? 34.344 43.656 36.688 1 21.66 6 SER B N 1
ATOM 2849 C CA . SER B 1 6 ? 34 42.469 37.438 1 21.66 6 SER B CA 1
ATOM 2850 C C . SER B 1 6 ? 32.75 41.781 36.875 1 21.66 6 SER B C 1
ATOM 2852 O O . SER B 1 6 ? 31.656 42.344 36.938 1 21.66 6 SER B O 1
ATOM 2854 N N . THR B 1 7 ? 32.812 41.219 35.719 1 21.31 7 THR B N 1
ATOM 2855 C CA . THR B 1 7 ? 31.781 40.719 34.844 1 21.31 7 THR B CA 1
ATOM 2856 C C . THR B 1 7 ? 31.016 39.562 35.5 1 21.31 7 THR B C 1
ATOM 2858 O O . THR B 1 7 ? 31.5 38.438 35.594 1 21.31 7 THR B O 1
ATOM 2861 N N . SER B 1 8 ? 30.344 39.906 36.656 1 22.28 8 SER B N 1
ATOM 2862 C CA . SER B 1 8 ? 29.844 38.781 37.438 1 22.28 8 SER B CA 1
ATOM 2863 C C . SER B 1 8 ? 28.859 37.938 36.625 1 22.28 8 SER B C 1
ATOM 2865 O O . SER B 1 8 ? 28.016 38.469 35.906 1 22.28 8 SER B O 1
ATOM 2867 N N . PRO B 1 9 ? 29.031 36.562 36.5 1 23.86 9 PRO B N 1
ATOM 2868 C CA . PRO B 1 9 ? 28.484 35.531 35.625 1 23.86 9 PRO B CA 1
ATOM 2869 C C . PRO B 1 9 ? 27.047 35.156 35.969 1 23.86 9 PRO B C 1
ATOM 2871 O O . PRO B 1 9 ? 26.797 34.531 37 1 23.86 9 PRO B O 1
ATOM 2874 N N . GLN B 1 10 ? 26.094 36.125 36.156 1 21.97 10 GLN B N 1
ATOM 2875 C CA . GLN B 1 10 ? 24.906 35.656 36.875 1 21.97 10 GLN B CA 1
ATOM 2876 C C . GLN B 1 10 ? 24.25 34.5 36.156 1 21.97 10 GLN B C 1
ATOM 2878 O O . GLN B 1 10 ? 24.188 34.469 34.938 1 21.97 10 GLN B O 1
ATOM 2883 N N . ASN B 1 11 ? 23.938 33.344 36.844 1 21.84 11 ASN B N 1
ATOM 2884 C CA . ASN B 1 11 ? 23.453 31.969 36.719 1 21.84 11 ASN B CA 1
ATOM 2885 C C . ASN B 1 11 ? 22.016 31.922 36.219 1 21.84 11 ASN B C 1
ATOM 2887 O O . ASN B 1 11 ? 21.094 32.312 36.938 1 21.84 11 ASN B O 1
ATOM 2891 N N . SER B 1 12 ? 21.656 32.531 35.094 1 23.36 12 SER B N 1
ATOM 2892 C CA . SER B 1 12 ? 20.234 32.562 34.781 1 23.36 12 SER B CA 1
ATOM 2893 C C . SER B 1 12 ? 19.625 31.172 34.812 1 23.36 12 SER B C 1
ATOM 2895 O O . SER B 1 12 ? 20.141 30.25 34.156 1 23.36 12 SER B O 1
ATOM 2897 N N . PRO B 1 13 ? 18.75 30.859 35.844 1 25.14 13 PRO B N 1
ATOM 2898 C CA . PRO B 1 13 ? 18.141 29.547 36.062 1 25.14 13 PRO B CA 1
ATOM 2899 C C . PRO B 1 13 ? 17.422 29 34.844 1 25.14 13 PRO B C 1
ATOM 2901 O O . PRO B 1 13 ? 17.109 29.766 33.906 1 25.14 13 PRO B O 1
ATOM 2904 N N . GLY B 1 14 ? 17.391 27.656 34.75 1 23.02 14 GLY B N 1
ATOM 2905 C CA . GLY B 1 14 ? 17.062 26.547 33.875 1 23.02 14 GLY B CA 1
ATOM 2906 C C . GLY B 1 14 ? 15.602 26.484 33.5 1 23.02 14 GLY B C 1
ATOM 2907 O O . GLY B 1 14 ? 14.727 26.594 34.375 1 23.02 14 GLY B O 1
ATOM 2908 N N . VAL B 1 15 ? 15.156 27 32.344 1 27.05 15 VAL B N 1
ATOM 2909 C CA . VAL B 1 15 ? 13.828 27.016 31.734 1 27.05 15 VAL B CA 1
ATOM 2910 C C . VAL B 1 15 ? 13.234 25.609 31.734 1 27.05 15 VAL B C 1
ATOM 2912 O O . VAL B 1 15 ? 13.773 24.703 31.109 1 27.05 15 VAL B O 1
ATOM 2915 N N . SER B 1 16 ? 12.594 25.234 32.875 1 24.59 16 SER B N 1
ATOM 2916 C CA . SER B 1 16 ? 11.883 23.969 33.031 1 24.59 16 SER B CA 1
ATOM 2917 C C . SER B 1 16 ? 10.859 23.766 31.938 1 24.59 16 SER B C 1
ATOM 2919 O O . SER B 1 16 ? 9.945 24.578 31.766 1 24.59 16 SER B O 1
ATOM 2921 N N . SER B 1 17 ? 11.148 23.25 30.859 1 27.36 17 SER B N 1
ATOM 2922 C CA . SER B 1 17 ? 10.336 23.016 29.672 1 27.36 17 SER B CA 1
ATOM 2923 C C . SER B 1 17 ? 9.109 22.172 30 1 27.36 17 SER B C 1
ATOM 2925 O O . SER B 1 17 ? 9.227 20.969 30.219 1 27.36 17 SER B O 1
ATOM 2927 N N . PRO B 1 18 ? 8.031 22.688 30.828 1 29.12 18 PRO B N 1
ATOM 2928 C CA . PRO B 1 18 ? 7.047 21.641 31.156 1 29.12 18 PRO B CA 1
ATOM 2929 C C . PRO B 1 18 ? 6.465 20.969 29.922 1 29.12 18 PRO B C 1
ATOM 2931 O O . PRO B 1 18 ? 5.828 21.641 29.094 1 29.12 18 PRO B O 1
ATOM 2934 N N . PHE B 1 19 ? 7.004 19.953 29.406 1 28.75 19 PHE B N 1
ATOM 2935 C CA . PHE B 1 19 ? 6.375 19.141 28.375 1 28.75 19 PHE B CA 1
ATOM 2936 C C . PHE B 1 19 ? 4.957 18.75 28.766 1 28.75 19 PHE B C 1
ATOM 2938 O O . PHE B 1 19 ? 4.566 18.906 29.922 1 28.75 19 PHE B O 1
ATOM 2945 N N . VAL B 1 20 ? 4.34 17.531 28.266 1 33.25 20 VAL B N 1
ATOM 2946 C CA . VAL B 1 20 ? 3.105 16.938 27.766 1 33.25 20 VAL B CA 1
ATOM 2947 C C . VAL B 1 20 ? 2.174 16.625 28.922 1 33.25 20 VAL B C 1
ATOM 2949 O O . VAL B 1 20 ? 2.5 15.797 29.781 1 33.25 20 VAL B O 1
ATOM 2952 N N . ASP B 1 21 ? 1.497 17.453 29.422 1 30.98 21 ASP B N 1
ATOM 2953 C CA . ASP B 1 21 ? 0.545 17.172 30.484 1 30.98 21 ASP B CA 1
ATOM 2954 C C . ASP B 1 21 ? -0.415 16.062 30.094 1 30.98 21 ASP B C 1
ATOM 2956 O O . ASP B 1 21 ? -1.416 16.297 29.406 1 30.98 21 ASP B O 1
ATOM 2960 N N . THR B 1 22 ? 0.064 14.844 29.75 1 32.06 22 THR B N 1
ATOM 2961 C CA . THR B 1 22 ? -0.798 13.688 29.562 1 32.06 22 THR B CA 1
ATOM 2962 C C . THR B 1 22 ? -1.57 13.359 30.828 1 32.06 22 THR B C 1
ATOM 2964 O O . THR B 1 22 ? -0.979 12.977 31.844 1 32.06 22 THR B O 1
ATOM 2967 N N . HIS B 1 23 ? -2.562 14.008 31.219 1 30.48 23 HIS B N 1
ATOM 2968 C CA . HIS B 1 23 ? -3.455 13.453 32.219 1 30.48 23 HIS B CA 1
ATOM 2969 C C . HIS B 1 23 ? -3.609 11.945 32.062 1 30.48 23 HIS B C 1
ATOM 2971 O O . HIS B 1 23 ? -4.027 11.469 31.016 1 30.48 23 HIS B O 1
ATOM 2977 N N . HIS B 1 24 ? -2.791 11.141 32.812 1 29.67 24 HIS B N 1
ATOM 2978 C CA . HIS B 1 24 ? -2.703 9.688 32.938 1 29.67 24 HIS B CA 1
ATOM 2979 C C . HIS B 1 24 ? -4.02 9.094 33.406 1 29.67 24 HIS B C 1
ATOM 2981 O O . HIS B 1 24 ? -4.336 9.18 34.594 1 29.67 24 HIS B O 1
ATOM 2987 N N . ALA B 1 25 ? -5.164 9.102 32.844 1 30.75 25 ALA B N 1
ATOM 2988 C CA . ALA B 1 25 ? -6.133 8.141 33.375 1 30.75 25 ALA B CA 1
ATOM 2989 C C . ALA B 1 25 ? -5.48 6.789 33.625 1 30.75 25 ALA B C 1
ATOM 2991 O O . ALA B 1 25 ? -4.691 6.305 32.812 1 30.75 25 ALA B O 1
ATOM 2992 N N . GLU B 1 26 ? -5.359 6.266 34.906 1 29.92 26 GLU B N 1
ATOM 2993 C CA . GLU B 1 26 ? -4.977 4.93 35.344 1 29.92 26 GLU B CA 1
ATOM 2994 C C . GLU B 1 26 ? -5.633 3.848 34.5 1 29.92 26 GLU B C 1
ATOM 2996 O O . GLU B 1 26 ? -6.797 3.504 34.719 1 29.92 26 GLU B O 1
ATOM 3001 N N . SER B 1 27 ? -5.688 3.994 33.188 1 31.62 27 SER B N 1
ATOM 3002 C CA . SER B 1 27 ? -6.41 2.928 32.5 1 31.62 27 SER B CA 1
ATOM 3003 C C . SER B 1 27 ? -5.961 1.555 33 1 31.62 27 SER B C 1
ATOM 3005 O O . SER B 1 27 ? -4.801 1.367 33.375 1 31.62 27 SER B O 1
ATOM 3007 N N . PRO B 1 28 ? -6.934 0.59 33.281 1 31.83 28 PRO B N 1
ATOM 3008 C CA . PRO B 1 28 ? -6.648 -0.783 33.719 1 31.83 28 PRO B CA 1
ATOM 3009 C C . PRO B 1 28 ? -5.406 -1.358 33.031 1 31.83 28 PRO B C 1
ATOM 3011 O O . PRO B 1 28 ? -4.988 -0.871 31.969 1 31.83 28 PRO B O 1
ATOM 3014 N N . GLU B 1 29 ? -4.734 -2.318 33.719 1 30.05 29 GLU B N 1
ATOM 3015 C CA . GLU B 1 29 ? -3.588 -3.17 33.406 1 30.05 29 GLU B CA 1
ATOM 3016 C C . GLU B 1 29 ? -3.66 -3.688 31.969 1 30.05 29 GLU B C 1
ATOM 3018 O O . GLU B 1 29 ? -4.402 -4.629 31.672 1 30.05 29 GLU B O 1
ATOM 3023 N N . ALA B 1 30 ? -3.936 -2.811 30.984 1 34.06 30 ALA B N 1
ATOM 3024 C CA . ALA B 1 30 ? -3.754 -3.426 29.672 1 34.06 30 ALA B CA 1
ATOM 3025 C C . ALA B 1 30 ? -2.557 -4.375 29.672 1 34.06 30 ALA B C 1
ATOM 3027 O O . ALA B 1 30 ? -1.597 -4.172 30.422 1 34.06 30 ALA B O 1
ATOM 3028 N N . SER B 1 31 ? -2.639 -5.609 29.344 1 36.84 31 SER B N 1
ATOM 3029 C CA . SER B 1 31 ? -1.556 -6.57 29.141 1 36.84 31 SER B CA 1
ATOM 3030 C C . SER B 1 31 ? -0.253 -5.867 28.781 1 36.84 31 SER B C 1
ATOM 3032 O O . SER B 1 31 ? -0.265 -4.852 28.078 1 36.84 31 SER B O 1
ATOM 3034 N N . PRO B 1 32 ? 0.831 -5.891 29.469 1 39.12 32 PRO B N 1
ATOM 3035 C CA . PRO B 1 32 ? 2.125 -5.348 29.047 1 39.12 32 PRO B CA 1
ATOM 3036 C C . PRO B 1 32 ? 2.299 -5.348 27.531 1 39.12 32 PRO B C 1
ATOM 3038 O O . PRO B 1 32 ? 2.412 -6.414 26.922 1 39.12 32 PRO B O 1
ATOM 3041 N N . THR B 1 33 ? 1.403 -4.723 26.672 1 43.22 33 THR B N 1
ATOM 3042 C CA . THR B 1 33 ? 1.55 -4.539 25.234 1 43.22 33 THR B CA 1
ATOM 3043 C C . THR B 1 33 ? 3.021 -4.582 24.828 1 43.22 33 THR B C 1
ATOM 3045 O O . THR B 1 33 ? 3.846 -3.859 25.406 1 43.22 33 THR B O 1
ATOM 3048 N N . ASN B 1 34 ? 3.523 -5.664 24.531 1 50.03 34 ASN B N 1
ATOM 3049 C CA . ASN B 1 34 ? 4.828 -5.953 23.938 1 50.03 34 ASN B CA 1
ATOM 3050 C C . ASN B 1 34 ? 5.328 -4.789 23.078 1 50.03 34 ASN B C 1
ATOM 3052 O O . ASN B 1 34 ? 4.691 -4.43 22.094 1 50.03 34 ASN B O 1
ATOM 3056 N N . SER B 1 35 ? 6.109 -3.771 23.688 1 65.19 35 SER B N 1
ATOM 3057 C CA . SER B 1 35 ? 6.781 -2.531 23.312 1 65.19 35 SER B CA 1
ATOM 3058 C C . SER B 1 35 ? 7.465 -2.66 21.953 1 65.19 35 SER B C 1
ATOM 3060 O O . SER B 1 35 ? 7.637 -1.669 21.234 1 65.19 35 SER B O 1
ATOM 3062 N N . GLU B 1 36 ? 7.723 -3.959 21.562 1 85.94 36 GLU B N 1
ATOM 3063 C CA . GLU B 1 36 ? 8.523 -4.023 20.328 1 85.94 36 GLU B CA 1
ATOM 3064 C C . GLU B 1 36 ? 7.629 -4.152 19.094 1 85.94 36 GLU B C 1
ATOM 3066 O O . GLU B 1 36 ? 6.676 -4.934 19.094 1 85.94 36 GLU B O 1
ATOM 3071 N N . LEU B 1 37 ? 7.816 -3.316 18.141 1 90.81 37 LEU B N 1
ATOM 3072 C CA . LEU B 1 37 ? 7.082 -3.346 16.875 1 90.81 37 LEU B CA 1
ATOM 3073 C C . LEU B 1 37 ? 7.281 -4.68 16.172 1 90.81 37 LEU B C 1
ATOM 3075 O O . LEU B 1 37 ? 8.398 -5.203 16.125 1 90.81 37 LEU B O 1
ATOM 3079 N N . PRO B 1 38 ? 6.172 -5.328 15.742 1 95.19 38 PRO B N 1
ATOM 3080 C CA . PRO B 1 38 ? 6.297 -6.543 14.938 1 95.19 38 PRO B CA 1
ATOM 3081 C C . PRO B 1 38 ? 6.816 -6.262 13.523 1 95.19 38 PRO B C 1
ATOM 3083 O O . PRO B 1 38 ? 6.078 -6.426 12.547 1 95.19 38 PRO B O 1
ATOM 3086 N N . LEU B 1 39 ? 8.109 -5.984 13.391 1 97.31 39 LEU B N 1
ATOM 3087 C CA . LEU B 1 39 ? 8.695 -5.461 12.156 1 97.31 39 LEU B CA 1
ATOM 3088 C C . LEU B 1 39 ? 8.633 -6.5 11.047 1 97.31 39 LEU B C 1
ATOM 3090 O O . LEU B 1 39 ? 8.43 -6.152 9.875 1 97.31 39 LEU B O 1
ATOM 3094 N N . ALA B 1 40 ? 8.812 -7.758 11.414 1 96.94 40 ALA B N 1
ATOM 3095 C CA . ALA B 1 40 ? 8.82 -8.805 10.398 1 96.94 40 ALA B CA 1
ATOM 3096 C C . ALA B 1 40 ? 7.492 -8.859 9.656 1 96.94 40 ALA B C 1
ATOM 3098 O O . ALA B 1 40 ? 7.465 -8.844 8.422 1 96.94 40 ALA B O 1
ATOM 3099 N N . ASP B 1 41 ? 6.371 -8.844 10.375 1 98.12 41 ASP B N 1
ATOM 3100 C CA . ASP B 1 41 ? 5.043 -8.891 9.773 1 98.12 41 ASP B CA 1
ATOM 3101 C C . ASP B 1 41 ? 4.723 -7.59 9.039 1 98.12 41 ASP B C 1
ATOM 3103 O O . ASP B 1 41 ? 4.102 -7.605 7.977 1 98.12 41 ASP B O 1
ATOM 3107 N N . LEU B 1 42 ? 5.156 -6.457 9.602 1 98.62 42 LEU B N 1
ATOM 3108 C CA . LEU B 1 42 ? 4.91 -5.164 8.969 1 98.62 42 LEU B CA 1
ATOM 3109 C C . LEU B 1 42 ? 5.629 -5.07 7.629 1 98.62 42 LEU B C 1
ATOM 3111 O O . LEU B 1 42 ? 5.066 -4.57 6.652 1 98.62 42 LEU B O 1
ATOM 3115 N N . ARG B 1 43 ? 6.879 -5.613 7.598 1 98.5 43 ARG B N 1
ATOM 3116 C CA . ARG B 1 43 ? 7.648 -5.617 6.355 1 98.5 43 ARG B CA 1
ATOM 3117 C C . ARG B 1 43 ? 6.961 -6.465 5.289 1 98.5 43 ARG B C 1
ATOM 3119 O O . ARG B 1 43 ? 6.926 -6.082 4.117 1 98.5 43 ARG B O 1
ATOM 3126 N N . LEU B 1 44 ? 6.406 -7.543 5.703 1 98.69 44 LEU B N 1
ATOM 3127 C CA . LEU B 1 44 ? 5.754 -8.438 4.754 1 98.69 44 LEU B CA 1
ATOM 3128 C C . LEU B 1 44 ? 4.477 -7.809 4.203 1 98.69 44 LEU B C 1
ATOM 3130 O O . LEU B 1 44 ? 4.199 -7.906 3.008 1 98.69 44 LEU B O 1
ATOM 3134 N N . LEU B 1 45 ? 3.664 -7.211 5.102 1 98.75 45 LEU B N 1
ATOM 3135 C CA . LEU B 1 45 ? 2.449 -6.551 4.629 1 98.75 45 LEU B CA 1
ATOM 3136 C C . LEU B 1 45 ? 2.785 -5.406 3.68 1 98.75 45 LEU B C 1
ATOM 3138 O O . LEU B 1 45 ? 2.123 -5.23 2.654 1 98.75 45 LEU B O 1
ATOM 3142 N N . HIS B 1 46 ? 3.795 -4.633 4.051 1 98.62 46 HIS B N 1
ATOM 3143 C CA . HIS B 1 46 ? 4.238 -3.543 3.191 1 98.62 46 HIS B CA 1
ATOM 3144 C C . HIS B 1 46 ? 4.68 -4.062 1.827 1 98.62 46 HIS B C 1
ATOM 3146 O O . HIS B 1 46 ? 4.34 -3.479 0.796 1 98.62 46 HIS B O 1
ATOM 3152 N N . HIS B 1 47 ? 5.453 -5.125 1.824 1 98.31 47 HIS B N 1
ATOM 3153 C CA . HIS B 1 47 ? 5.91 -5.73 0.577 1 98.31 47 HIS B CA 1
ATOM 3154 C C . HIS B 1 47 ? 4.738 -6.242 -0.25 1 98.31 47 HIS B C 1
ATOM 3156 O O . HIS B 1 47 ? 4.738 -6.125 -1.478 1 98.31 47 HIS B O 1
ATOM 3162 N N . TRP B 1 48 ? 3.762 -6.836 0.444 1 98.31 48 TRP B N 1
ATOM 3163 C CA . TRP B 1 48 ? 2.562 -7.281 -0.256 1 98.31 48 TRP B CA 1
ATOM 3164 C C . TRP B 1 48 ? 1.938 -6.141 -1.052 1 98.31 48 TRP B C 1
ATOM 3166 O O . TRP B 1 48 ? 1.696 -6.273 -2.254 1 98.31 48 TRP B O 1
ATOM 3176 N N . THR B 1 49 ? 1.729 -5.039 -0.375 1 96.44 49 THR B N 1
ATOM 3177 C CA . THR B 1 49 ? 1.008 -3.914 -0.963 1 96.44 49 THR B CA 1
ATOM 3178 C C . THR B 1 49 ? 1.858 -3.221 -2.023 1 96.44 49 THR B C 1
ATOM 3180 O O . THR B 1 49 ? 1.35 -2.822 -3.072 1 96.44 49 THR B O 1
ATOM 3183 N N . LYS B 1 50 ? 3.113 -3.119 -1.746 1 95.31 50 LYS B N 1
ATOM 3184 C CA . LYS B 1 50 ? 4.016 -2.359 -2.607 1 95.31 50 LYS B CA 1
ATOM 3185 C C . LYS B 1 50 ? 4.332 -3.129 -3.887 1 95.31 50 LYS B C 1
ATOM 3187 O O . LYS B 1 50 ? 4.473 -2.535 -4.957 1 95.31 50 LYS B O 1
ATOM 3192 N N . SER B 1 51 ? 4.441 -4.488 -3.779 1 95.44 51 SER B N 1
ATOM 3193 C CA . SER B 1 51 ? 5.047 -5.191 -4.902 1 95.44 51 SER B CA 1
ATOM 3194 C C . SER B 1 51 ? 4.332 -6.512 -5.18 1 95.44 51 SER B C 1
ATOM 3196 O O . SER B 1 51 ? 3.922 -6.773 -6.312 1 95.44 51 SER B O 1
ATOM 3198 N N . CYS B 1 52 ? 4.082 -7.328 -4.199 1 96.88 52 CYS B N 1
ATOM 3199 C CA . CYS B 1 52 ? 3.635 -8.703 -4.395 1 96.88 52 CYS B CA 1
ATOM 3200 C C . CYS B 1 52 ? 2.264 -8.742 -5.059 1 96.88 52 CYS B C 1
ATOM 3202 O O . CYS B 1 52 ? 2.068 -9.445 -6.051 1 96.88 52 CYS B O 1
ATOM 3204 N N . ALA B 1 53 ? 1.348 -7.953 -4.551 1 95.5 53 ALA B N 1
ATOM 3205 C CA . ALA B 1 53 ? -0.025 -7.965 -5.051 1 95.5 53 ALA B CA 1
ATOM 3206 C C . ALA B 1 53 ? -0.072 -7.617 -6.535 1 95.5 53 ALA B C 1
ATOM 3208 O O . ALA B 1 53 ? -0.909 -8.141 -7.277 1 95.5 53 ALA B O 1
ATOM 3209 N N . LYS B 1 54 ? 0.847 -6.82 -7.027 1 93.06 54 LYS B N 1
ATOM 3210 C CA . LYS B 1 54 ? 0.869 -6.355 -8.414 1 93.06 54 LYS B CA 1
ATOM 3211 C C . LYS B 1 54 ? 1.551 -7.371 -9.32 1 93.06 54 LYS B C 1
ATOM 3213 O O . LYS B 1 54 ? 1.43 -7.297 -10.547 1 93.06 54 LYS B O 1
ATOM 3218 N N . SER B 1 55 ? 2.246 -8.273 -8.734 1 94.12 55 SER B N 1
ATOM 3219 C CA . SER B 1 55 ? 3.086 -9.195 -9.5 1 94.12 55 SER B CA 1
ATOM 3220 C C . SER B 1 55 ? 2.373 -10.516 -9.75 1 94.12 55 SER B C 1
ATOM 3222 O O . SER B 1 55 ? 2.91 -11.398 -10.422 1 94.12 55 SER B O 1
ATOM 3224 N N . LEU B 1 56 ? 1.161 -10.695 -9.234 1 93.81 56 LEU B N 1
ATOM 3225 C CA . LEU B 1 56 ? 0.503 -12 -9.219 1 93.81 56 LEU B CA 1
ATOM 3226 C C . LEU B 1 56 ? -0.085 -12.328 -10.586 1 93.81 56 LEU B C 1
ATOM 3228 O O . LEU B 1 56 ? -0.312 -13.5 -10.906 1 93.81 56 LEU B O 1
ATOM 3232 N N . HIS B 1 57 ? -0.388 -11.32 -11.328 1 90.5 57 HIS B N 1
ATOM 3233 C CA . HIS B 1 57 ? -1.025 -11.492 -12.633 1 90.5 57 HIS B CA 1
ATOM 3234 C C . HIS B 1 57 ? -0.306 -10.688 -13.711 1 90.5 57 HIS B C 1
ATOM 3236 O O . HIS B 1 57 ? 0.389 -9.719 -13.406 1 90.5 57 HIS B O 1
ATOM 3242 N N . PRO B 1 58 ? -0.438 -11.102 -14.898 1 86.94 58 PRO B N 1
ATOM 3243 C CA . PRO B 1 58 ? 0.286 -10.406 -15.969 1 86.94 58 PRO B CA 1
ATOM 3244 C C . PRO B 1 58 ? -0.262 -9.008 -16.234 1 86.94 58 PRO B C 1
ATOM 3246 O O . PRO B 1 58 ? 0.479 -8.125 -16.672 1 86.94 58 PRO B O 1
ATOM 3249 N N . ASN B 1 59 ? -1.518 -8.734 -16.141 1 77.25 59 ASN B N 1
ATOM 3250 C CA . ASN B 1 59 ? -2.104 -7.41 -16.344 1 77.25 59 ASN B CA 1
ATOM 3251 C C . ASN B 1 59 ? -2.41 -6.73 -15.008 1 77.25 59 ASN B C 1
ATOM 3253 O O . ASN B 1 59 ? -3.4 -7.059 -14.352 1 77.25 59 ASN B O 1
ATOM 3257 N N . PRO B 1 60 ? -1.51 -5.871 -14.555 1 64.88 60 PRO B N 1
ATOM 3258 C CA . PRO B 1 60 ? -1.641 -5.336 -13.195 1 64.88 60 PRO B CA 1
ATOM 3259 C C . PRO B 1 60 ? -2.852 -4.422 -13.039 1 64.88 60 PRO B C 1
ATOM 3261 O O . PRO B 1 60 ? -3.436 -4.344 -11.953 1 64.88 60 PRO B O 1
ATOM 3264 N N . ALA B 1 61 ? -3.412 -3.762 -13.977 1 62.25 61 ALA B N 1
ATOM 3265 C CA . ALA B 1 61 ? -4.023 -2.461 -13.719 1 62.25 61 ALA B CA 1
ATOM 3266 C C . ALA B 1 61 ? -5.223 -2.598 -12.781 1 62.25 61 ALA B C 1
ATOM 3268 O O . ALA B 1 61 ? -5.215 -2.062 -11.672 1 62.25 61 ALA B O 1
ATOM 3269 N N . ILE B 1 62 ? -6.301 -3.166 -13.094 1 61.72 62 ILE B N 1
ATOM 3270 C CA . ILE B 1 62 ? -7.516 -2.992 -12.305 1 61.72 62 ILE B CA 1
ATOM 3271 C C . ILE B 1 62 ? -7.547 -4.02 -11.18 1 61.72 62 ILE B C 1
ATOM 3273 O O . ILE B 1 62 ? -7.887 -3.688 -10.039 1 61.72 62 ILE B O 1
ATOM 3277 N N . ARG B 1 63 ? -6.98 -5.09 -11.32 1 77.12 63 ARG B N 1
ATOM 3278 C CA . ARG B 1 63 ? -7.078 -6.191 -10.367 1 77.12 63 ARG B CA 1
ATOM 3279 C C . ARG B 1 63 ? -6.086 -6.016 -9.227 1 77.12 63 ARG B C 1
ATOM 3281 O O . ARG B 1 63 ? -6.359 -6.406 -8.094 1 77.12 63 ARG B O 1
ATOM 3288 N N . SER B 1 64 ? -5.16 -5.223 -9.461 1 80.94 64 SER B N 1
ATOM 3289 C CA . SER B 1 64 ? -4.09 -5.098 -8.477 1 80.94 64 SER B CA 1
ATOM 3290 C C . SER B 1 64 ? -4.543 -4.277 -7.273 1 80.94 64 SER B C 1
ATOM 3292 O O . SER B 1 64 ? -4.184 -4.586 -6.133 1 80.94 64 SER B O 1
ATOM 3294 N N . VAL B 1 65 ? -5.457 -3.375 -7.496 1 87.44 65 VAL B N 1
ATOM 3295 C CA . VAL B 1 65 ? -5.902 -2.506 -6.41 1 87.44 65 VAL B CA 1
ATOM 3296 C C . VAL B 1 65 ? -6.73 -3.311 -5.41 1 87.44 65 VAL B C 1
ATOM 3298 O O . VAL B 1 65 ? -6.609 -3.121 -4.199 1 87.44 65 VAL B O 1
ATOM 3301 N N . VAL B 1 66 ? -7.488 -4.219 -5.902 1 92.25 66 VAL B N 1
ATOM 3302 C CA . VAL B 1 66 ? -8.336 -5.043 -5.047 1 92.25 66 VAL B CA 1
ATOM 3303 C C . VAL B 1 66 ? -7.473 -5.98 -4.211 1 92.25 66 VAL B C 1
ATOM 3305 O O . VAL B 1 66 ? -7.691 -6.125 -3.006 1 92.25 66 VAL B O 1
ATOM 3308 N N . TRP B 1 67 ? -6.473 -6.586 -4.809 1 94.5 67 TRP B N 1
ATOM 3309 C CA . TRP B 1 67 ? -5.562 -7.48 -4.102 1 94.5 67 TRP B CA 1
ATOM 3310 C C . TRP B 1 67 ? -4.754 -6.723 -3.057 1 94.5 67 TRP B C 1
ATOM 3312 O O . TRP B 1 67 ? -4.496 -7.238 -1.967 1 94.5 67 TRP B O 1
ATOM 3322 N N . GLN B 1 68 ? -4.484 -5.477 -3.359 1 94.56 68 GLN B N 1
ATOM 3323 C CA . GLN B 1 68 ? -3.652 -4.652 -2.49 1 94.56 68 GLN B CA 1
ATOM 3324 C C . GLN B 1 68 ? -4.426 -4.199 -1.257 1 94.56 68 GLN B C 1
ATOM 3326 O O . GLN B 1 68 ? -3.85 -4.039 -0.179 1 94.56 68 GLN B O 1
ATOM 3331 N N . ASN B 1 69 ? -5.695 -3.971 -1.472 1 94.62 69 ASN B N 1
ATOM 3332 C CA . ASN B 1 69 ? -6.406 -3.252 -0.419 1 94.62 69 ASN B CA 1
ATOM 3333 C C . ASN B 1 69 ? -7.586 -4.059 0.113 1 94.62 69 ASN B C 1
ATOM 3335 O O . ASN B 1 69 ? -7.566 -4.516 1.258 1 94.62 69 ASN B O 1
ATOM 3339 N N . GLU B 1 70 ? -8.539 -4.391 -0.725 1 95.19 70 GLU B N 1
ATOM 3340 C CA . GLU B 1 70 ? -9.773 -5.035 -0.286 1 95.19 70 GLU B CA 1
ATOM 3341 C C . GLU B 1 70 ? -9.508 -6.43 0.271 1 95.19 70 GLU B C 1
ATOM 3343 O O . GLU B 1 70 ? -10.094 -6.824 1.282 1 95.19 70 GLU B O 1
ATOM 3348 N N . PHE B 1 71 ? -8.633 -7.129 -0.369 1 96.94 71 PHE B N 1
ATOM 3349 C CA . PHE B 1 71 ? -8.336 -8.484 0.087 1 96.94 71 PHE B CA 1
ATOM 3350 C C . PHE B 1 71 ? -7.617 -8.453 1.432 1 96.94 71 PHE B C 1
ATOM 3352 O O . PHE B 1 71 ? -7.836 -9.32 2.277 1 96.94 71 PHE B O 1
ATOM 3359 N N . ILE B 1 72 ? -6.77 -7.461 1.637 1 98.06 72 ILE B N 1
ATOM 3360 C CA . ILE B 1 72 ? -6.078 -7.328 2.916 1 98.06 72 ILE B CA 1
ATOM 3361 C C . ILE B 1 72 ? -7.086 -6.969 4.008 1 98.06 72 ILE B C 1
ATOM 3363 O O . ILE B 1 72 ? -7 -7.477 5.129 1 98.06 72 ILE B O 1
ATOM 3367 N N . GLU B 1 73 ? -8.094 -6.125 3.682 1 97.5 73 GLU B N 1
ATOM 3368 C CA . GLU B 1 73 ? -9.148 -5.8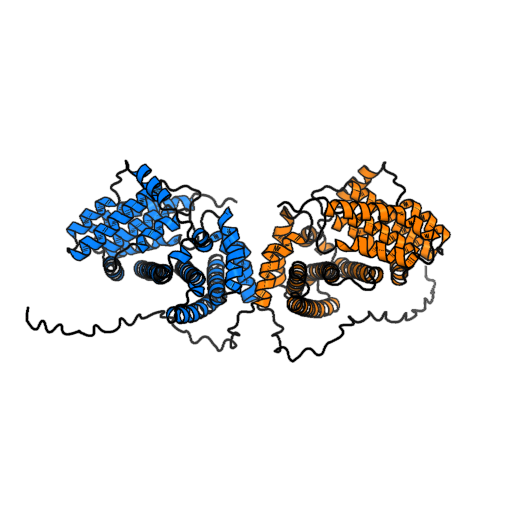09 4.637 1 97.5 73 GLU B CA 1
ATOM 3369 C C . GLU B 1 73 ? -9.906 -7.062 5.059 1 97.5 73 GLU B C 1
ATOM 3371 O O . GLU B 1 73 ? -10.219 -7.242 6.238 1 97.5 73 GLU B O 1
ATOM 3376 N N . LEU B 1 74 ? -10.18 -7.914 4.09 1 97.31 74 LEU B N 1
ATOM 3377 C CA . LEU B 1 74 ? -10.812 -9.195 4.406 1 97.31 74 LEU B CA 1
ATOM 3378 C C . LEU B 1 74 ? -9.891 -10.047 5.273 1 97.31 74 LEU B C 1
ATOM 3380 O O . LEU B 1 74 ? -10.359 -10.758 6.168 1 97.31 74 LEU B O 1
ATOM 3384 N N . GLY B 1 75 ? -8.594 -9.977 4.949 1 98.19 75 GLY B N 1
ATOM 3385 C CA . GLY B 1 75 ? -7.613 -10.68 5.766 1 98.19 75 GLY B CA 1
ATOM 3386 C C . GLY B 1 75 ? -7.625 -10.242 7.219 1 98.19 75 GLY B C 1
ATOM 3387 O O . GLY B 1 75 ? -7.371 -11.047 8.117 1 98.19 75 GLY B O 1
ATOM 3388 N N . PHE B 1 76 ? -7.887 -8.984 7.484 1 98.06 76 PHE B N 1
ATOM 3389 C CA . PHE B 1 76 ? -7.961 -8.492 8.859 1 98.06 76 PHE B CA 1
ATOM 3390 C C . PHE B 1 76 ? -9.156 -9.102 9.586 1 98.06 76 PHE B C 1
ATOM 3392 O O . PHE B 1 76 ? -9.117 -9.305 10.797 1 98.06 76 PHE B O 1
ATOM 3399 N N . GLU B 1 77 ? -10.211 -9.398 8.898 1 97.38 77 GLU B N 1
ATOM 3400 C CA . GLU B 1 77 ? -11.391 -10.047 9.477 1 97.38 77 GLU B CA 1
ATOM 3401 C C . GLU B 1 77 ? -11.156 -11.539 9.68 1 97.38 77 GLU B C 1
ATOM 3403 O O . GLU B 1 77 ? -11.711 -12.133 10.609 1 97.38 77 GLU B O 1
ATOM 3408 N N . TYR B 1 78 ? -10.383 -12.125 8.797 1 97.62 78 TYR B N 1
ATOM 3409 C CA . TYR B 1 78 ? -10.055 -13.539 8.852 1 97.62 78 TYR B CA 1
ATOM 3410 C C . TYR B 1 78 ? -8.539 -13.742 8.898 1 97.62 78 TYR B C 1
ATOM 3412 O O . TYR B 1 78 ? -7.918 -14.039 7.875 1 97.62 78 TYR B O 1
ATOM 3420 N N . PRO B 1 79 ? -7.934 -13.766 10.07 1 97.75 79 PRO B N 1
ATOM 3421 C CA . PRO B 1 79 ? -6.477 -13.734 10.219 1 97.75 79 PRO B CA 1
ATOM 3422 C C . PRO B 1 79 ? -5.793 -14.938 9.555 1 97.75 79 PRO B C 1
ATOM 3424 O O . PRO B 1 79 ? -4.645 -14.828 9.117 1 97.75 79 PRO B O 1
ATOM 3427 N N . PHE B 1 80 ? -6.488 -16.109 9.43 1 97.69 80 PHE B N 1
ATOM 3428 C CA . PHE B 1 80 ? -5.875 -17.234 8.734 1 97.69 80 PHE B CA 1
ATOM 3429 C C . PHE B 1 80 ? -5.645 -16.906 7.266 1 97.69 80 PHE B C 1
ATOM 3431 O O . PHE B 1 80 ? -4.676 -17.375 6.664 1 97.69 80 PHE B O 1
ATOM 3438 N N . LEU B 1 81 ? -6.566 -16.141 6.664 1 98.5 81 LEU B N 1
ATOM 3439 C CA . LEU B 1 81 ? -6.391 -15.68 5.293 1 98.5 81 LEU B CA 1
ATOM 3440 C C . LEU B 1 81 ? -5.211 -14.727 5.188 1 98.5 81 LEU B C 1
ATOM 3442 O O . LEU B 1 81 ? -4.398 -14.828 4.266 1 98.5 81 LEU B O 1
ATOM 3446 N N . LEU B 1 82 ? -5.117 -13.805 6.184 1 98.81 82 LEU B N 1
ATOM 3447 C CA . LEU B 1 82 ? -4.016 -12.844 6.199 1 98.81 82 LEU B CA 1
ATOM 3448 C C . LEU B 1 82 ? -2.674 -13.562 6.273 1 98.81 82 LEU B C 1
ATOM 3450 O O . LEU B 1 82 ? -1.705 -13.148 5.633 1 98.81 82 LEU B O 1
ATOM 3454 N N . ARG B 1 83 ? -2.629 -14.617 7.039 1 98.75 83 ARG B N 1
ATOM 3455 C CA . ARG B 1 83 ? -1.407 -15.414 7.137 1 98.75 83 ARG B CA 1
ATOM 3456 C C . ARG B 1 83 ? -1.017 -15.992 5.781 1 98.75 83 ARG B C 1
ATOM 3458 O O . ARG B 1 83 ? 0.17 -16.094 5.465 1 98.75 83 ARG B O 1
ATOM 3465 N N . GLY B 1 84 ? -2.031 -16.391 5.016 1 98.75 84 GLY B N 1
ATOM 3466 C CA . GLY B 1 84 ? -1.751 -16.844 3.66 1 98.75 84 GLY B CA 1
ATOM 3467 C C . GLY B 1 84 ? -1.098 -15.766 2.805 1 98.75 84 GLY B C 1
ATOM 3468 O O . GLY B 1 84 ? -0.114 -16.031 2.111 1 98.75 84 GLY B O 1
ATOM 3469 N N . PHE B 1 85 ? -1.651 -14.531 2.92 1 98.81 85 PHE B N 1
ATOM 3470 C CA . PHE B 1 85 ? -1.092 -13.414 2.17 1 98.81 85 PHE B CA 1
ATOM 3471 C C . PHE B 1 85 ? 0.338 -13.125 2.615 1 98.81 85 PHE B C 1
ATOM 3473 O O . PHE B 1 85 ? 1.216 -12.891 1.782 1 98.81 85 PHE B O 1
ATOM 3480 N N . LEU B 1 86 ? 0.56 -13.148 3.896 1 98.88 86 LEU B N 1
ATOM 3481 C CA . LEU B 1 86 ? 1.889 -12.852 4.422 1 98.88 86 LEU B CA 1
ATOM 3482 C C . LEU B 1 86 ? 2.887 -13.93 4.016 1 98.88 86 LEU B C 1
ATOM 3484 O O . LEU B 1 86 ? 4.039 -13.633 3.695 1 98.88 86 LEU B O 1
ATOM 3488 N N . ALA B 1 87 ? 2.453 -15.18 3.994 1 98.88 87 ALA B N 1
ATOM 3489 C CA . ALA B 1 87 ? 3.311 -16.266 3.545 1 98.88 87 ALA B CA 1
ATOM 3490 C C . ALA B 1 87 ? 3.713 -16.094 2.084 1 98.88 87 ALA B C 1
ATOM 3492 O O . ALA B 1 87 ? 4.891 -16.203 1.738 1 98.88 87 ALA B O 1
ATOM 3493 N N . LEU B 1 88 ? 2.727 -15.781 1.29 1 98.81 88 LEU B N 1
ATOM 3494 C CA . LEU B 1 88 ? 2.998 -15.578 -0.13 1 98.81 88 LEU B CA 1
ATOM 3495 C C . LEU B 1 88 ? 3.891 -14.367 -0.35 1 98.81 88 LEU B C 1
ATOM 3497 O O . LEU B 1 88 ? 4.773 -14.383 -1.21 1 98.81 88 LEU B O 1
ATOM 3501 N N . SER B 1 89 ? 3.637 -13.344 0.452 1 98.81 89 SER B N 1
ATOM 3502 C CA . SER B 1 89 ? 4.477 -12.148 0.404 1 98.81 89 SER B CA 1
ATOM 3503 C C . SER B 1 89 ? 5.93 -12.484 0.726 1 98.81 89 SER B C 1
ATOM 3505 O O . SER B 1 89 ? 6.848 -11.984 0.074 1 98.81 89 SER B O 1
ATOM 3507 N N . ALA B 1 90 ? 6.141 -13.297 1.708 1 98.81 90 ALA B N 1
ATOM 3508 C CA . ALA B 1 90 ? 7.484 -13.711 2.094 1 98.81 90 ALA B CA 1
ATOM 3509 C C . ALA B 1 90 ? 8.164 -14.477 0.968 1 98.81 90 ALA B C 1
ATOM 3511 O O . ALA B 1 90 ? 9.336 -14.242 0.662 1 98.81 90 ALA B O 1
ATOM 3512 N N . VAL B 1 91 ? 7.438 -15.344 0.315 1 98.69 91 VAL B N 1
ATOM 3513 C CA . VAL B 1 91 ? 7.992 -16.141 -0.776 1 98.69 91 VAL B CA 1
ATOM 3514 C C . VAL B 1 91 ? 8.336 -15.227 -1.953 1 98.69 91 VAL B C 1
ATOM 3516 O O . VAL B 1 91 ? 9.406 -15.367 -2.562 1 98.69 91 VAL B O 1
ATOM 3519 N N . HIS B 1 92 ? 7.441 -14.344 -2.262 1 98.62 92 HIS B N 1
ATOM 3520 C CA . HIS B 1 92 ? 7.711 -13.406 -3.342 1 98.62 92 HIS B CA 1
ATOM 3521 C C . HIS B 1 92 ? 8.945 -12.562 -3.039 1 98.62 92 HIS B C 1
ATOM 3523 O O . HIS B 1 92 ? 9.812 -12.383 -3.902 1 98.62 92 HIS B O 1
ATOM 3529 N N . LYS B 1 93 ? 9.008 -12.062 -1.826 1 98.56 93 LYS B N 1
ATOM 3530 C CA . LYS B 1 93 ? 10.156 -11.258 -1.432 1 98.56 93 LYS B CA 1
ATOM 3531 C C . LYS B 1 93 ? 11.453 -12.07 -1.531 1 98.56 93 LYS B C 1
ATOM 3533 O O . LYS B 1 93 ? 12.469 -11.562 -2.008 1 98.56 93 LYS B O 1
ATOM 3538 N N . ALA B 1 94 ? 11.43 -13.266 -1.1 1 98.31 94 ALA B N 1
ATOM 3539 C CA . ALA B 1 94 ? 12.586 -14.156 -1.176 1 98.31 94 ALA B CA 1
ATOM 3540 C C . ALA B 1 94 ? 13.023 -14.367 -2.623 1 98.31 94 ALA B C 1
ATOM 3542 O O . ALA B 1 94 ? 14.219 -14.477 -2.91 1 98.31 94 ALA B O 1
ATOM 3543 N N . SER B 1 95 ? 12.039 -14.422 -3.543 1 97.31 95 SER B N 1
ATOM 3544 C CA . SER B 1 95 ? 12.328 -14.672 -4.949 1 97.31 95 SER B CA 1
ATOM 3545 C C . SER B 1 95 ? 13.125 -13.531 -5.566 1 97.31 95 SER B C 1
ATOM 3547 O O . SER B 1 95 ? 13.758 -13.695 -6.609 1 97.31 95 SER B O 1
ATOM 3549 N N . LEU B 1 96 ? 13.094 -12.367 -4.914 1 96.94 96 LEU B N 1
ATOM 3550 C CA . LEU B 1 96 ? 13.773 -11.18 -5.422 1 96.94 96 LEU B CA 1
ATOM 3551 C C . LEU B 1 96 ? 15.18 -11.07 -4.844 1 96.94 96 LEU B C 1
ATOM 3553 O O . LEU B 1 96 ? 15.938 -10.172 -5.215 1 96.94 96 LEU B O 1
ATOM 3557 N N . LEU B 1 97 ? 15.531 -11.969 -3.949 1 96.31 97 LEU B N 1
ATOM 3558 C CA . LEU B 1 97 ? 16.797 -11.891 -3.244 1 96.31 97 LEU B CA 1
ATOM 3559 C C . LEU B 1 97 ? 17.734 -13.023 -3.658 1 96.31 97 LEU B C 1
ATOM 3561 O O . LEU B 1 97 ? 17.281 -14.016 -4.234 1 96.31 97 LEU B O 1
ATOM 3565 N N . ALA B 1 98 ? 19.062 -12.828 -3.305 1 94.62 98 ALA B N 1
ATOM 3566 C CA . ALA B 1 98 ? 20.016 -13.914 -3.486 1 94.62 98 ALA B CA 1
ATOM 3567 C C . ALA B 1 98 ? 19.75 -15.055 -2.51 1 94.62 98 ALA B C 1
ATOM 3569 O O . ALA B 1 98 ? 19.234 -14.828 -1.409 1 94.62 98 ALA B O 1
ATOM 3570 N N . PRO B 1 99 ? 20.109 -16.25 -2.879 1 93.38 99 PRO B N 1
ATOM 3571 C CA . PRO B 1 99 ? 19.828 -17.422 -2.047 1 93.38 99 PRO B CA 1
ATOM 3572 C C . PRO B 1 99 ? 20.344 -17.281 -0.623 1 93.38 99 PRO B C 1
ATOM 3574 O O . PRO B 1 99 ? 19.703 -17.719 0.329 1 93.38 99 PRO B O 1
ATOM 3577 N N . SER B 1 100 ? 21.422 -16.609 -0.432 1 93.06 100 SER B N 1
ATOM 3578 C CA . SER B 1 100 ? 22.047 -16.484 0.877 1 93.06 100 SER B CA 1
ATOM 3579 C C . SER B 1 100 ? 21.25 -15.555 1.79 1 93.06 100 SER B C 1
ATOM 3581 O O . SER B 1 100 ? 21.438 -15.57 3.01 1 93.06 100 SER B O 1
ATOM 3583 N N . GLU B 1 101 ? 20.328 -14.859 1.226 1 94.69 101 GLU B N 1
ATOM 3584 C CA . GLU B 1 101 ? 19.609 -13.844 1.996 1 94.69 101 GLU B CA 1
ATOM 3585 C C . GLU B 1 101 ? 18.156 -14.258 2.221 1 94.69 101 GLU B C 1
ATOM 3587 O O . GLU B 1 101 ? 17.375 -13.484 2.775 1 94.69 101 GLU B O 1
ATOM 3592 N N . ARG B 1 102 ? 17.781 -15.5 1.902 1 96.25 102 ARG B N 1
ATOM 3593 C CA . ARG B 1 102 ? 16.375 -15.875 1.83 1 96.25 102 ARG B CA 1
ATOM 3594 C C . ARG B 1 102 ? 15.922 -16.594 3.105 1 96.25 102 ARG B C 1
ATOM 3596 O O . ARG B 1 102 ? 14.727 -16.719 3.365 1 96.25 102 ARG B O 1
ATOM 3603 N N . GLN B 1 103 ? 16.844 -17.047 3.859 1 96 103 GLN B N 1
ATOM 3604 C CA . GLN B 1 103 ? 16.562 -18 4.914 1 96 103 GLN B CA 1
ATOM 3605 C C . GLN B 1 103 ? 15.516 -17.469 5.887 1 96 103 GLN B C 1
ATOM 3607 O O . GLN B 1 103 ? 14.555 -18.156 6.227 1 96 103 GLN B O 1
ATOM 3612 N N . ASN B 1 104 ? 15.742 -16.25 6.348 1 96.81 104 ASN B N 1
ATOM 3613 C CA . ASN B 1 104 ? 14.805 -15.664 7.301 1 96.81 104 ASN B CA 1
ATOM 3614 C C . ASN B 1 104 ? 13.406 -15.531 6.707 1 96.81 104 ASN B C 1
ATOM 3616 O O . ASN B 1 104 ? 12.406 -15.789 7.383 1 96.81 104 ASN B O 1
ATOM 3620 N N . LEU B 1 105 ? 13.297 -15.117 5.504 1 97.88 105 LEU B N 1
ATOM 3621 C CA . LEU B 1 105 ? 12.016 -14.961 4.824 1 97.88 105 LEU B CA 1
ATOM 3622 C C . LEU B 1 105 ? 11.32 -16.312 4.648 1 97.88 105 LEU B C 1
ATOM 3624 O O . LEU B 1 105 ? 10.109 -16.406 4.82 1 97.88 105 LEU B O 1
ATOM 3628 N N . LEU B 1 106 ? 12.07 -17.312 4.316 1 97.56 106 LEU B N 1
ATOM 3629 C CA . LEU B 1 106 ? 11.508 -18.656 4.133 1 97.56 106 LEU B CA 1
ATOM 3630 C C . LEU B 1 106 ? 10.969 -19.203 5.445 1 97.56 106 LEU B C 1
ATOM 3632 O O . LEU B 1 106 ? 9.938 -19.875 5.469 1 97.56 106 LEU B O 1
ATOM 3636 N N . LEU B 1 107 ? 11.688 -18.922 6.523 1 97.75 107 LEU B N 1
ATOM 3637 C CA . LEU B 1 107 ? 11.203 -19.328 7.84 1 97.75 107 LEU B CA 1
ATOM 3638 C C . LEU B 1 107 ? 9.891 -18.625 8.172 1 97.75 107 LEU B C 1
ATOM 3640 O O . LEU B 1 107 ? 8.969 -19.234 8.711 1 97.75 107 LEU B O 1
ATOM 3644 N N . GLN B 1 108 ? 9.805 -17.328 7.824 1 97.75 108 GLN B N 1
ATOM 3645 C CA . GLN B 1 108 ? 8.57 -16.578 8.031 1 97.75 108 GLN B CA 1
ATOM 3646 C C . GLN B 1 108 ? 7.43 -17.156 7.195 1 97.75 108 GLN B C 1
ATOM 3648 O O . GLN B 1 108 ? 6.312 -17.328 7.691 1 97.75 108 GLN B O 1
ATOM 3653 N N . ALA B 1 109 ? 7.742 -17.438 5.953 1 98.44 109 ALA B N 1
ATOM 3654 C CA . ALA B 1 109 ? 6.75 -18.016 5.059 1 98.44 109 ALA B CA 1
ATOM 3655 C C . ALA B 1 109 ? 6.211 -19.328 5.617 1 98.44 109 ALA B C 1
ATOM 3657 O O . ALA B 1 109 ? 4.996 -19.531 5.68 1 98.44 109 ALA B O 1
ATOM 3658 N N . ASP B 1 110 ? 7.086 -20.172 6.082 1 97.75 110 ASP B N 1
ATOM 3659 C CA . ASP B 1 110 ? 6.723 -21.469 6.629 1 97.75 110 ASP B CA 1
ATOM 3660 C C . ASP B 1 110 ? 5.855 -21.328 7.879 1 97.75 110 ASP B C 1
ATOM 3662 O O . ASP B 1 110 ? 4.887 -22.062 8.062 1 97.75 110 ASP B O 1
ATOM 3666 N N . SER B 1 111 ? 6.258 -20.391 8.68 1 97.94 111 SER B N 1
ATOM 3667 C CA . SER B 1 111 ? 5.488 -20.141 9.898 1 97.94 111 SER B CA 1
ATOM 3668 C C . SER B 1 111 ? 4.07 -19.688 9.57 1 97.94 111 SER B C 1
ATOM 3670 O O . SER B 1 111 ? 3.102 -20.234 10.094 1 97.94 111 SER B O 1
ATOM 3672 N N . HIS B 1 112 ? 3.928 -18.719 8.719 1 98.44 112 HIS B N 1
ATOM 3673 C CA . HIS B 1 112 ? 2.621 -18.172 8.375 1 98.44 112 HIS B CA 1
ATOM 3674 C C . HIS B 1 112 ? 1.755 -19.219 7.672 1 98.44 112 HIS B C 1
ATOM 3676 O O . HIS B 1 112 ? 0.586 -19.391 8.023 1 98.44 112 HIS B O 1
ATOM 3682 N N . ILE B 1 113 ? 2.332 -19.953 6.746 1 98.31 113 ILE B N 1
ATOM 3683 C CA . ILE B 1 113 ? 1.524 -20.891 5.969 1 98.31 113 ILE B CA 1
ATOM 3684 C C . ILE B 1 113 ? 1.1 -22.062 6.852 1 98.31 113 ILE B C 1
ATOM 3686 O O . ILE B 1 113 ? -0.007 -22.578 6.707 1 98.31 113 ILE B O 1
ATOM 3690 N N . SER B 1 114 ? 1.979 -22.453 7.754 1 98 114 SER B N 1
ATOM 3691 C CA . SER B 1 114 ? 1.646 -23.547 8.664 1 98 114 SER B CA 1
ATOM 3692 C C . SER B 1 114 ? 0.467 -23.172 9.562 1 98 114 SER B C 1
ATOM 3694 O O . SER B 1 114 ? -0.461 -23.969 9.727 1 98 114 SER B O 1
ATOM 3696 N N . HIS B 1 115 ? 0.501 -21.984 10.062 1 97.62 115 HIS B N 1
ATOM 3697 C CA . HIS B 1 115 ? -0.6 -21.516 10.898 1 97.62 115 HIS B CA 1
ATOM 3698 C C . HIS B 1 115 ? -1.883 -21.359 10.094 1 97.62 115 HIS B C 1
ATOM 3700 O O . HIS B 1 115 ? -2.971 -21.688 10.578 1 97.62 115 HIS B O 1
ATOM 3706 N N . ALA B 1 116 ? -1.741 -20.859 8.906 1 97.94 116 ALA B N 1
ATOM 3707 C CA . ALA B 1 116 ? -2.904 -20.719 8.031 1 97.94 116 ALA B CA 1
ATOM 3708 C C . ALA B 1 116 ? -3.531 -22.078 7.734 1 97.94 116 ALA B C 1
ATOM 3710 O O . ALA B 1 116 ? -4.75 -22.234 7.816 1 97.94 116 ALA B O 1
ATOM 3711 N N . LEU B 1 117 ? -2.684 -23.047 7.484 1 97.31 117 LEU B N 1
ATOM 3712 C CA . LEU B 1 117 ? -3.133 -24.391 7.133 1 97.31 117 LEU B CA 1
ATOM 3713 C C . LEU B 1 117 ? -3.809 -25.078 8.32 1 97.31 117 LEU B C 1
ATOM 3715 O O . LEU B 1 117 ? -4.785 -25.812 8.148 1 97.31 117 LEU B O 1
ATOM 3719 N N . ASP B 1 118 ? -3.277 -24.844 9.484 1 96.75 118 ASP B N 1
ATOM 3720 C CA . ASP B 1 118 ? -3.885 -25.406 10.688 1 96.75 118 ASP B CA 1
ATOM 3721 C C . ASP B 1 118 ? -5.336 -24.953 10.836 1 96.75 118 ASP B C 1
ATOM 3723 O O . ASP B 1 118 ? -6.23 -25.766 11.055 1 96.75 118 ASP B O 1
ATOM 3727 N N . THR B 1 119 ? -5.527 -23.688 10.695 1 95.88 119 THR B N 1
ATOM 3728 C CA . THR B 1 119 ? -6.879 -23.141 10.797 1 95.88 119 THR B CA 1
ATOM 3729 C C . THR B 1 119 ? -7.734 -23.594 9.625 1 95.88 119 THR B C 1
ATOM 3731 O O . THR B 1 119 ? -8.922 -23.906 9.789 1 95.88 119 THR B O 1
ATOM 3734 N N . TYR B 1 120 ? -7.188 -23.672 8.477 1 95.31 120 TYR B N 1
ATOM 3735 C CA . TYR B 1 120 ? -7.875 -24.109 7.27 1 95.31 120 TYR B CA 1
ATOM 3736 C C . TYR B 1 120 ? -8.43 -25.516 7.438 1 95.31 120 TYR B C 1
ATOM 3738 O O . TYR B 1 120 ? -9.602 -25.766 7.133 1 95.31 120 TYR B O 1
ATOM 3746 N N . ARG B 1 121 ? -7.66 -26.344 7.922 1 95 121 ARG B N 1
ATOM 3747 C CA . ARG B 1 121 ? -8.055 -27.734 8.133 1 95 121 ARG B CA 1
ATOM 3748 C C . ARG B 1 121 ? -9.188 -27.828 9.148 1 95 121 ARG B C 1
ATOM 3750 O O . ARG B 1 121 ? -10.133 -28.594 8.961 1 95 121 ARG B O 1
ATOM 3757 N N . LYS B 1 122 ? -9.078 -27.078 10.164 1 95 122 LYS B N 1
ATOM 3758 C CA . LYS B 1 122 ? -10.133 -27.062 11.172 1 95 122 LYS B CA 1
ATOM 3759 C C . LYS B 1 122 ? -11.453 -26.578 10.578 1 95 122 LYS B C 1
ATOM 3761 O O . LYS B 1 122 ? -12.508 -27.156 10.859 1 95 122 LYS B O 1
ATOM 3766 N N . ASN B 1 123 ? -11.367 -25.578 9.727 1 93 123 ASN B N 1
ATOM 3767 C CA . ASN B 1 123 ? -12.562 -25.016 9.109 1 93 123 ASN B CA 1
ATOM 3768 C C . ASN B 1 123 ? -13.172 -25.984 8.086 1 93 123 ASN B C 1
ATOM 3770 O O . ASN B 1 123 ? -14.375 -25.969 7.859 1 93 123 ASN B O 1
ATOM 3774 N N . LEU B 1 124 ? -12.359 -26.797 7.449 1 91.06 124 LEU B N 1
ATOM 3775 C CA . LEU B 1 124 ? -12.836 -27.797 6.508 1 91.06 124 LEU B CA 1
ATOM 3776 C C . LEU B 1 124 ? -13.641 -28.875 7.223 1 91.06 124 LEU B C 1
ATOM 3778 O O . LEU B 1 124 ? -14.586 -29.438 6.656 1 91.06 124 LEU B O 1
ATOM 3782 N N . GLU B 1 125 ? -13.281 -29.109 8.438 1 91.19 125 GLU B N 1
ATOM 3783 C CA . GLU B 1 125 ? -13.969 -30.141 9.227 1 91.19 125 GLU B CA 1
ATOM 3784 C C . GLU B 1 125 ? -15.32 -29.641 9.719 1 91.19 125 GLU B C 1
ATOM 3786 O O . GLU B 1 125 ? -16.234 -30.422 9.961 1 91.19 125 GLU B O 1
ATOM 3791 N N . THR B 1 126 ? -15.414 -28.375 9.906 1 89.12 126 THR B N 1
ATOM 3792 C CA . THR B 1 126 ? -16.656 -27.75 10.344 1 89.12 126 THR B CA 1
ATOM 3793 C C . THR B 1 126 ? -17.078 -26.641 9.391 1 89.12 126 THR B C 1
ATOM 3795 O O . THR B 1 126 ? -16.906 -25.453 9.688 1 89.12 126 THR B O 1
ATOM 3798 N N . PRO B 1 127 ? -17.75 -27.125 8.336 1 80.94 127 PRO B N 1
ATOM 3799 C CA . PRO B 1 127 ? -18.047 -26.141 7.301 1 80.94 127 PRO B CA 1
ATOM 3800 C C . PRO B 1 127 ? -19.047 -25.078 7.758 1 80.94 127 PRO B C 1
ATOM 3802 O O . PRO B 1 127 ? -20 -25.406 8.477 1 80.94 127 PRO B O 1
ATOM 3805 N N . ASN B 1 128 ? -18.703 -23.922 7.531 1 87.56 128 ASN B N 1
ATOM 3806 C CA . ASN B 1 128 ? -19.516 -22.734 7.773 1 87.56 128 ASN B CA 1
ATOM 3807 C C . ASN B 1 128 ? -19.641 -21.875 6.52 1 87.56 128 ASN B C 1
ATOM 3809 O O . ASN B 1 128 ? -18.641 -21.5 5.914 1 87.56 128 ASN B O 1
ATOM 3813 N N . VAL B 1 129 ? -20.828 -21.562 6.23 1 88.5 129 VAL B N 1
ATOM 3814 C CA . VAL B 1 129 ? -21.125 -20.844 4.996 1 88.5 129 VAL B CA 1
ATOM 3815 C C . VAL B 1 129 ? -20.453 -19.469 5.031 1 88.5 129 VAL B C 1
ATOM 3817 O O . VAL B 1 129 ? -20.031 -18.953 3.998 1 88.5 129 VAL B O 1
ATOM 3820 N N . GLU B 1 130 ? -20.25 -18.906 6.203 1 91.38 130 GLU B N 1
ATOM 3821 C CA . GLU B 1 130 ? -19.656 -17.578 6.355 1 91.38 130 GLU B CA 1
ATOM 3822 C C . GLU B 1 130 ? -18.172 -17.594 5.965 1 91.38 130 GLU B C 1
ATOM 3824 O O . GLU B 1 130 ? -17.609 -16.562 5.641 1 91.38 130 GLU B O 1
ATOM 3829 N N . LEU B 1 131 ? -17.656 -18.797 5.961 1 94.31 131 LEU B N 1
ATOM 3830 C CA . LEU B 1 131 ? -16.234 -18.922 5.699 1 94.31 131 LEU B CA 1
ATOM 3831 C C . LEU B 1 131 ? -15.977 -19.328 4.254 1 94.31 131 LEU B C 1
ATOM 3833 O O . LEU B 1 131 ? -14.82 -19.484 3.846 1 94.31 131 LEU B O 1
ATOM 3837 N N . ALA B 1 132 ? -17.016 -19.422 3.455 1 94.5 132 ALA B N 1
ATOM 3838 C CA . ALA B 1 132 ? -16.875 -19.938 2.094 1 94.5 132 ALA B CA 1
ATOM 3839 C C . ALA B 1 132 ? -15.891 -19.094 1.287 1 94.5 132 ALA B C 1
ATOM 3841 O O . ALA B 1 132 ? -14.969 -19.609 0.662 1 94.5 132 ALA B O 1
ATOM 3842 N N . ILE B 1 133 ? -16.016 -17.766 1.384 1 95.31 133 ILE B N 1
ATOM 3843 C CA . ILE B 1 133 ? -15.219 -16.844 0.58 1 95.31 133 ILE B CA 1
ATOM 3844 C C . ILE B 1 133 ? -13.773 -16.844 1.078 1 95.31 133 ILE B C 1
ATOM 3846 O O . ILE B 1 133 ? -12.844 -17.094 0.306 1 95.31 133 ILE B O 1
ATOM 3850 N N . PRO B 1 134 ? -13.531 -16.672 2.396 1 96.69 134 PRO B N 1
ATOM 3851 C CA . PRO B 1 134 ? -12.133 -16.672 2.836 1 96.69 134 PRO B CA 1
ATOM 3852 C C . PRO B 1 134 ? -11.461 -18.031 2.643 1 96.69 134 PRO B C 1
ATOM 3854 O O . PRO B 1 134 ? -10.258 -18.094 2.391 1 96.69 134 PRO B O 1
ATOM 3857 N N . MET B 1 135 ? -12.219 -19.078 2.701 1 96.31 135 MET B N 1
ATOM 3858 C CA . MET B 1 135 ? -11.664 -20.406 2.463 1 96.31 135 MET B CA 1
ATOM 3859 C C . MET B 1 135 ? -11.273 -20.578 0.999 1 96.31 135 MET B C 1
ATOM 3861 O O . MET B 1 135 ? -10.219 -21.141 0.695 1 96.31 135 MET B O 1
ATOM 3865 N N . PHE B 1 136 ? -12.148 -20.156 0.169 1 96.25 136 PHE B N 1
ATOM 3866 C CA . PHE B 1 136 ? -11.836 -20.156 -1.255 1 96.25 136 PHE B CA 1
ATOM 3867 C C . PHE B 1 136 ? -10.586 -19.344 -1.538 1 96.25 136 PHE B C 1
ATOM 3869 O O . PHE B 1 136 ? -9.688 -19.797 -2.25 1 96.25 136 PHE B O 1
ATOM 3876 N N . MET B 1 137 ? -10.438 -18.172 -0.96 1 97.25 137 MET B N 1
ATOM 3877 C CA . MET B 1 137 ? -9.297 -17.297 -1.17 1 97.25 137 MET B CA 1
ATOM 3878 C C . MET B 1 137 ? -8.008 -17.938 -0.677 1 97.25 137 MET B C 1
ATOM 3880 O O . MET B 1 137 ? -7 -17.953 -1.388 1 97.25 137 MET B O 1
ATOM 3884 N N . LEU B 1 138 ? -8.062 -18.5 0.506 1 98.06 138 LEU B N 1
ATOM 3885 C CA . LEU B 1 138 ? -6.859 -19.094 1.066 1 98.06 138 LEU B CA 1
ATOM 3886 C C . LEU B 1 138 ? -6.406 -20.297 0.233 1 98.06 138 LEU B C 1
ATOM 3888 O O . LEU B 1 138 ? -5.211 -20.453 -0.022 1 98.06 138 LEU B O 1
ATOM 3892 N N . SER B 1 139 ? -7.352 -21.109 -0.181 1 96.94 139 SER B N 1
ATOM 3893 C CA . SER B 1 139 ? -6.984 -22.266 -0.996 1 96.94 139 SER B CA 1
ATOM 3894 C C . SER B 1 139 ? -6.301 -21.828 -2.289 1 96.94 139 SER B C 1
ATOM 3896 O O . SER B 1 139 ? -5.336 -22.453 -2.727 1 96.94 139 SER B O 1
ATOM 3898 N N . SER B 1 140 ? -6.785 -20.75 -2.887 1 96.5 140 SER B N 1
ATOM 3899 C CA . SER B 1 140 ? -6.176 -20.203 -4.094 1 96.5 140 SER B CA 1
ATOM 3900 C C . SER B 1 140 ? -4.781 -19.656 -3.811 1 96.5 140 SER B C 1
ATOM 3902 O O . SER B 1 140 ? -3.855 -19.859 -4.602 1 96.5 140 SER B O 1
ATOM 3904 N N . VAL B 1 141 ? -4.625 -19 -2.68 1 97.94 141 VAL B N 1
ATOM 3905 C CA . VAL B 1 141 ? -3.336 -18.453 -2.271 1 97.94 141 VAL B CA 1
ATOM 3906 C C . VAL B 1 141 ? -2.348 -19.578 -2.006 1 97.94 141 VAL B C 1
ATOM 3908 O O . VAL B 1 141 ? -1.165 -19.469 -2.342 1 97.94 141 VAL B O 1
ATOM 3911 N N . ILE B 1 142 ? -2.828 -20.641 -1.42 1 98 142 ILE B N 1
ATOM 3912 C CA . ILE B 1 142 ? -1.984 -21.797 -1.135 1 98 142 ILE B CA 1
ATOM 3913 C C . ILE B 1 142 ? -1.462 -22.375 -2.441 1 98 142 ILE B C 1
ATOM 3915 O O . ILE B 1 142 ? -0.301 -22.797 -2.525 1 98 142 ILE B O 1
ATOM 3919 N N . LEU B 1 143 ? -2.293 -22.422 -3.43 1 97.62 143 LEU B N 1
ATOM 3920 C CA . LEU B 1 143 ? -1.863 -22.906 -4.738 1 97.62 143 LEU B CA 1
ATOM 3921 C C . LEU B 1 143 ? -0.726 -22.047 -5.285 1 97.62 143 LEU B C 1
ATOM 3923 O O . LEU B 1 143 ? 0.322 -22.578 -5.668 1 97.62 143 LEU B O 1
ATOM 3927 N N . THR B 1 144 ? -0.885 -20.719 -5.324 1 97.69 144 THR B N 1
ATOM 3928 C CA . THR B 1 144 ? 0.136 -19.812 -5.816 1 97.69 144 THR B CA 1
ATOM 3929 C C . THR B 1 144 ? 1.4 -19.906 -4.965 1 97.69 144 THR B C 1
ATOM 3931 O O . THR B 1 144 ? 2.514 -19.844 -5.492 1 97.69 144 THR B O 1
ATOM 3934 N N . TYR B 1 145 ? 1.151 -20.031 -3.695 1 98.19 145 TYR B N 1
ATOM 3935 C CA . TYR B 1 145 ? 2.258 -20.188 -2.76 1 98.19 145 TYR B CA 1
ATOM 3936 C C . TYR B 1 145 ? 3.107 -21.406 -3.125 1 98.19 145 TYR B C 1
ATOM 3938 O O . TYR B 1 145 ? 4.34 -21.328 -3.125 1 98.19 145 TYR B O 1
ATOM 3946 N N . ASN B 1 146 ? 2.498 -22.531 -3.416 1 97.62 146 ASN B N 1
ATOM 3947 C CA . ASN B 1 146 ? 3.215 -23.75 -3.762 1 97.62 146 ASN B CA 1
ATOM 3948 C C . ASN B 1 146 ? 3.984 -23.594 -5.07 1 97.62 146 ASN B C 1
ATOM 3950 O O . ASN B 1 146 ? 5.152 -23.984 -5.156 1 97.62 146 ASN B O 1
ATOM 3954 N N . PHE B 1 147 ? 3.34 -23 -6.051 1 97.81 147 PHE B N 1
ATOM 3955 C CA . PHE B 1 147 ? 4.023 -22.734 -7.309 1 97.81 147 PHE B CA 1
ATOM 3956 C C . PHE B 1 147 ? 5.203 -21.797 -7.09 1 97.81 147 PHE B C 1
ATOM 3958 O O . PHE B 1 147 ? 6.289 -22.016 -7.629 1 97.81 147 PHE B O 1
ATOM 3965 N N . GLY B 1 148 ? 4.965 -20.781 -6.285 1 97.31 148 GLY B N 1
ATOM 3966 C CA . GLY B 1 148 ? 6.004 -19.797 -6.023 1 97.31 148 GLY B CA 1
ATOM 3967 C C . GLY B 1 148 ? 7.168 -20.359 -5.23 1 97.31 148 GLY B C 1
ATOM 3968 O O . GLY B 1 148 ? 8.328 -20.047 -5.527 1 97.31 148 GLY B O 1
ATOM 3969 N N . SER B 1 149 ? 6.859 -21.141 -4.219 1 96.81 149 SER B N 1
ATOM 3970 C CA . SER B 1 149 ? 7.898 -21.734 -3.387 1 96.81 149 SER B CA 1
ATOM 3971 C C . SER B 1 149 ? 8.805 -22.641 -4.203 1 96.81 149 SER B C 1
ATOM 3973 O O . SER B 1 149 ? 10.008 -22.719 -3.947 1 96.81 149 SER B O 1
ATOM 3975 N N . ALA B 1 150 ? 8.266 -23.281 -5.172 1 96.19 150 ALA B N 1
ATOM 3976 C CA . ALA B 1 150 ? 9.039 -24.172 -6.035 1 96.19 150 ALA B CA 1
ATOM 3977 C C . ALA B 1 150 ? 10.086 -23.391 -6.82 1 96.19 150 ALA B C 1
ATOM 3979 O O . ALA B 1 150 ? 11.141 -23.922 -7.156 1 96.19 150 ALA B O 1
ATOM 3980 N N . GLN B 1 151 ? 9.797 -22.094 -7.117 1 94.94 151 GLN B N 1
ATOM 3981 C CA . GLN B 1 151 ? 10.734 -21.266 -7.879 1 94.94 151 GLN B CA 1
ATOM 3982 C C . GLN B 1 151 ? 12.016 -21.016 -7.09 1 94.94 151 GLN B C 1
ATOM 3984 O O . GLN B 1 151 ? 13.062 -20.734 -7.672 1 94.94 151 GLN B O 1
ATOM 3989 N N . LEU B 1 152 ? 11.922 -21.062 -5.785 1 95.44 152 LEU B N 1
ATOM 3990 C CA . LEU B 1 152 ? 13.055 -20.781 -4.906 1 95.44 152 LEU B CA 1
ATOM 3991 C C . LEU B 1 152 ? 13.961 -22.016 -4.793 1 95.44 152 LEU B C 1
ATOM 3993 O O . LEU B 1 152 ? 15.188 -21.875 -4.691 1 95.44 152 LEU B O 1
ATOM 3997 N N . GLU B 1 153 ? 13.359 -23.109 -4.785 1 92.12 153 GLU B N 1
ATOM 3998 C CA . GLU B 1 153 ? 14.062 -24.391 -4.797 1 92.12 153 GLU B CA 1
ATOM 3999 C C . GLU B 1 153 ? 13.398 -25.375 -5.754 1 92.12 153 GLU B C 1
ATOM 4001 O O . GLU B 1 153 ? 12.367 -25.969 -5.43 1 92.12 153 GLU B O 1
ATOM 4006 N N . ARG B 1 154 ? 14.094 -25.609 -6.848 1 93.5 154 ARG B N 1
ATOM 4007 C CA . ARG B 1 154 ? 13.547 -26.516 -7.852 1 93.5 154 ARG B CA 1
ATOM 4008 C C . ARG B 1 154 ? 13.211 -27.875 -7.238 1 93.5 154 ARG B C 1
ATOM 4010 O O . ARG B 1 154 ? 14.031 -28.453 -6.531 1 93.5 154 ARG B O 1
ATOM 4017 N N . PRO B 1 155 ? 12.016 -28.312 -7.555 1 95.94 155 PRO B N 1
ATOM 4018 C CA . PRO B 1 155 ? 11.68 -29.656 -7.047 1 95.94 155 PRO B CA 1
ATOM 4019 C C . PRO B 1 155 ? 12.555 -30.75 -7.637 1 95.94 155 PRO B C 1
ATOM 4021 O O . PRO B 1 155 ? 12.914 -30.688 -8.82 1 95.94 155 PRO B O 1
ATOM 4024 N N . GLU B 1 156 ? 12.898 -31.734 -6.812 1 96.31 156 GLU B N 1
ATOM 4025 C CA . GLU B 1 156 ? 13.664 -32.875 -7.277 1 96.31 156 GLU B CA 1
ATOM 4026 C C . GLU B 1 156 ? 12.914 -33.625 -8.367 1 96.31 156 GLU B C 1
ATOM 4028 O O . GLU B 1 156 ? 13.523 -34.125 -9.312 1 96.31 156 GLU B O 1
ATOM 4033 N N . ASP B 1 157 ? 11.656 -33.719 -8.227 1 97.94 157 ASP B N 1
ATOM 4034 C CA . ASP B 1 157 ? 10.734 -34.344 -9.172 1 97.94 157 ASP B CA 1
ATOM 4035 C C . ASP B 1 157 ? 9.648 -33.375 -9.617 1 97.94 157 ASP B C 1
ATOM 4037 O O . ASP B 1 157 ? 8.562 -33.344 -9.031 1 97.94 157 ASP B O 1
ATOM 4041 N N . PRO B 1 158 ? 9.898 -32.625 -10.703 1 98 158 PRO B N 1
ATOM 4042 C CA . PRO B 1 158 ? 8.953 -31.609 -11.148 1 98 158 PRO B CA 1
ATOM 4043 C C . PRO B 1 158 ? 7.586 -32.188 -11.5 1 98 158 PRO B C 1
ATOM 4045 O O . PRO B 1 158 ? 6.566 -31.531 -11.297 1 98 158 PRO B O 1
ATOM 4048 N N . ILE B 1 159 ? 7.512 -33.375 -12.031 1 97.81 159 ILE B N 1
ATOM 4049 C CA . ILE B 1 159 ? 6.246 -34 -12.414 1 97.81 159 ILE B CA 1
ATOM 4050 C C . ILE B 1 159 ? 5.414 -34.281 -11.164 1 97.81 159 ILE B C 1
ATOM 4052 O O . ILE B 1 159 ? 4.227 -33.938 -11.117 1 97.81 159 ILE B O 1
ATOM 4056 N N . ARG B 1 160 ? 6.016 -34.844 -10.18 1 97.56 160 ARG B N 1
ATOM 4057 C CA . ARG B 1 160 ? 5.324 -35.094 -8.922 1 97.56 160 ARG B CA 1
ATOM 4058 C C . ARG B 1 160 ? 4.879 -33.812 -8.258 1 97.56 160 ARG B C 1
ATOM 4060 O O . ARG B 1 160 ? 3.785 -33.719 -7.695 1 97.56 160 ARG B O 1
ATOM 4067 N N . ALA B 1 161 ? 5.789 -32.844 -8.281 1 97.5 161 ALA B N 1
ATOM 4068 C CA . ALA B 1 161 ? 5.465 -31.531 -7.699 1 97.5 161 ALA B CA 1
ATOM 4069 C C . ALA B 1 161 ? 4.277 -30.891 -8.406 1 97.5 161 ALA B C 1
ATOM 4071 O O . ALA B 1 161 ? 3.406 -30.297 -7.766 1 97.5 161 ALA B O 1
ATOM 4072 N N . LEU B 1 162 ? 4.266 -30.969 -9.703 1 97.94 162 LEU B N 1
ATOM 4073 C CA . LEU B 1 162 ? 3.135 -30.438 -10.453 1 97.94 162 LEU B CA 1
ATOM 4074 C C . LEU B 1 162 ? 1.854 -31.188 -10.117 1 97.94 162 LEU B C 1
ATOM 4076 O O . LEU B 1 162 ? 0.785 -30.578 -10 1 97.94 162 LEU B O 1
ATOM 4080 N N . HIS B 1 163 ? 1.979 -32.531 -10.055 1 97.81 163 HIS B N 1
ATOM 4081 C CA . HIS B 1 163 ? 0.839 -33.344 -9.648 1 97.81 163 HIS B CA 1
ATOM 4082 C C . HIS B 1 163 ? 0.249 -32.812 -8.336 1 97.81 163 HIS B C 1
ATOM 4084 O O . HIS B 1 163 ? -0.973 -32.719 -8.195 1 97.81 163 HIS B O 1
ATOM 4090 N N . HIS B 1 164 ? 1.113 -32.531 -7.449 1 96.94 164 HIS B N 1
ATOM 4091 C CA . HIS B 1 164 ? 0.671 -31.984 -6.168 1 96.94 164 HIS B CA 1
ATOM 4092 C C . HIS B 1 164 ? -0.081 -30.672 -6.348 1 96.94 164 HIS B C 1
ATOM 4094 O O . HIS B 1 164 ? -1.128 -30.469 -5.73 1 96.94 164 HIS B O 1
ATOM 4100 N N . CYS B 1 165 ? 0.413 -29.781 -7.133 1 97.19 165 CYS B N 1
ATOM 4101 C CA . CYS B 1 165 ? -0.255 -28.516 -7.414 1 97.19 165 CYS B CA 1
ATOM 4102 C C . CYS B 1 165 ? -1.626 -28.75 -8.039 1 97.19 165 CYS B C 1
ATOM 4104 O O . CYS B 1 165 ? -2.596 -28.078 -7.684 1 97.19 165 CYS B O 1
ATOM 4106 N N . PHE B 1 166 ? -1.69 -29.719 -8.914 1 97.31 166 PHE B N 1
ATOM 4107 C CA . PHE B 1 166 ? -2.971 -30.062 -9.531 1 97.31 166 PHE B CA 1
ATOM 4108 C C . PHE B 1 166 ? -3.951 -30.578 -8.484 1 97.31 166 PHE B C 1
ATOM 4110 O O . PHE B 1 166 ? -5.148 -30.281 -8.555 1 97.31 166 PHE B O 1
ATOM 4117 N N . MET B 1 167 ? -3.414 -31.312 -7.547 1 96.19 167 MET B N 1
ATOM 4118 C CA . MET B 1 167 ? -4.254 -31.828 -6.465 1 96.19 167 MET B CA 1
ATOM 4119 C C . MET B 1 167 ? -4.785 -30.672 -5.609 1 96.19 167 MET B C 1
ATOM 4121 O O . MET B 1 167 ? -5.918 -30.734 -5.129 1 96.19 167 MET B O 1
ATOM 4125 N N . LEU B 1 168 ? -3.994 -29.672 -5.41 1 95.69 168 LEU B N 1
ATOM 4126 C CA . LEU B 1 168 ? -4.449 -28.484 -4.684 1 95.69 168 LEU B CA 1
ATOM 4127 C C . LEU B 1 168 ? -5.609 -27.812 -5.41 1 95.69 168 LEU B C 1
ATOM 4129 O O . LEU B 1 168 ? -6.535 -27.312 -4.77 1 95.69 168 LEU B O 1
ATOM 4133 N N . LEU B 1 169 ? -5.52 -27.797 -6.676 1 95.81 169 LEU B N 1
ATOM 4134 C CA . LEU B 1 169 ? -6.605 -27.234 -7.477 1 95.81 169 LEU B CA 1
ATOM 4135 C C . LEU B 1 169 ? -7.895 -28.031 -7.277 1 95.81 169 LEU B C 1
ATOM 4137 O O . LEU B 1 169 ? -8.977 -27.453 -7.215 1 95.81 169 LEU B O 1
ATOM 4141 N N . GLN B 1 170 ? -7.766 -29.328 -7.176 1 93.38 170 GLN B N 1
ATOM 4142 C CA . GLN B 1 170 ? -8.93 -30.156 -6.855 1 93.38 170 GLN B CA 1
ATOM 4143 C C . GLN B 1 170 ? -9.477 -29.828 -5.473 1 93.38 170 GLN B C 1
ATOM 4145 O O . GLN B 1 170 ? -10.688 -29.828 -5.262 1 93.38 170 GLN B O 1
ATOM 4150 N N . GLY B 1 171 ? -8.578 -29.562 -4.559 1 91.19 171 GLY B N 1
ATOM 4151 C CA . GLY B 1 171 ? -8.984 -29.109 -3.236 1 91.19 171 GLY B CA 1
ATOM 4152 C C . GLY B 1 171 ? -9.805 -27.828 -3.262 1 91.19 171 GLY B C 1
ATOM 4153 O O . GLY B 1 171 ? -10.773 -27.703 -2.516 1 91.19 171 GLY B O 1
ATOM 4154 N N . ILE B 1 172 ? -9.422 -26.906 -4.109 1 93.88 172 ILE B N 1
ATOM 4155 C CA . ILE B 1 172 ? -10.164 -25.656 -4.273 1 93.88 172 ILE B CA 1
ATOM 4156 C C . ILE B 1 172 ? -11.594 -25.969 -4.723 1 93.88 172 ILE B C 1
ATOM 4158 O O . ILE B 1 172 ? -12.555 -25.391 -4.211 1 93.88 172 ILE B O 1
ATOM 4162 N N . LYS B 1 173 ? -11.734 -26.891 -5.578 1 91 173 LYS B N 1
ATOM 4163 C CA . LYS B 1 173 ? -13.055 -27.281 -6.062 1 91 173 LYS B CA 1
ATOM 4164 C C . LYS B 1 173 ? -13.93 -27.812 -4.93 1 91 173 LYS B C 1
ATOM 4166 O O . LYS B 1 173 ? -15.117 -27.5 -4.848 1 91 173 LYS B O 1
ATOM 4171 N N . ILE B 1 174 ? -13.336 -28.531 -4.148 1 88.06 174 ILE B N 1
ATOM 4172 C CA . ILE B 1 174 ? -14.047 -29.156 -3.039 1 88.06 174 ILE B CA 1
ATOM 4173 C C . ILE B 1 174 ? -14.586 -28.078 -2.1 1 88.06 174 ILE B C 1
ATOM 4175 O O . ILE B 1 174 ? -15.68 -28.234 -1.541 1 88.06 174 ILE B O 1
ATOM 4179 N N . VAL B 1 175 ? -13.891 -27.047 -1.976 1 89.31 175 VAL B N 1
ATOM 4180 C CA . VAL B 1 175 ? -14.281 -25.969 -1.077 1 89.31 175 VAL B CA 1
ATOM 4181 C C . VAL B 1 175 ? -15.312 -25.078 -1.757 1 89.31 175 VAL B C 1
ATOM 4183 O O . VAL B 1 175 ? -16.219 -24.562 -1.102 1 89.31 175 VAL B O 1
ATOM 4186 N N . VAL B 1 176 ? -15.219 -24.922 -3.057 1 89.06 176 VAL B N 1
ATOM 4187 C CA . VAL B 1 176 ? -15.992 -23.922 -3.797 1 89.06 176 VAL B CA 1
ATOM 4188 C C . VAL B 1 176 ? -17.344 -24.5 -4.184 1 89.06 176 VAL B C 1
ATOM 4190 O O . VAL B 1 176 ? -18.375 -23.828 -4.086 1 89.06 176 VAL B O 1
ATOM 4193 N N . ILE B 1 177 ? -17.422 -25.734 -4.531 1 88.38 177 ILE B N 1
ATOM 4194 C CA . ILE B 1 177 ? -18.578 -26.312 -5.195 1 88.38 177 ILE B CA 1
ATOM 4195 C C . ILE B 1 177 ? -19.766 -26.312 -4.242 1 88.38 177 ILE B C 1
ATOM 4197 O O . ILE B 1 177 ? -20.875 -25.891 -4.613 1 88.38 177 ILE B O 1
ATOM 4201 N N . PRO B 1 178 ? -19.578 -26.734 -2.959 1 90.06 178 PRO B N 1
ATOM 4202 C CA . PRO B 1 178 ? -20.719 -26.719 -2.049 1 90.06 178 PRO B CA 1
ATOM 4203 C C . PRO B 1 178 ? -21.297 -25.312 -1.852 1 90.06 178 PRO B C 1
ATOM 4205 O O . PRO B 1 178 ? -22.469 -25.172 -1.473 1 90.06 178 PRO B O 1
ATOM 4208 N N . HIS B 1 179 ? -20.531 -24.328 -2.1 1 91.19 179 HIS B N 1
ATOM 4209 C CA . HIS B 1 179 ? -20.984 -22.953 -1.876 1 91.19 179 HIS B CA 1
ATOM 4210 C C . HIS B 1 179 ? -20.938 -22.141 -3.166 1 91.19 179 HIS B C 1
ATOM 4212 O O . HIS B 1 179 ? -20.703 -20.922 -3.135 1 91.19 179 HIS B O 1
ATOM 4218 N N . TRP B 1 180 ? -21.125 -22.781 -4.242 1 90.56 180 TRP B N 1
ATOM 4219 C CA . TRP B 1 180 ? -20.922 -22.172 -5.555 1 90.56 180 TRP B CA 1
ATOM 4220 C C . TRP B 1 180 ? -21.875 -21 -5.766 1 90.56 180 TRP B C 1
ATOM 4222 O O . TRP B 1 180 ? -21.484 -19.969 -6.289 1 90.56 180 TRP B O 1
ATOM 4232 N N . ASP B 1 181 ? -23.047 -21.094 -5.332 1 89.38 181 ASP B N 1
ATOM 4233 C CA . ASP B 1 181 ? -24.047 -20.062 -5.543 1 89.38 181 ASP B CA 1
ATOM 4234 C C . ASP B 1 181 ? -23.641 -18.75 -4.867 1 89.38 181 ASP B C 1
ATOM 4236 O O . ASP B 1 181 ? -23.953 -17.672 -5.371 1 89.38 181 ASP B O 1
ATOM 4240 N N . ARG B 1 182 ? -22.953 -18.906 -3.822 1 90.06 182 ARG B N 1
ATOM 4241 C CA . ARG B 1 182 ? -22.5 -17.734 -3.078 1 90.06 182 ARG B CA 1
ATOM 4242 C C . ARG B 1 182 ? -21.203 -17.172 -3.658 1 90.06 182 ARG B C 1
ATOM 4244 O O . ARG B 1 182 ? -21.047 -15.961 -3.752 1 90.06 182 ARG B O 1
ATOM 4251 N N . ILE B 1 183 ? -20.375 -18 -4.117 1 91.44 183 ILE B N 1
ATOM 4252 C CA . ILE B 1 183 ? -19.016 -17.625 -4.5 1 91.44 183 ILE B CA 1
ATOM 4253 C C . ILE B 1 183 ? -19.031 -17.062 -5.918 1 91.44 183 ILE B C 1
ATOM 4255 O O . ILE B 1 183 ? -18.406 -16.031 -6.188 1 91.44 183 ILE B O 1
ATOM 4259 N N . LYS B 1 184 ? -19.828 -17.656 -6.789 1 87.94 184 LYS B N 1
ATOM 4260 C CA . LYS B 1 184 ? -19.766 -17.328 -8.211 1 87.94 184 LYS B CA 1
ATOM 4261 C C . LYS B 1 184 ? -20.156 -15.875 -8.469 1 87.94 184 LYS B C 1
ATOM 4263 O O . LYS B 1 184 ? -19.656 -15.242 -9.398 1 87.94 184 LYS B O 1
ATOM 4268 N N . ASP B 1 185 ? -20.984 -15.328 -7.637 1 87.38 185 ASP B N 1
ATOM 4269 C CA . ASP B 1 185 ? -21.5 -13.977 -7.852 1 87.38 185 ASP B CA 1
ATOM 4270 C C . ASP B 1 185 ? -20.766 -12.969 -6.973 1 87.38 185 ASP B C 1
ATOM 4272 O O . ASP B 1 185 ? -21.094 -11.773 -7 1 87.38 185 ASP B O 1
ATOM 4276 N N . SER B 1 186 ? -19.812 -13.406 -6.277 1 90.06 186 SER B N 1
ATOM 4277 C CA . SER B 1 186 ? -19.078 -12.508 -5.395 1 90.06 186 SER B CA 1
ATOM 4278 C C . SER B 1 186 ? -18.031 -11.703 -6.172 1 90.06 186 SER B C 1
ATOM 4280 O O . SER B 1 186 ? -17.5 -12.164 -7.18 1 90.06 186 SER B O 1
ATOM 4282 N N . SER B 1 187 ? -17.781 -10.469 -5.75 1 89.06 187 SER B N 1
ATOM 4283 C CA . SER B 1 187 ? -16.734 -9.641 -6.332 1 89.06 187 SER B CA 1
ATOM 4284 C C . SER B 1 187 ? -15.352 -10.273 -6.148 1 89.06 187 SER B C 1
ATOM 4286 O O . SER B 1 187 ? -14.477 -10.125 -7.004 1 89.06 187 SER B O 1
ATOM 4288 N N . VAL B 1 188 ? -15.188 -11 -5.086 1 89.94 188 VAL B N 1
ATOM 4289 C CA . VAL B 1 188 ? -13.914 -11.656 -4.781 1 89.94 188 VAL B CA 1
ATOM 4290 C C . VAL B 1 188 ? -13.594 -12.688 -5.859 1 89.94 188 VAL B C 1
ATOM 4292 O O . VAL B 1 188 ? -12.477 -12.719 -6.383 1 89.94 188 VAL B O 1
ATOM 4295 N N . PHE B 1 189 ? -14.625 -13.469 -6.188 1 88.06 189 PHE B N 1
ATOM 4296 C CA . PHE B 1 189 ? -14.43 -14.492 -7.211 1 88.06 189 PHE B CA 1
ATOM 4297 C C . PHE B 1 189 ? -14.008 -13.859 -8.531 1 88.06 189 PHE B C 1
ATOM 4299 O O . PHE B 1 189 ? -13.07 -14.328 -9.18 1 88.06 189 PHE B O 1
ATOM 4306 N N . ALA B 1 190 ? -14.641 -12.828 -8.875 1 85.81 190 ALA B N 1
ATOM 4307 C CA . ALA B 1 190 ? -14.344 -12.133 -10.125 1 85.81 190 ALA B CA 1
ATOM 4308 C C . ALA B 1 190 ? -12.906 -11.625 -10.141 1 85.81 190 ALA B C 1
ATOM 4310 O O . ALA B 1 190 ? -12.188 -11.797 -11.125 1 85.81 190 ALA B O 1
ATOM 4311 N N . HIS B 1 191 ? -12.445 -11.086 -9.055 1 85.5 191 HIS B N 1
ATOM 4312 C CA . HIS B 1 191 ? -11.117 -10.484 -8.992 1 85.5 191 HIS B CA 1
ATOM 4313 C C . HIS B 1 191 ? -10.039 -11.547 -8.828 1 85.5 191 HIS B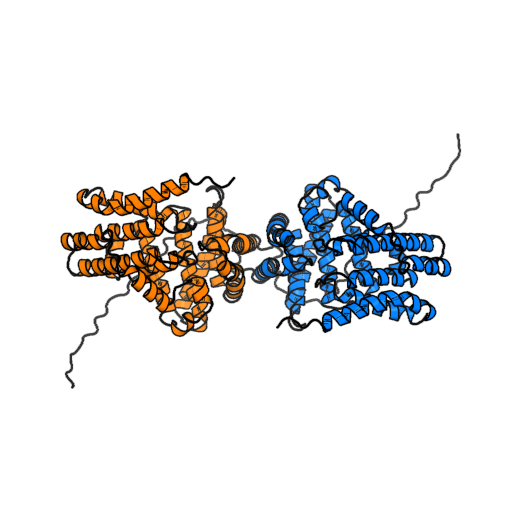 C 1
ATOM 4315 O O . HIS B 1 191 ? -8.906 -11.367 -9.281 1 85.5 191 HIS B O 1
ATOM 4321 N N . MET B 1 192 ? -10.414 -12.672 -8.227 1 86.75 192 MET B N 1
ATOM 4322 C CA . MET B 1 192 ? -9.445 -13.742 -8.016 1 86.75 192 MET B CA 1
ATOM 4323 C C . MET B 1 192 ? -9.18 -14.508 -9.305 1 86.75 192 MET B C 1
ATOM 4325 O O . MET B 1 192 ? -8.047 -14.898 -9.578 1 86.75 192 MET B O 1
ATOM 4329 N N . THR B 1 193 ? -10.172 -14.734 -10.086 1 82.56 193 THR B N 1
ATOM 4330 C CA . THR B 1 193 ? -10.047 -15.672 -11.188 1 82.56 193 THR B CA 1
ATOM 4331 C C . THR B 1 193 ? -10.031 -14.938 -12.531 1 82.56 193 THR B C 1
ATOM 4333 O O . THR B 1 193 ? -9.477 -15.445 -13.508 1 82.56 193 THR B O 1
ATOM 4336 N N . ASP B 1 194 ? -10.586 -13.766 -12.594 1 79.25 194 ASP B N 1
ATOM 4337 C CA . ASP B 1 194 ? -10.773 -13.109 -13.883 1 79.25 194 ASP B CA 1
ATOM 4338 C C . ASP B 1 194 ? -11.367 -14.07 -14.914 1 79.25 194 ASP B C 1
ATOM 4340 O O . ASP B 1 194 ? -10.938 -14.094 -16.062 1 79.25 194 ASP B O 1
ATOM 4344 N N . MET B 1 195 ? -12.125 -14.977 -14.43 1 76.38 195 MET B N 1
ATOM 4345 C CA . MET B 1 195 ? -12.672 -16 -15.305 1 76.38 195 MET B CA 1
ATOM 4346 C C . MET B 1 195 ? -13.656 -15.406 -16.297 1 76.38 195 MET B C 1
ATOM 4348 O O . MET B 1 195 ? -14.492 -14.586 -15.938 1 76.38 195 MET B O 1
ATOM 4352 N N . ALA B 1 196 ? -13.461 -15.797 -17.5 1 72.12 196 ALA B N 1
ATOM 4353 C CA . ALA B 1 196 ? -14.406 -15.391 -18.531 1 72.12 196 ALA B CA 1
ATOM 4354 C C . ALA B 1 196 ? -15.773 -16.047 -18.312 1 72.12 196 ALA B C 1
ATOM 4356 O O . ALA B 1 196 ? -15.852 -17.219 -17.969 1 72.12 196 ALA B O 1
ATOM 4357 N N . PRO B 1 197 ? -16.75 -15.234 -18.453 1 77.12 197 PRO B N 1
ATOM 4358 C CA . PRO B 1 197 ? -18.078 -15.852 -18.375 1 77.12 197 PRO B CA 1
ATOM 4359 C C . PRO B 1 197 ? -18.312 -16.875 -19.469 1 77.12 197 PRO B C 1
ATOM 4361 O O . PRO B 1 197 ? -17.609 -16.875 -20.484 1 77.12 197 PRO B O 1
ATOM 4364 N N . PRO B 1 198 ? -19.25 -17.75 -19.172 1 79.94 198 PRO B N 1
ATOM 4365 C CA . PRO B 1 198 ? -19.531 -18.797 -20.156 1 79.94 198 PRO B CA 1
ATOM 4366 C C . PRO B 1 198 ? -19.797 -18.25 -21.547 1 79.94 198 PRO B C 1
ATOM 4368 O O . PRO B 1 198 ? -19.375 -18.828 -22.547 1 79.94 198 PRO B O 1
ATOM 4371 N N . GLU B 1 199 ? -20.438 -17.141 -21.578 1 82 199 GLU B N 1
ATOM 4372 C CA . GLU B 1 199 ? -20.734 -16.531 -22.859 1 82 199 GLU B CA 1
ATOM 4373 C C . GLU B 1 199 ? -19.453 -16.141 -23.594 1 82 199 GLU B C 1
ATOM 4375 O O . GLU B 1 199 ? -19.359 -16.281 -24.812 1 82 199 GLU B O 1
ATOM 4380 N N . ALA B 1 200 ? -18.562 -15.742 -22.844 1 79.5 200 ALA B N 1
ATOM 4381 C CA . ALA B 1 200 ? -17.281 -15.359 -23.422 1 79.5 200 ALA B CA 1
ATOM 4382 C C . ALA B 1 200 ? -16.516 -16.578 -23.906 1 79.5 200 ALA B C 1
ATOM 4384 O O . ALA B 1 200 ? -15.867 -16.547 -24.953 1 79.5 200 ALA B O 1
ATOM 4385 N N . LEU B 1 201 ? -16.609 -17.641 -23.156 1 83.69 201 LEU B N 1
ATOM 4386 C CA . LE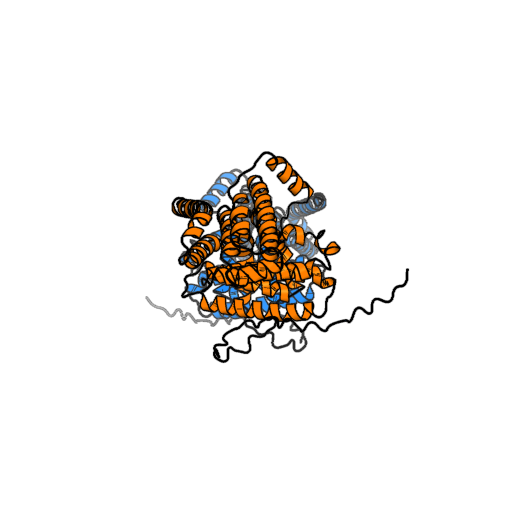U B 1 201 ? -15.961 -18.875 -23.547 1 83.69 201 LEU B CA 1
ATOM 4387 C C . LEU B 1 201 ? -16.594 -19.438 -24.828 1 83.69 201 LEU B C 1
ATOM 4389 O O . LEU B 1 201 ? -15.883 -19.922 -25.719 1 83.69 201 LEU B O 1
ATOM 4393 N N . ASP B 1 202 ? -17.875 -19.297 -24.859 1 84.31 202 ASP B N 1
ATOM 4394 C CA . ASP B 1 202 ? -18.578 -19.719 -26.078 1 84.31 202 ASP B CA 1
ATOM 4395 C C . ASP B 1 202 ? -18.125 -18.906 -27.281 1 84.31 202 ASP B C 1
ATOM 4397 O O . ASP B 1 202 ? -18 -19.438 -28.391 1 84.31 202 ASP B O 1
ATOM 4401 N N . ALA B 1 203 ? -17.984 -17.688 -27.047 1 81.69 203 ALA B N 1
ATOM 4402 C CA . ALA B 1 203 ? -17.516 -16.812 -28.125 1 81.69 203 ALA B CA 1
ATOM 4403 C C . ALA B 1 203 ? -16.125 -17.234 -28.609 1 81.69 203 ALA B C 1
ATOM 4405 O O . ALA B 1 203 ? -15.852 -17.203 -29.812 1 81.69 203 ALA B O 1
ATOM 4406 N N . LEU B 1 204 ? -15.305 -17.625 -27.734 1 82.5 204 LEU B N 1
ATOM 4407 C CA . LEU B 1 204 ? -13.977 -18.094 -28.109 1 82.5 204 LEU B CA 1
ATOM 4408 C C . LEU B 1 204 ? -14.062 -19.375 -28.922 1 82.5 204 LEU B C 1
ATOM 4410 O O . LEU B 1 204 ? -13.32 -19.562 -29.891 1 82.5 204 LEU B O 1
ATOM 4414 N N . ASP B 1 205 ? -14.977 -20.172 -28.516 1 85.38 205 ASP B N 1
ATOM 4415 C CA . ASP B 1 205 ? -15.18 -21.422 -29.25 1 85.38 205 ASP B CA 1
ATOM 4416 C C . ASP B 1 205 ? -15.617 -21.141 -30.688 1 85.38 205 ASP B C 1
ATOM 4418 O O . ASP B 1 205 ? -15.18 -21.828 -31.625 1 85.38 205 ASP B O 1
ATOM 4422 N N . THR B 1 206 ? -16.453 -20.172 -30.797 1 84.06 206 THR B N 1
ATOM 4423 C CA . THR B 1 206 ? -16.938 -19.781 -32.125 1 84.06 206 THR B CA 1
ATOM 4424 C C . THR B 1 206 ? -15.805 -19.234 -33 1 84.06 206 THR B C 1
ATOM 4426 O O . THR B 1 206 ? -15.711 -19.562 -34.156 1 84.06 206 THR B O 1
ATOM 4429 N N . LEU B 1 207 ? -15.023 -18.469 -32.438 1 83.5 207 LEU B N 1
ATOM 4430 C CA . LEU B 1 207 ? -13.898 -17.891 -33.156 1 83.5 207 LEU B CA 1
ATOM 4431 C C . LEU B 1 207 ? -12.93 -18.984 -33.594 1 83.5 207 LEU B C 1
ATOM 4433 O O . LEU B 1 207 ? -12.328 -18.875 -34.688 1 83.5 207 LEU B O 1
ATOM 4437 N N . ALA B 1 208 ? -12.844 -20.031 -32.781 1 83.56 208 ALA B N 1
ATOM 4438 C CA . ALA B 1 208 ? -11.859 -21.078 -33.031 1 83.56 208 ALA B CA 1
ATOM 4439 C C . ALA B 1 208 ? -12.453 -22.203 -33.906 1 83.56 208 ALA B C 1
ATOM 4441 O O . ALA B 1 208 ? -11.766 -23.172 -34.219 1 83.56 208 ALA B O 1
ATOM 4442 N N . ARG B 1 209 ? -13.648 -22.109 -34.281 1 82.25 209 ARG B N 1
ATOM 4443 C CA . ARG B 1 209 ? -14.406 -23.203 -34.875 1 82.25 209 ARG B CA 1
ATOM 4444 C C . ARG B 1 209 ? -13.742 -23.688 -36.156 1 82.25 209 ARG B C 1
ATOM 4446 O O . ARG B 1 209 ? -13.742 -24.891 -36.438 1 82.25 209 ARG B O 1
ATOM 4453 N N . GLU B 1 210 ? -13.109 -22.766 -36.781 1 83.44 210 GLU B N 1
ATOM 4454 C CA . GLU B 1 210 ? -12.57 -23.141 -38.094 1 83.44 210 GLU B CA 1
ATOM 4455 C C . GLU B 1 210 ? -11.125 -23.625 -37.969 1 83.44 210 GLU B C 1
ATOM 4457 O O . GLU B 1 210 ? -10.562 -24.156 -38.906 1 83.44 210 GLU B O 1
ATOM 4462 N N . GLU B 1 211 ? -10.578 -23.484 -36.844 1 85 211 GLU B N 1
ATOM 4463 C CA . GLU B 1 211 ? -9.203 -23.922 -36.656 1 85 211 GLU B CA 1
ATOM 4464 C C . GLU B 1 211 ? -9.141 -25.375 -36.219 1 85 211 GLU B C 1
ATOM 4466 O O . GLU B 1 211 ? -9.984 -25.844 -35.438 1 85 211 GLU B O 1
ATOM 4471 N N . ASN B 1 212 ? -8.195 -26.078 -36.906 1 82.19 212 ASN B N 1
ATOM 4472 C CA . ASN B 1 212 ? -8.047 -27.484 -36.531 1 82.19 212 ASN B CA 1
ATOM 4473 C C . ASN B 1 212 ? -6.578 -27.875 -36.406 1 82.19 212 ASN B C 1
ATOM 4475 O O . ASN B 1 212 ? -6.133 -28.797 -37.094 1 82.19 212 ASN B O 1
ATOM 4479 N N . PRO B 1 213 ? -5.906 -27.203 -35.531 1 86.19 213 PRO B N 1
ATOM 4480 C CA . PRO B 1 213 ? -4.516 -27.625 -35.344 1 86.19 213 PRO B CA 1
ATOM 4481 C C . PRO B 1 213 ? -4.395 -29.031 -34.781 1 86.19 213 PRO B C 1
ATOM 4483 O O . PRO B 1 213 ? -5.215 -29.453 -33.938 1 86.19 213 PRO B O 1
ATOM 4486 N N . GLN B 1 214 ? -3.371 -29.703 -35.25 1 89.25 214 GLN B N 1
ATOM 4487 C CA . GLN B 1 214 ? -3.305 -31.141 -34.938 1 89.25 214 GLN B CA 1
ATOM 4488 C C . GLN B 1 214 ? -2.271 -31.438 -33.875 1 89.25 214 GLN B C 1
ATOM 4490 O O . GLN B 1 214 ? -2.186 -32.562 -33.375 1 89.25 214 GLN B O 1
ATOM 4495 N N . GLU B 1 215 ? -1.546 -30.453 -33.438 1 93.12 215 GLU B N 1
ATOM 4496 C CA . GLU B 1 215 ? -0.404 -30.672 -32.562 1 93.12 215 GLU B CA 1
ATOM 4497 C C . GLU B 1 215 ? -0.825 -31.391 -31.281 1 93.12 215 GLU B C 1
ATOM 4499 O O . GLU B 1 215 ? -0.109 -32.25 -30.781 1 93.12 215 GLU B O 1
ATOM 4504 N N . ILE B 1 216 ? -1.994 -31.062 -30.781 1 96.06 216 ILE B N 1
ATOM 4505 C CA . ILE B 1 216 ? -2.465 -31.656 -29.531 1 96.06 216 ILE B CA 1
ATOM 4506 C C . ILE B 1 216 ? -3.342 -32.875 -29.828 1 96.06 216 ILE B C 1
ATOM 4508 O O . ILE B 1 216 ? -3.189 -33.906 -29.219 1 96.06 216 ILE B O 1
ATOM 4512 N N . LEU B 1 217 ? -4.168 -32.844 -30.844 1 95.62 217 LEU B N 1
ATOM 4513 C CA . LEU B 1 217 ? -5.113 -33.906 -31.156 1 95.62 217 LEU B CA 1
ATOM 4514 C C . LEU B 1 217 ? -4.379 -35.188 -31.594 1 95.62 217 LEU B C 1
ATOM 4516 O O . LEU B 1 217 ? -4.867 -36.281 -31.359 1 95.62 217 LEU B O 1
ATOM 4520 N N . ARG B 1 218 ? -3.242 -35 -32.156 1 95.94 218 ARG B N 1
ATOM 4521 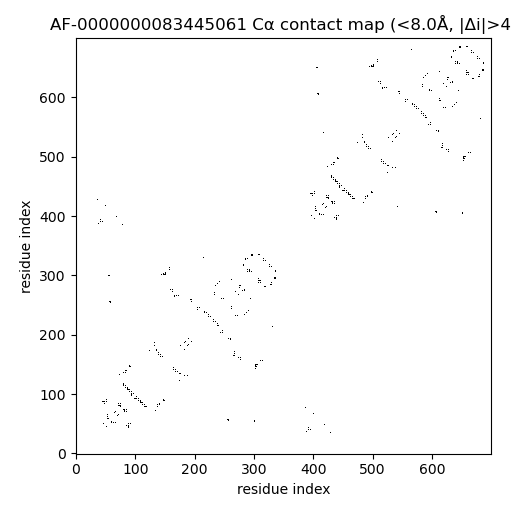C CA . ARG B 1 218 ? -2.482 -36.156 -32.656 1 95.94 218 ARG B CA 1
ATOM 4522 C C . ARG B 1 218 ? -2.082 -37.062 -31.5 1 95.94 218 ARG B C 1
ATOM 4524 O O . ARG B 1 218 ? -1.772 -38.25 -31.703 1 95.94 218 ARG B O 1
ATOM 4531 N N . LEU B 1 219 ? -2.059 -36.594 -30.266 1 97.56 219 LEU B N 1
ATOM 4532 C CA . LEU B 1 219 ? -1.691 -37.375 -29.094 1 97.56 219 LEU B CA 1
ATOM 4533 C C . LEU B 1 219 ? -2.662 -38.531 -28.875 1 97.56 219 LEU B C 1
ATOM 4535 O O . LEU B 1 219 ? -2.348 -39.5 -28.172 1 97.56 219 LEU B O 1
ATOM 4539 N N . LYS B 1 220 ? -3.793 -38.438 -29.469 1 96.25 220 LYS B N 1
ATOM 4540 C CA . LYS B 1 220 ? -4.762 -39.531 -29.375 1 96.25 220 LYS B CA 1
ATOM 4541 C C . LYS B 1 220 ? -4.195 -40.812 -29.953 1 96.25 220 LYS B C 1
ATOM 4543 O O . LYS B 1 220 ? -4.512 -41.906 -29.484 1 96.25 220 LYS B O 1
ATOM 4548 N N . GLU B 1 221 ? -3.383 -40.656 -30.969 1 95.75 221 GLU B N 1
ATOM 4549 C CA . GLU B 1 221 ? -2.709 -41.812 -31.547 1 95.75 221 GLU B CA 1
ATOM 4550 C C . GLU B 1 221 ? -1.835 -42.531 -30.516 1 95.75 221 GLU B C 1
ATOM 4552 O O . GLU B 1 221 ? -1.781 -43.75 -30.484 1 95.75 221 GLU B O 1
ATOM 4557 N N . LEU B 1 222 ? -1.177 -41.781 -29.797 1 94.38 222 LEU B N 1
ATOM 4558 C CA . LEU B 1 222 ? -0.303 -42.281 -28.75 1 94.38 222 LEU B CA 1
ATOM 4559 C C . LEU B 1 222 ? -1.104 -43.062 -27.719 1 94.38 222 LEU B C 1
ATOM 4561 O O . LEU B 1 222 ? -0.673 -44.125 -27.25 1 94.38 222 LEU B O 1
ATOM 4565 N N . THR B 1 223 ? -2.273 -42.562 -27.344 1 94.12 223 THR B N 1
ATOM 4566 C CA . THR B 1 223 ? -3.125 -43.188 -26.344 1 94.12 223 THR B CA 1
ATOM 4567 C C . THR B 1 223 ? -3.621 -44.562 -26.859 1 94.12 223 THR B C 1
ATOM 4569 O O . THR B 1 223 ? -3.686 -45.531 -26.109 1 94.12 223 THR B O 1
ATOM 4572 N N . GLU B 1 224 ? -3.959 -44.625 -28.125 1 91.5 224 GLU B N 1
ATOM 4573 C CA . GLU B 1 224 ? -4.438 -45.844 -28.75 1 91.5 224 GLU B CA 1
ATOM 4574 C C . GLU B 1 224 ? -3.34 -46.906 -28.766 1 91.5 224 GLU B C 1
ATOM 4576 O O . GLU B 1 224 ? -3.613 -48.094 -28.594 1 91.5 224 GLU B O 1
ATOM 4581 N N . LEU B 1 225 ? -2.17 -46.5 -28.875 1 89.06 225 LEU B N 1
ATOM 4582 C CA . LEU B 1 225 ? -1.032 -47.406 -29.062 1 89.06 225 LEU B CA 1
ATOM 4583 C C . LEU B 1 225 ? -0.572 -47.969 -27.719 1 89.06 225 LEU B C 1
ATOM 4585 O O . LEU B 1 225 ? -0.172 -49.125 -27.641 1 89.06 225 LEU B O 1
ATOM 4589 N N . LEU B 1 226 ? -0.701 -47.188 -26.656 1 91.31 226 LEU B N 1
ATOM 4590 C CA . LEU B 1 226 ? 0.08 -47.531 -25.484 1 91.31 226 LEU B CA 1
ATOM 4591 C C . LEU B 1 226 ? -0.831 -47.844 -24.297 1 91.31 226 LEU B C 1
ATOM 4593 O O . LEU B 1 226 ? -0.402 -48.438 -23.312 1 91.31 226 LEU B O 1
ATOM 4597 N N . LEU B 1 227 ? -2.113 -47.438 -24.391 1 93.06 227 LEU B N 1
ATOM 4598 C CA . LEU B 1 227 ? -2.908 -47.469 -23.172 1 93.06 227 LEU B CA 1
ATOM 4599 C C . LEU B 1 227 ? -4.062 -48.469 -23.297 1 93.06 227 LEU B C 1
ATOM 4601 O O . LEU B 1 227 ? -4.551 -48.719 -24.391 1 93.06 227 LEU B O 1
ATOM 4605 N N . ASP B 1 228 ? -4.426 -49 -22.047 1 92.44 228 ASP B N 1
ATOM 4606 C CA . ASP B 1 228 ? -5.633 -49.812 -22 1 92.44 228 ASP B CA 1
ATOM 4607 C C . ASP B 1 228 ? -6.887 -48.938 -22.031 1 92.44 228 ASP B C 1
ATOM 4609 O O . ASP B 1 228 ? -6.797 -47.719 -22.062 1 92.44 228 ASP B O 1
ATOM 4613 N N . SER B 1 229 ? -8.023 -49.562 -22.016 1 90.38 229 SER B N 1
ATOM 4614 C CA . SER B 1 229 ? -9.297 -48.906 -22.297 1 90.38 229 SER B CA 1
ATOM 4615 C C . SER B 1 229 ? -9.57 -47.781 -21.297 1 90.38 229 SER B C 1
ATOM 4617 O O . SER B 1 229 ? -9.867 -46.656 -21.672 1 90.38 229 SER B O 1
ATOM 4619 N N . GLN B 1 230 ? -9.492 -48.031 -20 1 92.62 230 GLN B N 1
ATOM 4620 C CA . GLN B 1 230 ? -9.805 -47.031 -18.984 1 92.62 230 GLN B CA 1
ATOM 4621 C C . GLN B 1 230 ? -8.805 -45.875 -19.031 1 92.62 230 GLN B C 1
ATOM 4623 O O . GLN B 1 230 ? -9.195 -44.719 -18.953 1 92.62 230 GLN B O 1
ATOM 4628 N N . ASP B 1 231 ? -7.535 -46.25 -19.141 1 96.5 231 ASP B N 1
ATOM 4629 C CA . ASP B 1 231 ? -6.48 -45.25 -19.219 1 96.5 231 ASP B CA 1
ATOM 4630 C C . ASP B 1 231 ? -6.613 -44.438 -20.5 1 96.5 231 ASP B C 1
ATOM 4632 O O . ASP B 1 231 ? -6.41 -43.219 -20.5 1 96.5 231 ASP B O 1
ATOM 4636 N N . LYS B 1 232 ? -7.004 -45.125 -21.531 1 96.69 232 LYS B N 1
ATOM 4637 C CA . LYS B 1 232 ? -7.191 -44.469 -22.828 1 96.69 232 LYS B CA 1
ATOM 4638 C C . LYS B 1 232 ? -8.305 -43.438 -22.766 1 96.69 232 LYS B C 1
ATOM 4640 O O . LYS B 1 232 ? -8.172 -42.344 -23.297 1 96.69 232 LYS B O 1
ATOM 4645 N N . GLU B 1 233 ? -9.383 -43.781 -22.156 1 96.62 233 GLU B N 1
ATOM 4646 C CA . GLU B 1 233 ? -10.516 -42.844 -22.047 1 96.62 233 GLU B CA 1
ATOM 4647 C C . GLU B 1 233 ? -10.133 -41.594 -21.25 1 96.62 233 GLU B C 1
ATOM 4649 O O . GLU B 1 233 ? -10.453 -40.469 -21.656 1 96.62 233 GLU B O 1
ATOM 4654 N N . ALA B 1 234 ? -9.492 -41.812 -20.125 1 97.62 234 ALA B N 1
ATOM 4655 C CA . ALA B 1 234 ? -9.055 -40.688 -19.281 1 97.62 234 ALA B CA 1
ATOM 4656 C C . ALA B 1 234 ? -8.125 -39.75 -20.047 1 97.62 234 ALA B C 1
ATOM 4658 O O . ALA B 1 234 ? -8.289 -38.531 -20 1 97.62 234 ALA B O 1
ATOM 4659 N N . CYS B 1 235 ? -7.148 -40.281 -20.781 1 98.25 235 CYS B N 1
ATOM 4660 C CA . CYS B 1 235 ? -6.164 -39.5 -21.516 1 98.25 235 CYS B CA 1
ATOM 4661 C C . CYS B 1 235 ? -6.797 -38.844 -22.734 1 98.25 235 CYS B C 1
ATOM 4663 O O . CYS B 1 235 ? -6.488 -37.688 -23.062 1 98.25 235 CYS B O 1
ATOM 4665 N N . SER B 1 236 ? -7.688 -39.625 -23.375 1 97.62 236 SER B N 1
ATOM 4666 C CA . SER B 1 236 ? -8.367 -39.062 -24.547 1 97.62 236 SER B CA 1
ATOM 4667 C C . SER B 1 236 ? -9.211 -37.844 -24.172 1 97.62 236 SER B C 1
ATOM 4669 O O . SER B 1 236 ? -9.203 -36.844 -24.875 1 97.62 236 SER B O 1
ATOM 4671 N N . THR B 1 237 ? -9.922 -37.938 -23.109 1 97.69 237 THR B N 1
ATOM 4672 C CA . THR B 1 237 ? -10.719 -36.844 -22.625 1 97.69 237 THR B CA 1
ATOM 4673 C C . THR B 1 237 ? -9.828 -35.656 -22.266 1 97.69 237 THR B C 1
ATOM 4675 O O . THR B 1 237 ? -10.156 -34.5 -22.578 1 97.69 237 THR B O 1
ATOM 4678 N N . ALA B 1 238 ? -8.727 -35.875 -21.578 1 98.5 238 ALA B N 1
ATOM 4679 C CA . ALA B 1 238 ? -7.77 -34.844 -21.203 1 98.5 238 ALA B CA 1
ATOM 4680 C C . ALA B 1 238 ? -7.227 -34.125 -22.438 1 98.5 238 ALA B C 1
ATOM 4682 O O . ALA B 1 238 ? -7.066 -32.906 -22.438 1 98.5 238 ALA B O 1
ATOM 4683 N N . ILE B 1 239 ? -6.926 -34.906 -23.484 1 98.31 239 ILE B N 1
ATOM 4684 C CA . ILE B 1 239 ? -6.402 -34.344 -24.734 1 98.31 239 ILE B CA 1
ATOM 4685 C C . ILE B 1 239 ? -7.445 -33.438 -25.391 1 98.31 239 ILE B C 1
ATOM 4687 O O . ILE B 1 239 ? -7.125 -32.344 -25.844 1 98.31 239 ILE B O 1
ATOM 4691 N N . ASP B 1 240 ? -8.695 -33.906 -25.438 1 96.56 240 ASP B N 1
ATOM 4692 C CA . ASP B 1 240 ? -9.773 -33.094 -26 1 96.56 240 ASP B CA 1
ATOM 4693 C C . ASP B 1 240 ? -9.914 -31.766 -25.266 1 96.56 240 ASP B C 1
ATOM 4695 O O . ASP B 1 240 ? -10.031 -30.719 -25.906 1 96.56 240 ASP B O 1
ATOM 4699 N N . GLU B 1 241 ? -9.914 -31.844 -23.953 1 96.94 241 GLU B N 1
ATOM 4700 C CA . GLU B 1 241 ? -10.055 -30.641 -23.141 1 96.94 241 GLU B CA 1
ATOM 4701 C C . GLU B 1 241 ? -8.867 -29.703 -23.344 1 96.94 241 GLU B C 1
ATOM 4703 O O . GLU B 1 241 ? -9.031 -28.484 -23.359 1 96.94 241 GLU B O 1
ATOM 4708 N N . LEU B 1 242 ? -7.668 -30.266 -23.422 1 98 242 LEU B N 1
ATOM 4709 C CA . LEU B 1 242 ? -6.473 -29.453 -23.641 1 98 242 LEU B CA 1
ATOM 4710 C C . LEU B 1 242 ? -6.535 -28.75 -24.984 1 98 242 LEU B C 1
ATOM 4712 O O . LEU B 1 242 ? -6.129 -27.594 -25.109 1 98 242 LEU B O 1
ATOM 4716 N N . HIS B 1 243 ? -7.02 -29.516 -25.969 1 96.19 243 HIS B N 1
ATOM 4717 C CA . HIS B 1 243 ? -7.16 -28.953 -27.312 1 96.19 243 HIS B CA 1
ATOM 4718 C C . HIS B 1 243 ? -8.125 -27.766 -27.297 1 96.19 243 HIS B C 1
ATOM 4720 O O . HIS B 1 243 ? -7.828 -26.719 -27.891 1 96.19 243 HIS B O 1
ATOM 4726 N N . VAL B 1 244 ? -9.242 -27.906 -26.672 1 93.5 244 VAL B N 1
ATOM 4727 C CA . VAL B 1 244 ? -10.227 -26.828 -26.562 1 93.5 244 VAL B CA 1
ATOM 4728 C C . VAL B 1 244 ? -9.609 -25.625 -25.844 1 93.5 244 VAL B C 1
ATOM 4730 O O . VAL B 1 244 ? -9.797 -24.484 -26.266 1 93.5 244 VAL B O 1
ATOM 4733 N N . THR B 1 245 ? -8.914 -25.906 -24.766 1 94.69 245 THR B N 1
ATOM 4734 C CA . THR B 1 245 ? -8.25 -24.859 -24 1 94.69 245 THR B CA 1
ATOM 4735 C C . THR B 1 245 ? -7.246 -24.109 -24.859 1 94.69 245 THR B C 1
ATOM 4737 O O . THR B 1 245 ? -7.16 -22.875 -24.812 1 94.69 245 THR B O 1
ATOM 4740 N N . TRP B 1 246 ? -6.492 -24.859 -25.656 1 95.12 246 TRP B N 1
ATOM 4741 C CA . TRP B 1 246 ? -5.504 -24.281 -26.547 1 95.12 246 TRP B CA 1
ATOM 4742 C C . TRP B 1 246 ? -6.164 -23.359 -27.562 1 95.12 246 TRP B C 1
ATOM 4744 O O . TRP B 1 246 ? -5.676 -22.25 -27.828 1 95.12 246 TRP B O 1
ATOM 4754 N N . LEU B 1 247 ? -7.254 -23.781 -28.109 1 93.31 247 LEU B N 1
ATOM 4755 C CA . LEU B 1 247 ? -7.973 -22.984 -29.094 1 93.31 247 LEU B CA 1
ATOM 4756 C C . LEU B 1 247 ? -8.484 -21.688 -28.469 1 93.31 247 LEU B C 1
ATOM 4758 O O . LEU B 1 247 ? -8.359 -20.609 -29.078 1 93.31 247 LEU B O 1
ATOM 4762 N N . ARG B 1 248 ? -9.008 -21.812 -27.312 1 92.06 248 ARG B N 1
ATOM 4763 C CA . ARG B 1 248 ? -9.477 -20.625 -26.609 1 92.06 248 ARG B CA 1
ATOM 4764 C C . ARG B 1 248 ? -8.328 -19.672 -26.297 1 92.06 248 ARG B C 1
ATOM 4766 O O . ARG B 1 248 ? -8.461 -18.453 -26.438 1 92.06 248 ARG B O 1
ATOM 4773 N N . PHE B 1 249 ? -7.266 -20.266 -25.891 1 93.19 249 PHE B N 1
ATOM 4774 C CA . PHE B 1 249 ? -6.066 -19.516 -25.516 1 93.19 249 PHE B CA 1
ATOM 4775 C C . PHE B 1 249 ? -5.574 -18.656 -26.672 1 93.19 249 PHE B C 1
ATOM 4777 O O . PHE B 1 249 ? -5.156 -17.516 -26.469 1 93.19 249 PHE B O 1
ATOM 4784 N N . ARG B 1 250 ? -5.668 -19.125 -27.812 1 91.12 250 ARG B N 1
ATOM 4785 C CA . ARG B 1 250 ? -5.172 -18.438 -29 1 91.12 250 ARG B CA 1
ATOM 4786 C C . ARG B 1 250 ? -5.992 -17.188 -29.281 1 91.12 250 ARG B C 1
ATOM 4788 O O . ARG B 1 250 ? -5.516 -16.266 -29.953 1 91.12 250 ARG B O 1
ATOM 4795 N N . HIS B 1 251 ? -7.184 -17.109 -28.75 1 90.12 251 HIS B N 1
ATOM 4796 C CA . HIS B 1 251 ? -8.07 -16 -29.078 1 90.12 251 HIS B CA 1
ATOM 4797 C C . HIS B 1 251 ? -8.406 -15.172 -27.844 1 90.12 251 HIS B C 1
ATOM 4799 O O . HIS B 1 251 ? -9.25 -14.266 -27.906 1 90.12 251 HIS B O 1
ATOM 4805 N N . ILE B 1 252 ? -7.762 -15.461 -26.797 1 88.25 252 ILE B N 1
ATOM 4806 C CA . ILE B 1 252 ? -8.062 -14.742 -25.562 1 88.25 252 ILE B CA 1
ATOM 4807 C C . ILE B 1 252 ? -7.578 -13.305 -25.672 1 88.25 252 ILE B C 1
ATOM 4809 O O . ILE B 1 252 ? -6.523 -13.039 -26.25 1 88.25 252 ILE B O 1
ATOM 4813 N N . SER B 1 253 ? -8.367 -12.391 -25.141 1 85.56 253 SER B N 1
ATOM 4814 C CA . SER B 1 253 ? -7.996 -10.977 -25.156 1 85.56 253 SER B CA 1
ATOM 4815 C C . SER B 1 253 ? -6.742 -10.727 -24.328 1 85.56 253 SER B C 1
ATOM 4817 O O . SER B 1 253 ? -6.566 -11.32 -23.266 1 85.56 253 SER B O 1
ATOM 4819 N N . PRO B 1 254 ? -5.906 -9.797 -24.797 1 81.62 254 PRO B N 1
ATOM 4820 C CA . PRO B 1 254 ? -4.68 -9.469 -24.062 1 81.62 254 PRO B CA 1
ATOM 4821 C C . PRO B 1 254 ? -4.953 -8.867 -22.688 1 81.62 254 PRO B C 1
ATOM 4823 O O . PRO B 1 254 ? -4.066 -8.852 -21.828 1 81.62 254 PRO B O 1
ATOM 4826 N N . ASP B 1 255 ? -6.129 -8.406 -22.469 1 81.25 255 ASP B N 1
ATOM 4827 C CA . ASP B 1 255 ? -6.469 -7.777 -21.203 1 81.25 255 ASP B CA 1
ATOM 4828 C C . ASP B 1 255 ? -6.867 -8.828 -20.156 1 81.25 255 ASP B C 1
ATOM 4830 O O . ASP B 1 255 ? -6.996 -8.516 -18.969 1 81.25 255 ASP B O 1
ATOM 4834 N N . ARG B 1 256 ? -6.941 -10.062 -20.641 1 84.19 256 ARG B N 1
ATOM 4835 C CA . ARG B 1 256 ? -7.379 -11.125 -19.75 1 84.19 256 ARG B CA 1
ATOM 4836 C C . ARG B 1 256 ? -6.188 -11.906 -19.188 1 84.19 256 ARG B C 1
ATOM 4838 O O . ARG B 1 256 ? -5.098 -11.867 -19.766 1 84.19 256 ARG B O 1
ATOM 4845 N N . ASP B 1 257 ? -6.422 -12.492 -18.031 1 88.5 257 ASP B N 1
ATOM 4846 C CA . ASP B 1 257 ? -5.422 -13.359 -17.406 1 88.5 257 ASP B CA 1
ATOM 4847 C C . ASP B 1 257 ? -5.43 -14.75 -18.047 1 88.5 257 ASP B C 1
ATOM 4849 O O . ASP B 1 257 ? -6.324 -15.555 -17.781 1 88.5 257 ASP B O 1
ATOM 4853 N N . GLU B 1 258 ? -4.445 -15.086 -18.797 1 91.12 258 GLU B N 1
ATOM 4854 C CA . GLU B 1 258 ? -4.352 -16.344 -19.531 1 91.12 258 GLU B CA 1
ATOM 4855 C C . GLU B 1 258 ? -4.234 -17.531 -18.578 1 91.12 258 GLU B C 1
ATOM 4857 O O . GLU B 1 258 ? -4.68 -18.625 -18.891 1 91.12 258 GLU B O 1
ATOM 4862 N N . TYR B 1 259 ? -3.68 -17.312 -17.438 1 92.56 259 TYR B N 1
ATOM 4863 C CA . TYR B 1 259 ? -3.449 -18.406 -16.484 1 92.56 259 TYR B CA 1
ATOM 4864 C C . TYR B 1 259 ? -4.77 -18.953 -15.953 1 92.56 259 TYR B C 1
ATOM 4866 O O . TYR B 1 259 ? -4.902 -20.156 -15.734 1 92.56 259 TYR B O 1
ATOM 4874 N N . SER B 1 260 ? -5.715 -18.062 -15.781 1 89.94 260 SER B N 1
ATOM 4875 C CA . SER B 1 260 ? -7.031 -18.5 -15.328 1 89.94 260 SER B CA 1
ATOM 4876 C C . SER B 1 260 ? -7.648 -19.484 -16.297 1 89.94 260 SER B C 1
ATOM 4878 O O . SER B 1 260 ? -8.273 -20.469 -15.883 1 89.94 260 SER B O 1
ATOM 4880 N N . LEU B 1 261 ? -7.492 -19.203 -17.547 1 91.69 261 LEU B N 1
ATOM 4881 C CA . LEU B 1 261 ? -8.008 -20.109 -18.578 1 91.69 261 LEU B CA 1
ATOM 4882 C C . LEU B 1 261 ? -7.234 -21.406 -18.594 1 91.69 261 LEU B C 1
ATOM 4884 O O . LEU B 1 261 ? -7.828 -22.5 -18.641 1 91.69 261 LEU B O 1
ATOM 4888 N N . LEU B 1 262 ? -5.938 -21.359 -18.547 1 95.5 262 LEU B N 1
ATOM 4889 C CA . LEU B 1 262 ? -5.094 -22.547 -18.688 1 95.5 262 LEU B CA 1
ATOM 4890 C C . LEU B 1 262 ? -5.281 -23.484 -17.5 1 95.5 262 LEU B C 1
ATOM 4892 O O . LEU B 1 262 ? -5.277 -24.703 -17.672 1 95.5 262 LEU B O 1
ATOM 4896 N N . PHE B 1 263 ? -5.543 -22.938 -16.328 1 94.88 263 PHE B N 1
ATOM 4897 C CA . PHE B 1 263 ? -5.641 -23.781 -15.141 1 94.88 263 PHE B CA 1
ATOM 4898 C C . PHE B 1 263 ? -7.016 -24.422 -15.047 1 94.88 263 PHE B C 1
ATOM 4900 O O . PHE B 1 263 ? -7.254 -25.266 -14.172 1 94.88 263 PHE B O 1
ATOM 4907 N N . LEU B 1 264 ? -7.883 -24.125 -15.969 1 92.5 264 LEU B N 1
ATOM 4908 C CA . LEU B 1 264 ? -9.133 -24.859 -16.078 1 92.5 264 LEU B CA 1
ATOM 4909 C C . LEU B 1 264 ? -8.883 -26.297 -16.5 1 92.5 264 LEU B C 1
ATOM 4911 O O . LEU B 1 264 ? -9.602 -27.203 -16.094 1 92.5 264 LEU B O 1
ATOM 4915 N N . TRP B 1 265 ? -7.891 -26.4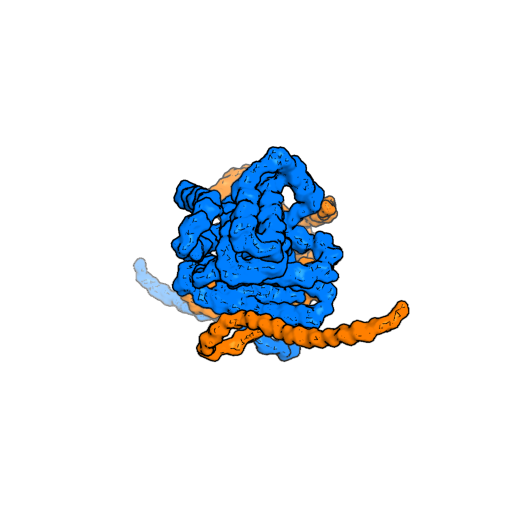38 -17.25 1 96.75 265 TRP B N 1
ATOM 4916 C CA . TRP B 1 265 ? -7.602 -27.766 -17.781 1 96.75 265 TRP B CA 1
ATOM 4917 C C . TRP B 1 265 ? -7.281 -28.75 -16.656 1 96.75 265 TRP B C 1
ATOM 4919 O O . TRP B 1 265 ? -7.961 -29.766 -16.5 1 96.75 265 TRP B O 1
ATOM 4929 N N . PRO B 1 266 ? -6.238 -28.469 -15.805 1 97.25 266 PRO B N 1
ATOM 4930 C CA . PRO B 1 266 ? -5.988 -29.422 -14.719 1 97.25 266 PRO B CA 1
ATOM 4931 C C . PRO B 1 266 ? -7.18 -29.562 -13.773 1 97.25 266 PRO B C 1
ATOM 4933 O O . PRO B 1 266 ? -7.359 -30.609 -13.156 1 97.25 266 PRO B O 1
ATOM 4936 N N . ALA B 1 267 ? -7.992 -28.531 -13.695 1 93.69 267 ALA B N 1
ATOM 4937 C CA . ALA B 1 267 ? -9.172 -28.609 -12.836 1 93.69 267 ALA B CA 1
ATOM 4938 C C . ALA B 1 267 ? -10.188 -29.609 -13.375 1 93.69 267 ALA B C 1
ATOM 4940 O O . ALA B 1 267 ? -11.023 -30.109 -12.625 1 93.69 267 ALA B O 1
ATOM 4941 N N . ARG B 1 268 ? -10.133 -29.953 -14.633 1 94.38 268 ARG B N 1
ATOM 4942 C CA . ARG B 1 268 ? -11.141 -30.797 -15.281 1 94.38 268 ARG B CA 1
ATOM 4943 C C . ARG B 1 268 ? -10.609 -32.188 -15.516 1 94.38 268 ARG B C 1
ATOM 4945 O O . ARG B 1 268 ? -11.32 -33.062 -16.047 1 94.38 268 ARG B O 1
ATOM 4952 N N . LEU B 1 269 ? -9.453 -32.5 -15.133 1 97.31 269 LEU B N 1
ATOM 4953 C CA . LEU B 1 269 ? -8.844 -33.812 -15.32 1 97.31 269 LEU B CA 1
ATOM 4954 C C . LEU B 1 269 ? -9.539 -34.875 -14.461 1 97.31 269 LEU B C 1
ATOM 4956 O O . LEU B 1 269 ? -10.023 -34.562 -13.367 1 97.31 269 LEU B O 1
ATOM 4960 N N . SER B 1 270 ? -9.586 -36.094 -14.984 1 96.75 270 SER B N 1
ATOM 4961 C CA . SER B 1 270 ? -10.188 -37.219 -14.25 1 96.75 270 SER B CA 1
ATOM 4962 C C . SER B 1 270 ? -9.25 -37.75 -13.172 1 96.75 270 SER B C 1
ATOM 4964 O O . SER B 1 270 ? -8.039 -37.531 -13.242 1 96.75 270 SER B O 1
ATOM 4966 N N . ASN B 1 271 ? -9.812 -38.469 -12.164 1 96.38 271 ASN B N 1
ATOM 4967 C CA . ASN B 1 271 ? -9.016 -39.094 -11.125 1 96.38 271 ASN B CA 1
ATOM 4968 C C . ASN B 1 271 ? -8.031 -40.125 -11.703 1 96.38 271 ASN B C 1
ATOM 4970 O O . ASN B 1 271 ? -6.906 -40.25 -11.219 1 96.38 271 ASN B O 1
ATOM 4974 N N . ARG B 1 272 ? -8.516 -40.75 -12.711 1 97.38 272 ARG B N 1
ATOM 4975 C CA . ARG B 1 272 ? -7.656 -41.75 -13.336 1 97.38 272 ARG B CA 1
ATOM 4976 C C . ARG B 1 272 ? -6.43 -41.094 -13.969 1 97.38 272 ARG B C 1
ATOM 4978 O O . ARG B 1 272 ? -5.32 -41.625 -13.883 1 97.38 272 ARG B O 1
ATOM 4985 N N . PHE B 1 273 ? -6.613 -40 -14.625 1 98 273 PHE B N 1
ATOM 4986 C CA . PHE B 1 273 ? -5.484 -39.25 -15.18 1 98 273 PHE B CA 1
ATOM 4987 C C . PHE B 1 273 ? -4.496 -38.875 -14.086 1 98 273 PHE B C 1
ATOM 4989 O O . PHE B 1 273 ? -3.283 -39 -14.266 1 98 273 PHE B O 1
ATOM 4996 N N . PHE B 1 274 ? -4.992 -38.438 -12.922 1 97.75 274 PHE B N 1
ATOM 4997 C CA . PHE B 1 274 ? -4.152 -38.062 -11.789 1 97.75 274 PHE B CA 1
ATOM 4998 C C . PHE B 1 274 ? -3.326 -39.25 -11.312 1 97.75 274 PHE B C 1
ATOM 5000 O O . PHE B 1 274 ? -2.131 -39.094 -11.047 1 97.75 274 PHE B O 1
ATOM 5007 N N . ASP B 1 275 ? -3.979 -40.344 -11.25 1 97.62 275 ASP B N 1
ATOM 5008 C CA . ASP B 1 275 ? -3.289 -41.562 -10.812 1 97.62 275 ASP B CA 1
ATOM 5009 C C . ASP B 1 275 ? -2.146 -41.906 -11.758 1 97.62 275 ASP B C 1
ATOM 5011 O O . ASP B 1 275 ? -1.056 -42.281 -11.312 1 97.62 275 ASP B O 1
ATOM 5015 N N . LEU B 1 276 ? -2.438 -41.781 -13.016 1 97.94 276 LEU B N 1
ATOM 5016 C CA . LEU B 1 276 ? -1.434 -42.125 -14.023 1 97.94 276 LEU B CA 1
ATOM 5017 C C . LEU B 1 276 ? -0.264 -41.156 -13.961 1 97.94 276 LEU B C 1
ATOM 5019 O O . LEU B 1 276 ? 0.896 -41.562 -14.062 1 97.94 276 LEU B O 1
ATOM 5023 N N . LEU B 1 277 ? -0.576 -39.906 -13.797 1 98.19 277 LEU B N 1
ATOM 5024 C CA . LEU B 1 277 ? 0.462 -38.875 -13.719 1 98.19 277 LEU B CA 1
ATOM 5025 C C . LEU B 1 277 ? 1.324 -39.094 -12.477 1 98.19 277 LEU B C 1
ATOM 5027 O O . LEU B 1 277 ? 2.545 -38.906 -12.531 1 98.19 277 LEU B O 1
ATOM 5031 N N . ALA B 1 278 ? 0.714 -39.406 -11.383 1 97.56 278 ALA B N 1
ATOM 5032 C CA . ALA B 1 278 ? 1.416 -39.656 -10.125 1 97.56 278 ALA B CA 1
ATOM 5033 C C . ALA B 1 278 ? 2.447 -40.781 -10.289 1 97.56 278 ALA B C 1
ATOM 5035 O O . ALA B 1 278 ? 3.488 -40.781 -9.625 1 97.56 278 ALA B O 1
ATOM 5036 N N . CYS B 1 279 ? 2.154 -41.625 -11.227 1 97.19 279 CYS B N 1
ATOM 5037 C CA . CYS B 1 279 ? 3.025 -42.781 -11.461 1 97.19 279 CYS B CA 1
ATOM 5038 C C . CYS B 1 279 ? 3.977 -42.5 -12.625 1 97.19 279 CYS B C 1
ATOM 5040 O O . CYS B 1 279 ? 4.668 -43.406 -13.086 1 97.19 279 CYS B O 1
ATOM 5042 N N . HIS B 1 280 ? 4.051 -41.375 -13.086 1 97.5 280 HIS B N 1
ATOM 5043 C CA . HIS B 1 280 ? 4.922 -40.969 -14.188 1 97.5 280 HIS B CA 1
ATOM 5044 C C . HIS B 1 280 ? 4.637 -41.781 -15.445 1 97.5 280 HIS B C 1
ATOM 5046 O O . HIS B 1 280 ? 5.562 -42.25 -16.109 1 97.5 280 HIS B O 1
ATOM 5052 N N . ASN B 1 281 ? 3.326 -42.031 -15.633 1 96.88 281 ASN B N 1
ATOM 5053 C CA . ASN B 1 281 ? 2.973 -42.656 -16.891 1 96.88 281 ASN B CA 1
ATOM 5054 C C . ASN B 1 281 ? 3.455 -41.844 -18.078 1 96.88 281 ASN B C 1
ATOM 5056 O O . ASN B 1 281 ? 3.188 -40.625 -18.156 1 96.88 281 ASN B O 1
ATOM 5060 N N . PRO B 1 282 ? 4.176 -42.406 -19.031 1 96.81 282 PRO B N 1
ATOM 5061 C CA . PRO B 1 282 ? 4.785 -41.656 -20.125 1 96.81 282 PRO B CA 1
ATOM 5062 C C . PRO B 1 282 ? 3.764 -40.844 -20.938 1 96.81 282 PRO B C 1
ATOM 5064 O O . PRO B 1 282 ? 4.031 -39.719 -21.312 1 96.81 282 PRO B O 1
ATOM 5067 N N . VAL B 1 283 ? 2.594 -41.406 -21.156 1 97.44 283 VAL B N 1
ATOM 5068 C CA . VAL B 1 283 ? 1.575 -40.75 -21.984 1 97.44 283 VAL B CA 1
ATOM 5069 C C . VAL B 1 283 ? 1.061 -39.5 -21.266 1 97.44 283 VAL B C 1
ATOM 5071 O O . VAL B 1 283 ? 0.973 -38.438 -21.859 1 97.44 283 VAL B O 1
ATOM 5074 N N . THR B 1 284 ? 0.721 -39.594 -19.969 1 98.19 284 THR B N 1
ATOM 5075 C CA . THR B 1 284 ? 0.225 -38.469 -19.203 1 98.19 284 THR B CA 1
ATOM 5076 C C . THR B 1 284 ? 1.303 -37.406 -19.062 1 98.19 284 THR B C 1
ATOM 5078 O O . THR B 1 284 ? 1.001 -36.219 -19.062 1 98.19 284 THR B O 1
ATOM 5081 N N . CYS B 1 285 ? 2.557 -37.781 -18.938 1 98.31 285 CYS B N 1
ATOM 5082 C CA . CYS B 1 285 ? 3.658 -36.844 -18.875 1 98.31 285 CYS B CA 1
ATOM 5083 C C . CYS B 1 285 ? 3.795 -36.062 -20.172 1 98.31 285 CYS B C 1
ATOM 5085 O O . CYS B 1 285 ? 4.023 -34.844 -20.156 1 98.31 285 CYS B O 1
ATOM 5087 N N . ILE B 1 286 ? 3.672 -36.781 -21.281 1 98.44 286 ILE B N 1
ATOM 5088 C CA . ILE B 1 286 ? 3.746 -36.125 -22.578 1 98.44 286 ILE B CA 1
ATOM 5089 C C . ILE B 1 286 ? 2.602 -35.125 -22.734 1 98.44 286 ILE B C 1
ATOM 5091 O O . ILE B 1 286 ? 2.816 -33.969 -23.141 1 98.44 286 ILE B O 1
ATOM 5095 N N . ILE B 1 287 ? 1.346 -35.531 -22.375 1 98.69 287 ILE B N 1
ATOM 5096 C CA . ILE B 1 287 ? 0.181 -34.656 -22.438 1 98.69 287 ILE B CA 1
ATOM 5097 C C . ILE B 1 287 ? 0.405 -33.438 -21.547 1 98.69 287 ILE B C 1
ATOM 5099 O O . ILE B 1 287 ? 0.17 -32.281 -21.984 1 98.69 287 ILE B O 1
ATOM 5103 N N . THR B 1 288 ? 0.893 -33.656 -20.375 1 98.69 288 THR B N 1
ATOM 5104 C CA . THR B 1 288 ? 1.141 -32.562 -19.422 1 98.69 288 THR B CA 1
ATOM 5105 C C . THR B 1 288 ? 2.219 -31.625 -19.938 1 98.69 288 THR B C 1
ATOM 5107 O O . THR B 1 288 ? 2.152 -30.422 -19.703 1 98.69 288 THR B O 1
ATOM 5110 N N . THR B 1 289 ? 3.236 -32.125 -20.609 1 98.62 289 THR B N 1
ATOM 5111 C CA . THR B 1 289 ? 4.273 -31.297 -21.188 1 98.62 289 THR B CA 1
ATOM 5112 C C . THR B 1 289 ? 3.697 -30.406 -22.281 1 98.62 289 THR B C 1
ATOM 5114 O O . THR B 1 289 ? 4.164 -29.281 -22.484 1 98.62 289 THR B O 1
ATOM 5117 N N . HIS B 1 290 ? 2.709 -30.875 -23 1 98.69 290 HIS B N 1
ATOM 5118 C CA . HIS B 1 290 ? 2.02 -30.031 -23.969 1 98.69 290 HIS B CA 1
ATOM 5119 C C . HIS B 1 290 ? 1.291 -28.891 -23.266 1 98.69 290 HIS B C 1
ATOM 5121 O O . HIS B 1 290 ? 1.257 -27.766 -23.781 1 98.69 290 HIS B O 1
ATOM 5127 N N . PHE B 1 291 ? 0.718 -29.188 -22.141 1 98.44 291 PHE B N 1
ATOM 5128 C CA . PHE B 1 291 ? 0.161 -28.125 -21.312 1 98.44 291 PHE B CA 1
ATOM 5129 C C . PHE B 1 291 ? 1.237 -27.125 -20.922 1 98.44 291 PHE B C 1
ATOM 5131 O O . PHE B 1 291 ? 1.007 -25.906 -20.969 1 98.44 291 PHE B O 1
ATOM 5138 N N . ALA B 1 292 ? 2.381 -27.609 -20.547 1 98.25 292 ALA B N 1
ATOM 5139 C CA . ALA B 1 292 ? 3.508 -26.766 -20.188 1 98.25 292 ALA B CA 1
ATOM 5140 C C . ALA B 1 292 ? 3.898 -25.844 -21.359 1 98.25 292 ALA B C 1
ATOM 5142 O O . ALA B 1 292 ? 4.316 -24.703 -21.141 1 98.25 292 ALA B O 1
ATOM 5143 N N . ALA B 1 293 ? 3.793 -26.344 -22.516 1 98.12 293 ALA B N 1
ATOM 5144 C CA . ALA B 1 293 ? 4.074 -25.531 -23.703 1 98.12 293 ALA B CA 1
ATOM 5145 C C . ALA B 1 293 ? 3.109 -24.359 -23.797 1 98.12 293 ALA B C 1
ATOM 5147 O O . ALA B 1 293 ? 3.502 -23.266 -24.203 1 98.12 293 ALA B O 1
ATOM 5148 N N . LEU B 1 294 ? 1.852 -24.609 -23.469 1 97.31 294 LEU B N 1
ATOM 5149 C CA . LEU B 1 294 ? 0.891 -23.516 -23.438 1 97.31 294 LEU B CA 1
ATOM 5150 C C . LEU B 1 294 ? 1.259 -22.484 -22.375 1 97.31 294 LEU B C 1
ATOM 5152 O O . LEU B 1 294 ? 1.196 -21.281 -22.609 1 97.31 294 LEU B O 1
ATOM 5156 N N . LEU B 1 295 ? 1.662 -22.953 -21.203 1 96.81 295 LEU B N 1
ATOM 5157 C CA . LEU B 1 295 ? 2.096 -22.078 -20.125 1 96.81 295 LEU B CA 1
ATOM 5158 C C . LEU B 1 295 ? 3.262 -21.203 -20.562 1 96.81 295 LEU B C 1
ATOM 5160 O O . LEU B 1 295 ? 3.32 -20.016 -20.219 1 96.81 295 LEU B O 1
ATOM 5164 N N . ALA B 1 296 ? 4.133 -21.781 -21.328 1 96.94 296 ALA B N 1
ATOM 5165 C CA . ALA B 1 296 ? 5.328 -21.078 -21.781 1 96.94 296 ALA B CA 1
ATOM 5166 C C . ALA B 1 296 ? 4.965 -19.906 -22.703 1 96.94 296 ALA B C 1
ATOM 5168 O O . ALA B 1 296 ? 5.746 -18.969 -22.859 1 96.94 296 ALA B O 1
ATOM 5169 N N . GLN B 1 297 ? 3.799 -19.984 -23.281 1 95.44 297 GLN B N 1
ATOM 5170 C CA . GLN B 1 297 ? 3.385 -18.953 -24.219 1 95.44 297 GLN B CA 1
ATOM 5171 C C . GLN B 1 297 ? 2.654 -17.812 -23.516 1 95.44 297 GLN B C 1
ATOM 5173 O O . GLN B 1 297 ? 2.33 -16.797 -24.125 1 95.44 297 GLN B O 1
ATOM 5178 N N . CYS B 1 298 ? 2.369 -18 -22.234 1 94.44 298 CYS B N 1
ATOM 5179 C CA . CYS B 1 298 ? 1.718 -16.953 -21.438 1 94.44 298 CYS B CA 1
ATOM 5180 C C . CYS B 1 298 ? 2.688 -15.82 -21.125 1 94.44 298 CYS B C 1
ATOM 5182 O O . CYS B 1 298 ? 3.904 -16 -21.172 1 94.44 298 CYS B O 1
ATOM 5184 N N . ARG B 1 299 ? 2.084 -14.609 -20.891 1 93 299 ARG B N 1
ATOM 5185 C CA . ARG B 1 299 ? 2.914 -13.562 -20.297 1 93 299 ARG B CA 1
ATOM 5186 C C . ARG B 1 299 ? 3.488 -14.016 -18.953 1 93 299 ARG B C 1
ATOM 5188 O O . ARG B 1 299 ? 2.768 -14.555 -18.125 1 93 299 ARG B O 1
ATOM 5195 N N . PRO B 1 300 ? 4.715 -13.75 -18.781 1 92.44 300 PRO B N 1
ATOM 5196 C CA . PRO B 1 300 ? 5.398 -14.367 -17.656 1 92.44 300 PRO B CA 1
ATOM 5197 C C . PRO B 1 300 ? 4.922 -13.82 -16.312 1 92.44 300 PRO B C 1
ATOM 5199 O O . PRO B 1 300 ? 4.652 -12.625 -16.188 1 92.44 300 PRO B O 1
ATOM 5202 N N . VAL B 1 301 ? 4.809 -14.695 -15.336 1 93.88 301 VAL B N 1
ATOM 5203 C CA . VAL B 1 301 ? 4.605 -14.391 -13.93 1 93.88 301 VAL B CA 1
ATOM 5204 C C . VAL B 1 301 ? 5.633 -15.133 -13.078 1 93.88 301 VAL B C 1
ATOM 5206 O O . VAL B 1 301 ? 6.051 -16.234 -13.43 1 93.88 301 VAL B O 1
ATOM 5209 N N . TRP B 1 302 ? 6.035 -14.555 -11.945 1 95.94 302 TRP B N 1
ATOM 5210 C CA . TRP B 1 302 ? 7.203 -15.008 -11.203 1 95.94 302 TRP B CA 1
ATOM 5211 C C . TRP B 1 302 ? 6.98 -16.406 -10.648 1 95.94 302 TRP B C 1
ATOM 5213 O O . TRP B 1 302 ? 7.934 -17.172 -10.469 1 95.94 302 TRP B O 1
ATOM 5223 N N . TRP B 1 303 ? 5.738 -16.766 -10.375 1 96.94 303 TRP B N 1
ATOM 5224 C CA . TRP B 1 303 ? 5.508 -18.016 -9.633 1 96.94 303 TRP B CA 1
ATOM 5225 C C . TRP B 1 303 ? 5.316 -19.188 -10.586 1 96.94 303 TRP B C 1
ATOM 5227 O O . TRP B 1 303 ? 5.203 -20.328 -10.156 1 96.94 303 TRP B O 1
ATOM 5237 N N . VAL B 1 304 ? 5.316 -18.984 -11.953 1 96.69 304 VAL B N 1
ATOM 5238 C CA . VAL B 1 304 ? 5.098 -20.094 -12.875 1 96.69 304 VAL B CA 1
ATOM 5239 C C . VAL B 1 304 ? 6.246 -20.156 -13.883 1 96.69 304 VAL B C 1
ATOM 5241 O O . VAL B 1 304 ? 6.434 -21.172 -14.547 1 96.69 304 VAL B O 1
ATOM 5244 N N . VAL B 1 305 ? 7.117 -19.328 -14 1 94.69 305 VAL B N 1
ATOM 5245 C CA . VAL B 1 305 ? 7.98 -19 -15.133 1 94.69 305 VAL B CA 1
ATOM 5246 C C . VAL B 1 305 ? 8.93 -20.156 -15.414 1 94.69 305 VAL B C 1
ATOM 5248 O O . VAL B 1 305 ? 9.234 -20.453 -16.562 1 94.69 305 VAL B O 1
ATOM 5251 N N . LYS B 1 306 ? 9.367 -20.953 -14.508 1 96 306 LYS B N 1
ATOM 5252 C CA . LYS B 1 306 ? 10.391 -21.969 -14.719 1 96 306 LYS B CA 1
ATOM 5253 C C . LYS B 1 306 ? 9.766 -23.328 -14.969 1 96 306 LYS B C 1
ATOM 5255 O O . LYS B 1 306 ? 10.445 -24.266 -15.406 1 96 306 LYS B O 1
ATOM 5260 N N . TRP B 1 307 ? 8.523 -23.453 -14.773 1 97.25 307 TRP B N 1
ATOM 5261 C CA . TRP B 1 307 ? 7.848 -24.734 -14.758 1 97.25 307 TRP B CA 1
ATOM 5262 C C . TRP B 1 307 ? 7.855 -25.375 -16.141 1 97.25 307 TRP B C 1
ATOM 5264 O O . TRP B 1 307 ? 8.125 -26.578 -16.281 1 97.25 307 TRP B O 1
ATOM 5274 N N . PRO B 1 308 ? 7.613 -24.594 -17.219 1 97.81 308 PRO B N 1
ATOM 5275 C CA . PRO B 1 308 ? 7.625 -25.234 -18.531 1 97.81 308 PRO B CA 1
ATOM 5276 C C . PRO B 1 308 ? 8.945 -25.938 -18.828 1 97.81 308 PRO B C 1
ATOM 5278 O O . PRO B 1 308 ? 8.945 -27.109 -19.25 1 97.81 308 PRO B O 1
ATOM 5281 N N . GLN B 1 309 ? 10.016 -25.328 -18.547 1 97.38 309 GLN B N 1
ATOM 5282 C CA . GLN B 1 309 ? 11.328 -25.922 -18.797 1 97.38 309 GLN B CA 1
ATOM 5283 C C . GLN B 1 309 ? 11.578 -27.125 -17.891 1 97.38 309 GLN B C 1
ATOM 5285 O O . GLN B 1 309 ? 12.125 -28.141 -18.344 1 97.38 309 GLN B O 1
ATOM 5290 N N . TRP B 1 310 ? 11.25 -27.016 -16.641 1 97.69 310 TRP B N 1
ATOM 5291 C CA . TRP B 1 310 ? 11.43 -28.109 -15.703 1 97.69 310 TRP B CA 1
ATOM 5292 C C . TRP B 1 310 ? 10.672 -29.344 -16.156 1 97.69 310 TRP B C 1
ATOM 5294 O O . TRP B 1 310 ? 11.195 -30.469 -16.094 1 97.69 310 TRP B O 1
ATOM 5304 N N . LEU B 1 311 ? 9.453 -29.141 -16.609 1 98.06 311 LEU B N 1
ATOM 5305 C CA . LEU B 1 311 ? 8.594 -30.266 -17 1 98.06 311 LEU B CA 1
ATOM 5306 C C . LEU B 1 311 ? 9.086 -30.891 -18.297 1 98.06 311 LEU B C 1
ATOM 5308 O O . LEU B 1 311 ? 9.047 -32.125 -18.453 1 98.06 311 LEU B O 1
ATOM 5312 N N . LEU B 1 312 ? 9.539 -30.047 -19.203 1 98.25 312 LEU B N 1
ATOM 5313 C CA . LEU B 1 312 ? 10.102 -30.578 -20.438 1 98.25 312 LEU B CA 1
ATOM 5314 C C . LEU B 1 312 ? 11.32 -31.453 -20.156 1 98.25 312 LEU B C 1
ATOM 5316 O O . LEU B 1 312 ? 11.383 -32.594 -20.625 1 98.25 312 LEU B O 1
ATOM 5320 N N . VAL B 1 313 ? 12.203 -30.969 -19.375 1 97.75 313 VAL B N 1
ATOM 5321 C CA . VAL B 1 313 ? 13.43 -31.688 -19.047 1 97.75 313 VAL B CA 1
ATOM 5322 C C . VAL B 1 313 ? 13.094 -32.969 -18.312 1 97.75 313 VAL B C 1
ATOM 5324 O O . VAL B 1 313 ? 13.648 -34.031 -18.609 1 97.75 313 VAL B O 1
ATOM 5327 N N . ALA B 1 314 ? 12.211 -32.938 -17.375 1 97.94 314 ALA B N 1
ATOM 5328 C CA . ALA B 1 314 ? 11.805 -34.094 -16.609 1 97.94 314 ALA B CA 1
ATOM 5329 C C . ALA B 1 314 ? 11.18 -35.156 -17.516 1 97.94 314 ALA B C 1
ATOM 5331 O O . ALA B 1 314 ? 11.453 -36.344 -17.359 1 97.94 314 ALA B O 1
ATOM 5332 N N . SER B 1 315 ? 10.352 -34.719 -18.422 1 98 315 SER B N 1
ATOM 5333 C CA . SER B 1 315 ? 9.711 -35.656 -19.344 1 98 315 SER B CA 1
ATOM 5334 C C . SER B 1 315 ? 10.727 -36.281 -20.297 1 98 315 SER B C 1
ATOM 5336 O O . SER B 1 315 ? 10.648 -37.469 -20.594 1 98 315 SER B O 1
ATOM 5338 N N . GLU B 1 316 ? 11.633 -35.469 -20.75 1 97.81 316 GLU B N 1
ATOM 5339 C CA . GLU B 1 316 ? 12.688 -36 -21.609 1 97.81 316 GLU B CA 1
ATOM 5340 C C . GLU B 1 316 ? 13.523 -37.031 -20.891 1 97.81 316 GLU B C 1
ATOM 5342 O O . GLU B 1 316 ? 13.875 -38.062 -21.469 1 97.81 316 GLU B O 1
ATOM 5347 N N . GLN B 1 317 ? 13.828 -36.75 -19.688 1 97.25 317 GLN B N 1
ATOM 5348 C CA . GLN B 1 317 ? 14.594 -37.688 -18.891 1 97.25 317 GLN B CA 1
ATOM 5349 C C . GLN B 1 317 ? 13.812 -39 -18.672 1 97.25 317 GLN B C 1
ATOM 5351 O O . GLN B 1 317 ? 14.383 -40.094 -18.734 1 97.25 317 GLN B O 1
ATOM 5356 N N . LEU B 1 318 ? 12.562 -38.812 -18.391 1 96.25 318 LEU B N 1
ATOM 5357 C CA . LEU B 1 318 ? 11.688 -39.969 -18.172 1 96.25 318 LEU B CA 1
ATOM 5358 C C . LEU B 1 318 ? 11.633 -40.844 -19.422 1 96.25 318 LEU B C 1
ATOM 5360 O O . LEU B 1 318 ? 11.625 -42.062 -19.312 1 96.25 318 LEU B O 1
ATOM 5364 N N . LEU B 1 319 ? 11.68 -40.25 -20.594 1 96.06 319 LEU B N 1
ATOM 5365 C CA . LEU B 1 319 ? 11.484 -40.969 -21.859 1 96.06 319 LEU B CA 1
ATOM 5366 C C . LEU B 1 319 ? 12.82 -41.375 -22.453 1 96.06 319 LEU B C 1
ATOM 5368 O O . LEU B 1 319 ? 12.859 -41.969 -23.531 1 96.06 319 LEU B O 1
ATOM 5372 N N . ALA B 1 320 ? 13.852 -41.094 -21.766 1 92.81 320 ALA B N 1
ATOM 5373 C CA . ALA B 1 320 ? 15.18 -41.406 -22.297 1 92.81 320 ALA B CA 1
ATOM 5374 C C . ALA B 1 320 ? 15.305 -42.875 -22.594 1 92.81 320 ALA B C 1
ATOM 5376 O O . ALA B 1 320 ? 16 -43.281 -23.531 1 92.81 320 ALA B O 1
ATOM 5377 N N . ALA B 1 321 ? 14.602 -43.719 -21.828 1 90.31 321 ALA B N 1
ATOM 5378 C CA . ALA B 1 321 ? 14.695 -45.156 -22 1 90.31 321 ALA B CA 1
ATOM 5379 C C . ALA B 1 321 ? 13.789 -45.625 -23.141 1 90.31 321 ALA B C 1
ATOM 5381 O O . ALA B 1 321 ? 13.891 -46.781 -23.578 1 90.31 321 ALA B O 1
ATOM 5382 N N . THR B 1 322 ? 12.898 -44.781 -23.578 1 91.25 322 THR B N 1
ATOM 5383 C CA . THR B 1 322 ? 12 -45.094 -24.672 1 91.25 322 THR B CA 1
ATOM 5384 C C . THR B 1 322 ? 12.055 -44 -25.75 1 91.25 322 THR B C 1
ATOM 5386 O O . THR B 1 322 ? 11.086 -43.281 -25.953 1 91.25 322 THR B O 1
ATOM 5389 N N . PRO B 1 323 ? 13.062 -44.062 -26.531 1 90.12 323 PRO B N 1
ATOM 5390 C CA . PRO B 1 323 ? 13.359 -42.969 -27.453 1 90.12 323 PRO B CA 1
ATOM 5391 C C . PRO B 1 323 ? 12.266 -42.75 -28.5 1 90.12 323 PRO B C 1
ATOM 5393 O O . PRO B 1 323 ? 12.086 -41.625 -29 1 90.12 323 PRO B O 1
ATOM 5396 N N . ASP B 1 324 ? 11.547 -43.812 -28.766 1 92.56 324 ASP B N 1
ATOM 5397 C CA . ASP B 1 324 ? 10.484 -43.719 -29.766 1 92.56 324 ASP B CA 1
ATOM 5398 C C . ASP B 1 324 ? 9.398 -42.75 -29.328 1 92.56 324 ASP B C 1
ATOM 5400 O O . ASP B 1 324 ? 8.656 -42.219 -30.156 1 92.56 324 ASP B O 1
ATOM 5404 N N . LEU B 1 325 ? 9.312 -42.531 -28.078 1 95.5 325 LEU B N 1
ATOM 5405 C CA . LEU B 1 325 ? 8.266 -41.656 -27.547 1 95.5 325 LEU B CA 1
ATOM 5406 C C . LEU B 1 325 ? 8.719 -40.219 -27.531 1 95.5 325 LEU B C 1
ATOM 5408 O O . LEU B 1 325 ? 7.898 -39.312 -27.391 1 95.5 325 LEU B O 1
ATOM 5412 N N . LEU B 1 326 ? 10.016 -39.938 -27.703 1 96.38 326 LEU B N 1
ATOM 5413 C CA . LEU B 1 326 ? 10.57 -38.594 -27.609 1 96.38 326 LEU B CA 1
ATOM 5414 C C . LEU B 1 326 ? 10.031 -37.688 -28.719 1 96.38 326 LEU B C 1
ATOM 5416 O O . LEU B 1 326 ? 9.898 -36.469 -28.531 1 96.38 326 LEU B O 1
ATOM 5420 N N . LYS B 1 327 ? 9.734 -38.25 -29.828 1 95.75 327 LYS B N 1
ATOM 5421 C CA . LYS B 1 327 ? 9.234 -37.5 -30.969 1 95.75 327 LYS B CA 1
ATOM 5422 C C . LYS B 1 327 ? 7.934 -36.781 -30.609 1 95.75 327 LYS B C 1
ATOM 5424 O O . LYS B 1 327 ? 7.621 -35.719 -31.188 1 95.75 327 LYS B O 1
ATOM 5429 N N . TRP B 1 328 ? 7.191 -37.312 -29.672 1 96.88 328 TRP B N 1
ATOM 5430 C CA . TRP B 1 328 ? 5.918 -36.719 -29.266 1 96.88 328 TRP B CA 1
ATOM 5431 C C . TRP B 1 328 ? 6.133 -35.438 -28.469 1 96.88 328 TRP B C 1
ATOM 5433 O O . TRP B 1 328 ? 5.188 -34.688 -28.234 1 96.88 328 TRP B O 1
ATOM 5443 N N . LEU B 1 329 ? 7.367 -35.156 -28.094 1 97.75 329 LEU B N 1
ATOM 5444 C CA . LEU B 1 329 ? 7.691 -33.969 -27.359 1 97.75 329 LEU B CA 1
ATOM 5445 C C . LEU B 1 329 ? 8.25 -32.875 -28.281 1 97.75 329 LEU B C 1
ATOM 5447 O O . LEU B 1 329 ? 8.602 -31.797 -27.828 1 97.75 329 LEU B O 1
ATOM 5451 N N . ASP B 1 330 ? 8.266 -33.094 -29.547 1 96.75 330 ASP B N 1
ATOM 5452 C CA . ASP B 1 330 ? 8.875 -32.156 -30.5 1 96.75 330 ASP B CA 1
ATOM 5453 C C . ASP B 1 330 ? 8.211 -30.781 -30.422 1 96.75 330 ASP B C 1
ATOM 5455 O O . ASP B 1 330 ? 8.898 -29.766 -30.328 1 96.75 330 ASP B O 1
ATOM 5459 N N . TRP B 1 331 ? 6.91 -30.812 -30.438 1 97.19 331 TRP B N 1
ATOM 5460 C CA . TRP B 1 331 ? 6.184 -29.531 -30.469 1 97.19 331 TRP B CA 1
ATOM 5461 C C . TRP B 1 331 ? 6.391 -28.766 -29.172 1 97.19 331 TRP B C 1
ATOM 5463 O O . TRP B 1 331 ? 6.758 -27.594 -29.188 1 97.19 331 TRP B O 1
ATOM 5473 N N . PRO B 1 332 ? 6.145 -29.391 -28 1 97.81 332 PRO B N 1
ATOM 5474 C CA . PRO B 1 332 ? 6.422 -28.656 -26.766 1 97.81 332 PRO B CA 1
ATOM 5475 C C . PRO B 1 332 ? 7.863 -28.156 -26.688 1 97.81 332 PRO B C 1
ATOM 5477 O O . PRO B 1 332 ? 8.117 -27.062 -26.172 1 97.81 332 PRO B O 1
ATOM 5480 N N . GLN B 1 333 ? 8.797 -29 -27.125 1 97.62 333 GLN B N 1
ATOM 5481 C CA . GLN B 1 333 ? 10.203 -28.594 -27.125 1 97.62 333 GLN B CA 1
ATOM 5482 C C . GLN B 1 333 ? 10.414 -27.328 -27.953 1 97.62 333 GLN B C 1
ATOM 5484 O O . GLN B 1 333 ? 11.102 -26.406 -27.516 1 97.62 333 GLN B O 1
ATOM 5489 N N . GLN B 1 334 ? 9.875 -27.281 -29.078 1 96.88 334 GLN B N 1
ATOM 5490 C CA . GLN B 1 334 ? 9.992 -26.125 -29.953 1 96.88 334 GLN B CA 1
ATOM 5491 C C . GLN B 1 334 ? 9.398 -24.875 -29.312 1 96.88 334 GLN B C 1
ATOM 5493 O O . GLN B 1 334 ? 10.016 -23.812 -29.359 1 96.88 334 GLN B O 1
ATOM 5498 N N . ILE B 1 335 ? 8.242 -25.016 -28.734 1 96.44 335 ILE B N 1
ATOM 5499 C CA . ILE B 1 335 ? 7.531 -23.891 -28.156 1 96.44 335 ILE B CA 1
ATOM 5500 C C . ILE B 1 335 ? 8.305 -23.359 -26.938 1 96.44 335 ILE B C 1
ATOM 5502 O O . ILE B 1 335 ? 8.531 -22.156 -26.812 1 96.44 335 ILE B O 1
ATOM 5506 N N . ILE B 1 336 ? 8.719 -24.234 -26.062 1 97 336 ILE B N 1
ATOM 5507 C CA . ILE B 1 336 ? 9.367 -23.859 -24.812 1 97 336 ILE B CA 1
ATOM 5508 C C . ILE B 1 336 ? 10.734 -23.266 -25.094 1 97 336 ILE B C 1
ATOM 5510 O O . ILE B 1 336 ? 11.117 -22.266 -24.484 1 97 336 ILE B O 1
ATOM 5514 N N . HIS B 1 337 ? 11.438 -23.812 -26.078 1 93.38 337 HIS B N 1
ATOM 5515 C CA . HIS B 1 337 ? 12.75 -23.297 -26.438 1 93.38 337 HIS B CA 1
ATOM 5516 C C . HIS B 1 337 ? 12.633 -21.938 -27.125 1 93.38 337 HIS B C 1
ATOM 5518 O O . HIS B 1 337 ? 13.5 -21.078 -26.969 1 93.38 337 HIS B O 1
ATOM 5524 N N . ALA B 1 338 ? 11.656 -21.75 -27.891 1 89.19 338 ALA B N 1
ATOM 5525 C CA . ALA B 1 338 ? 11.445 -20.469 -28.547 1 89.19 338 ALA B CA 1
ATOM 5526 C C . ALA B 1 338 ? 11.188 -19.359 -27.547 1 89.19 338 ALA B C 1
ATOM 5528 O O . ALA B 1 338 ? 11.648 -18.219 -27.719 1 89.19 338 ALA B O 1
ATOM 5529 N N . GLN B 1 339 ? 10.484 -19.688 -26.578 1 83.31 339 GLN B N 1
ATOM 5530 C CA . GLN B 1 339 ? 10.141 -18.688 -25.562 1 83.31 339 GLN B CA 1
ATOM 5531 C C . GLN B 1 339 ? 11.328 -18.391 -24.672 1 83.31 339 GLN B C 1
ATOM 5533 O O . GLN B 1 339 ? 11.469 -17.266 -24.172 1 83.31 339 GLN B O 1
ATOM 5538 N N . ALA B 1 340 ? 12.141 -19.328 -24.375 1 75.56 340 ALA B N 1
ATOM 5539 C CA . ALA B 1 340 ? 13.344 -19.094 -23.578 1 75.56 340 ALA B CA 1
ATOM 5540 C C . ALA B 1 340 ? 14.305 -18.156 -24.297 1 75.56 340 ALA B C 1
ATOM 5542 O O . ALA B 1 340 ? 14.961 -17.328 -23.656 1 75.56 340 ALA B O 1
ATOM 5543 N N . TRP B 1 341 ? 14.297 -18.297 -25.594 1 67.19 341 TRP B N 1
ATOM 5544 C CA . TRP B 1 341 ? 15.172 -17.453 -26.406 1 67.19 341 TRP B CA 1
ATOM 5545 C C . TRP B 1 341 ? 14.672 -16.016 -26.438 1 67.19 341 TRP B C 1
ATOM 5547 O O . TRP B 1 341 ? 15.469 -15.078 -26.344 1 67.19 341 TRP B O 1
ATOM 5557 N N . THR B 1 342 ? 13.414 -15.836 -26.469 1 62.28 342 THR B N 1
ATOM 5558 C CA . THR B 1 342 ? 12.859 -14.492 -26.516 1 62.28 342 THR B CA 1
ATOM 5559 C C . THR B 1 342 ? 13.086 -13.766 -25.188 1 62.28 342 THR B C 1
ATOM 5561 O O . THR B 1 342 ? 13.328 -12.562 -25.172 1 62.28 342 THR B O 1
ATOM 5564 N N . ALA B 1 343 ? 12.969 -14.406 -24.141 1 61.5 343 ALA B N 1
ATOM 5565 C CA . ALA B 1 343 ? 13.195 -13.789 -22.828 1 61.5 343 ALA B CA 1
ATOM 5566 C C . ALA B 1 343 ? 14.648 -13.352 -22.672 1 61.5 343 ALA B C 1
ATOM 5568 O O . ALA B 1 343 ? 14.938 -12.375 -21.984 1 61.5 343 ALA B O 1
ATOM 5569 N N . THR B 1 344 ? 15.625 -14.062 -23.234 1 53.62 344 THR B N 1
ATOM 5570 C CA . THR B 1 344 ? 17.047 -13.742 -23.156 1 53.62 344 THR B CA 1
ATOM 5571 C C . THR B 1 344 ? 17.391 -12.594 -24.109 1 53.62 344 THR B C 1
ATOM 5573 O O . THR B 1 344 ? 18.312 -11.82 -23.828 1 53.62 344 THR B O 1
ATOM 5576 N N . THR B 1 345 ? 16.688 -12.461 -25.25 1 51.31 345 THR B N 1
ATOM 5577 C CA . THR B 1 345 ? 17.016 -11.453 -26.25 1 51.31 345 THR B CA 1
ATOM 5578 C C . THR B 1 345 ? 16.328 -10.125 -25.938 1 51.31 345 THR B C 1
ATOM 5580 O O . THR B 1 345 ? 16.625 -9.102 -26.547 1 51.31 345 THR B O 1
ATOM 5583 N N . THR B 1 346 ? 15.258 -10.117 -25.234 1 44.06 346 THR B N 1
ATOM 5584 C CA . THR B 1 346 ? 14.68 -8.836 -24.875 1 44.06 346 THR B CA 1
ATOM 5585 C C . THR B 1 346 ? 15.5 -8.156 -23.781 1 44.06 346 THR B C 1
ATOM 5587 O O . THR B 1 346 ? 15.594 -8.672 -22.672 1 44.06 346 THR B O 1
ATOM 5590 N N . PRO B 1 347 ? 16.406 -7.23 -24.062 1 37.97 347 PRO B N 1
ATOM 5591 C CA . PRO B 1 347 ? 17.25 -6.504 -23.109 1 37.97 347 PRO B CA 1
ATOM 5592 C C . PRO B 1 347 ? 16.453 -5.887 -21.969 1 37.97 347 PRO B C 1
ATOM 5594 O O . PRO B 1 347 ? 15.289 -5.516 -22.156 1 37.97 347 PRO B O 1
ATOM 5597 N N . ALA B 1 348 ? 16.703 -6.285 -20.688 1 37.22 348 ALA B N 1
ATOM 5598 C CA . ALA B 1 348 ? 16.234 -5.457 -19.578 1 37.22 348 ALA B CA 1
ATOM 5599 C C . ALA B 1 348 ? 16.234 -3.98 -19.953 1 37.22 348 ALA B C 1
ATOM 5601 O O . ALA B 1 348 ? 17.25 -3.455 -20.422 1 37.22 348 ALA B O 1
ATOM 5602 N N . ALA B 1 349 ? 15.055 -3.438 -20.297 1 30.56 349 ALA B N 1
ATOM 5603 C CA . ALA B 1 349 ? 15.125 -1.986 -20.438 1 30.56 349 ALA B CA 1
ATOM 5604 C C . ALA B 1 349 ? 16.078 -1.374 -19.422 1 30.56 349 ALA B C 1
ATOM 5606 O O . ALA B 1 349 ? 15.93 -1.575 -18.219 1 30.56 349 ALA B O 1
ATOM 5607 N N . SER B 1 350 ? 17.25 -0.946 -19.719 1 25.77 350 SER B N 1
ATOM 5608 C CA . SER B 1 350 ? 18.078 0.013 -19 1 25.77 350 SER B CA 1
ATOM 5609 C C . SER B 1 350 ? 17.25 1.195 -18.5 1 25.77 350 SER B C 1
ATOM 5611 O O . SER B 1 350 ? 16.422 1.726 -19.234 1 25.77 350 SER B O 1
#

Radius of gyration: 33.96 Å; Cα contacts (8 Å, |Δi|>4): 677; chains: 2; bounding box: 87×109×76 Å

Secondary structure (DSSP, 8-state):
----------------------------------SS--HHHHHHHHHIIIIIHHHSSS--HHHHHIIIIIHHHHHHHSHHHHHHHHHHHHHHHHHTS-GGG-HHHHHHHHHHHHHHHHHHHHHHHS--GGGHHHHHHHHHHHHHHHHHHHHHS--SSHHHHHHHHHHHHHHHHHHHGGGHHHHTTSHHHHHHH-PPPHHHHHHHHHHTTT----TTTTHHHHHHHH--HHHHHHHHHHHHHHHHHHHHHHT--TTS-HHHHHTHHHHH--HHHHHHHHTT-HHHHHHHHHHHHHHHTSPP-TTTTTHHHHHHHHHHHHGGG-GGGGGGGHHHHHHHHHHHHHHHHS----/----------------------------------SS--HHHHHHHHHIIIIIHHHSSS--HHHHHIIIIIHHHHHHHSHHHHHHHHHHHHHHHHHTS-GGG-HHHHHHHHHHHHHHHHHHHHHHHS--GGGHHHHHHHHHHHHHHHHHHHHHS--SSHHHHHHHHHHHHHHHHHHHGGGHHHHTTSHHHHHHH-PPPHHHHHHHHHHTTT----TTTTHHHHHHHH--HHHHHHHHHHHHHHHHHHHHHHT--TTS-HHHHHTHHHHH--HHHHHHHHTT-HHHHHHHHHHHHHHHTSPP-TTTTTHHHHHHHHHHHHGGG-GGGGGGGHHHHHHHHHHHHHHHHS----

Organism: NCBI:txid156630

Sequence (700 aa):
MPDSYSTSPQNSPGVSSPFVDTHHAESPEASPTNSELPLADLRLLHHWTKSCAKSLHPNPAIRSVVWQNEFIELGFEYPFLLRGFLALSAVHKASLLAPSERQNLLLQADSHISHALDTYRKNLETPNVELAIPMFMLSSVILTYNFGSAQLERPEDPIRALHHCFMLLQGIKIVVIPHWDRIKDSSVFAHMTDMAPPEALDALDTLAREENPQEILRLKELTELLLDSQDKEACSTAIDELHVTWLRFRHISPDRDEYSLLFLWPARLSNRFFDLLACHNPVTCIITTHFAALLAQCRPVWWVVKWPQWLLVASEQLLAATPDLLKWLDWPQQIIHAQAWTATTTPAASMPDSYSTSPQNSPGVSSPFVDTHHAESPEASPTNSELPLADLRLLHHWTKSCAKSLHPNPAIRSVVWQNEFIELGFEYPFLLRGFLALSAVHKASLLAPSERQNLLLQADSHISHALDTYRKNLETPNVELAIPMFMLSSVILTYNFGSAQLERPEDPIRALHHCFMLLQGIKIVVIPHWDRIKDSSVFAHMTDMAPPEALDALDTLAREENPQEILRLKELTELLLDSQDKEACSTAIDELHVTWLRFRHISPDRDEYSLLFLWPARLSNRFFDLLACHNPVTCIITTHFAALLAQCRPVWWVVKWPQWLLVASEQLLAATPDLLKWLDWPQQIIHAQAWTATTTPAAS

Nearest PDB structures (foldseek):
  8qai-assembly1_A  TM=3.061E-01  e=2.427E+00  synthetic construct
  8qai-assembly1_A  TM=3.189E-01  e=2.686E+00  synthetic construct

Foldseek 3Di:
DDDDPVPPPDDPDDPPPDDPPPPDPVPPPPPPPPPDDPVLQVVLLCLLLVPVLQQFFLQRPPLSVCSNPVQVVVCVVPVLLVLLSSLLSLLVVLLVDDLVPNVVSNVSSCVSPVSSVVVLVVCVVPPDLVCLLSNLSSLLSVLLSLLSNCLSPPDPQLLLSVLVSLVSLLVSCVSCVVNVVPLVPDPSNCSSQVDDDPVLLVVLCVVLVPPDDCLLVVLLVVLVPPHDDVLSVQLNVLSVLQVSLLSSLVVDDPNGGNVSSLSVSSNPHDPSLSVCSNVVNLSSLLNVLVSLLSVLPGDDGNSNNCSNVVSLVSSCVVCVVPVVSVVSCVVSVVSNVVSVVVVVPPPPPD/DDDDPVVPPPPPDDPPPPDDPPPDPVPPPPPPPPPDDPVLQVVLLCLLLVPVLQQFFLQRPPLSVCSNPVQVVVCVVPVLLVLLSSLLSLLVVLLVDDLVVNVVSNVSSCVSPVSSVVVLVVCVVPPDLVCLLSNLNSLLSVLLSLLSNCLSPPDPQLLLSVLVSLVSLLVSCVSCVVNVVPLVPDPSNCSSQVDDDPVLLVVLCVVLVPPDDCLLVVLLVVLVPPHDDVLSVQLNVLSVLQVSLLSSLVVDDPNGGNVSSLSVSSNPHDPSLSVCSNVVNLSSLLNVLVSLLSVLPGNDGNSNNCSNVVSLVSSCVVCVVPVVSVVSCVVSVVSNVVSVVVVVPPPPPD

Solvent-accessible surface area (backbone atoms only — not comparable to full-atom values): 39234 Å² total; per-residue (Å²): 143,73,84,71,80,76,74,77,79,79,79,78,83,82,84,79,75,85,75,82,81,67,82,73,75,85,65,75,86,62,70,85,69,73,88,66,76,66,55,71,61,46,51,26,50,49,43,23,51,75,46,44,38,45,48,74,46,69,66,37,74,74,52,21,54,43,51,40,44,58,50,48,54,51,13,71,78,37,57,49,39,33,24,33,51,40,14,38,21,21,46,52,55,32,66,75,47,57,78,91,69,22,60,68,34,51,53,49,17,51,52,26,37,50,54,18,48,56,51,48,53,56,43,68,75,53,77,49,80,87,44,43,62,57,49,43,51,34,44,52,44,50,45,51,34,54,41,32,49,36,69,75,48,73,58,95,49,46,60,55,52,47,48,50,51,42,50,43,48,48,52,38,46,65,56,37,58,87,43,35,82,63,40,72,75,31,70,63,46,47,64,73,42,52,63,74,51,70,70,52,51,50,49,32,47,60,72,32,62,82,60,76,77,51,85,52,59,55,51,48,58,55,36,68,73,74,42,55,71,72,59,26,51,37,49,45,51,45,40,54,50,47,42,54,47,50,44,33,59,76,64,55,58,86,85,52,50,63,63,49,59,58,53,46,46,63,62,67,53,49,71,64,40,52,54,38,39,69,65,63,32,68,67,50,42,53,54,50,30,46,51,27,25,56,58,47,71,43,75,73,34,80,44,56,63,62,50,35,60,45,37,45,53,51,45,51,60,68,32,61,86,42,62,85,58,48,66,76,44,47,64,31,49,54,48,40,52,52,42,56,49,50,63,69,66,53,69,74,83,124,143,78,85,80,77,76,74,74,80,78,79,77,81,80,82,75,73,81,72,80,82,67,80,71,73,84,65,75,85,62,70,86,69,74,86,66,76,66,56,72,62,47,51,25,53,50,44,23,52,74,46,42,37,46,49,72,47,68,65,38,75,76,52,21,55,44,52,40,43,56,50,47,56,52,14,71,77,36,58,49,38,32,24,34,52,40,16,38,21,21,45,52,54,31,66,76,45,57,79,91,70,22,61,69,34,50,52,48,16,51,52,27,38,50,54,18,48,55,50,48,53,54,44,67,73,54,77,47,80,89,42,42,61,56,49,42,51,34,43,52,46,51,45,51,34,54,42,32,49,35,67,75,49,73,58,95,50,46,61,55,53,49,49,51,53,42,51,43,47,50,51,39,45,64,56,37,60,88,41,35,82,64,41,72,77,31,72,62,46,48,64,71,41,53,63,72,51,70,69,54,51,50,49,31,49,59,72,32,63,82,61,77,78,50,85,53,59,55,50,49,58,55,35,68,73,73,41,55,71,71,59,24,51,37,48,46,52,47,38,53,49,45,42,54,48,51,46,33,57,76,64,54,58,87,86,52,51,62,64,48,59,59,54,46,47,63,60,67,53,49,72,64,42,51,55,38,38,69,66,63,32,67,67,51,42,52,55,49,30,46,51,26,24,54,60,46,70,43,75,73,34,80,42,56,63,62,49,34,60,47,36,44,52,51,43,50,60,68,32,61,86,42,60,84,59,47,66,77,43,48,64,32,51,53,48,40,52,52,42,55,50,50,63,70,67,54,67,76,83,124